Protein 7QP9 (pdb70)

Radius of gyration: 27.09 Å; Cα contacts (8 Å, |Δi|>4): 966; chains: 2; bounding box: 74×70×48 Å

GO terms:
  GO:0042802 identical protein binding (F, IDA)
  GO:0042803 protein homodimerization activity (F, IDA)
  GO:0005789 endoplasmic reticulum membrane (C, EXP)
  GO:0005886 plasma membrane (C, EXP)
  GO:0005783 endoplasmic reticulum (C, IDA)
  GO:0009555 pollen development (P, IGI)
  GO:0009555 pollen development (P, IMP)
  GO:0010315 auxin export across the plasma membrane (P, IMP)

Secondary structure (DSSP, 8-state):
--S-TTHHHHHHHHHHHHHHHHHHHHHHHHTS--S-HHHHHHHHHHIIIIIHHHHHHHHHHTS-GGGS-HHHHHHHHHHHHHHHHHHHHHHTT--SSSS-S-HHHHHHHHHHHHT----STTHHHHHHHHT-HHHHHHHHHHHHHIIIIIHHHHHHHHHHHHHH--HHHHHHHHHHHHTT-HHHHHHHHHHHHHHHHHHH-----HHHHHHHHHHHTTHHHHHHHHHHHHHHTSSSSSTT-HHHHHHHHHIIIIIHHHHHHHHHHHHT--HHHHHHHHHHTTS---SHHHHHHHHHTSSHHHHHHHHHHHHHHHHHHHHHHHHHHH-/--S-TTHHHHHHHHHHHHHHHHHHHHHHHHTS--S-HHHHHHHHHHIIIIIHHHHHHHHHHTS-TTSS-HHHHHHHHHHHHHHHHHHHHHHHH--GGGS---HHHHHHHHHHHHT----STTHHHHHHHHT-HHHHHHHHHHHHHIIIIIHHHHHHHHHHHHHH--HHHHHHHHHHHHTT-HHHHHHHHHHHHHHHHHHH-----HHHHHHHHHHHTTHHHHHHHHHHHHHHTSSSSSTT-HHHHHHHHHIIIIIHHHHHHHHHHHHT--HHHHHHHHHHTTS---SHHHHHHHHHTSSHHHHHHHHHHHHHHHHHHHHHHHHHHH-

Organism: Arabidopsis thaliana (NCBI:txid3702)

Foldseek 3Di:
DLDDPVLVVVLVVLLVLLVVLLQVLLCVCAPVVVDDPVRLLVLLVLLQQAQLLLVLLVLLQPDQPVPADPLLLQLLVQLLVVQLVVLVVVCVPDPPPHDDDPSLLVSLVLCLQQRAFDQPSNNCSNLCSNPNVVLVNSSSSSVNCCLQPVLLVSQLSLQLSVLVCVSVVSSVRSVVVSVPGSSNVSNVVSNVNSCCCNPVVDDDDPVVVCVSCVSHVCNSSSLSSSLSSVCSPAPDLLRVDDVLLVVSLCSQLPVNLVSSLVSCVVSVDDDSSSLSSSLSSRHASDRSSLSSCSNSVRPSSSSSSSNVPRSVVSVVSSVVSVVVVVD/DLDDPVLVVVLVVLLVLLVVLLQVLLCVCAPVVVDDPVRLLVLLVLLQQQQLLLVLLVLLQPDQPVPADPLLLQLLVQLLVVQLVVLLVCCVPDNPPPNPDPSLLSSLVLCLQQRAFDQPSNVCSNLCSNPNVVLVSSSSSSVNCCLQPVLLVSQLSLQLSVLVCVSVVSSVRSVVVSVPGSSNVSNVVSNVNSCCCNPVVDDDPPVVVVVSCVRHVCSSSSLSSSLSSVCSPAPDLLRVDDVLLVVSLCSQLPSNLVSSLVSCVVSVDDDSSSLSSSLSSRHASDRSSLSSCSNSVRPSSSSSSRNVVRSVVSVVSSVVSVVVVVD

B-factor: mean 38.89, std 7.61, range [28.34, 71.79]

InterPro domains:
  IPR004776 Membrane transport PIN-like [PF03547] (9-362)
  IPR014024 Auxin efflux carrier, plant type [TIGR00946] (1-365)
  IPR051107 Auxin Efflux Carrier [PTHR31752] (1-366)

Sequence (654 aa):
MGISWLDIYHVVSATVPLYVSMTLGFLSARHLKLFSPEQCAGINKFVAKFSIPLLSFQIISENNPFKMSPKLILSDILQKFLVVVVLAMVLRFWHPTGGRGGKLGWVITGLSISVLPNTLILGMPILSAIYGDEAASILEQIVVLQSLIWYTILLFLFELNAARAGTMKILLKAWRKLIINPNTYATLIGIIWATLHFRLGWNLPEMIDKSIHLLSDGGLGMAMFSLGLFMASQSSIIACGTKMAIITMLLKFVLGPALMIASAYCIRLKSTLFKVAILQAALPQGVVPFVFAKEYNLHPEIISTGVIFGMLIALPTTLAYYFLLDLMGISWLDIYHVVSATVPLYVSMTLGFLSARHLKLFSPEQCAGINKFVAKFSIPLLSFQIISENNPFKMSPKLILSDILQKFLVVVVLAMVLRFWHPTGGRGGKLGWVITGLSISVLPNTLILGMPILSAIYGDEAASILEQIVVLQSLIWYTILLFLFELNAARAGTMKILLKAWRKLIINPNTYATLIGIIWATLHFRLGWNLPEMIDKSIHLLSDGGLGMAMFSLGLFMASQSSIIACGTKMAIITMLLKFVLGPALMIASAYCIRLKSTLFKVAILQAALPQGVVPFVFAKEYNLHPEIISTGVIFGMLIALPTTLAYYFLLDL

Nearest PDB structures (foldseek):
  7qpa-assembly1_A  TM=9.971E-01  e=1.188E-38  Arabidopsis thaliana
  7wkw-assembly1_B  TM=8.223E-01  e=1.111E-23  Arabidopsis thaliana
  7y9u-assembly1_A  TM=8.289E-01  e=1.073E-22  Arabidopsis thaliana
  7y9t-assembly1_B  TM=8.375E-01  e=3.403E-22  Arabidopsis thaliana
  8u58-assembly1_C  TM=7.467E-01  e=1.504E-08  Homo sapiens

Structure (mmCIF, N/CA/C/O backbone):
data_7QP9
#
_entry.id   7QP9
#
_cell.length_a   1.00
_cell.length_b   1.00
_cell.length_c   1.00
_cell.angle_alpha   90.00
_cell.angle_beta   90.00
_cell.angle_gamma   90.00
#
_symmetry.space_group_name_H-M   'P 1'
#
loop_
_entity.id
_entity.type
_entity.pdbx_description
1 polymer 'Auxin efflux carrier component 8'
2 non-polymer 1,2-DILINOLEOYL-SN-GLYCERO-3-PHOSPHOCHOLINE
3 water water
#
loop_
_atom_site.group_PDB
_atom_site.id
_atom_site.type_symbol
_atom_site.label_atom_id
_atom_site.label_alt_id
_atom_site.label_comp_id
_atom_site.label_asym_id
_atom_site.label_entity_id
_atom_site.label_seq_id
_atom_site.pdbx_PDB_ins_code
_atom_site.Cartn_x
_atom_site.Cartn_y
_atom_site.Cartn_z
_atom_site.occupancy
_atom_site.B_iso_or_equiv
_atom_site.auth_seq_id
_atom_site.auth_comp_id
_atom_site.auth_asym_id
_atom_site.auth_atom_id
_atom_site.pdbx_PDB_model_num
ATOM 1 N N . MET A 1 1 ? 106.257 137.414 111.523 1.00 70.91 0 MET A N 1
ATOM 2 C CA . MET A 1 1 ? 106.823 138.735 111.130 1.00 70.91 0 MET A CA 1
ATOM 3 C C . MET A 1 1 ? 107.483 139.408 112.330 1.00 70.91 0 MET A C 1
ATOM 4 O O . MET A 1 1 ? 108.669 139.206 112.589 1.00 70.91 0 MET A O 1
ATOM 20 N N . GLY A 1 2 ? 106.708 140.210 113.062 1.00 64.73 1 GLY A N 1
ATOM 21 C CA . GLY A 1 2 ? 107.253 140.868 114.237 1.00 64.73 1 GLY A CA 1
ATOM 22 C C . GLY A 1 2 ? 107.622 139.888 115.334 1.00 64.73 1 GLY A C 1
ATOM 23 O O . GLY A 1 2 ? 108.689 139.999 115.944 1.00 64.73 1 GLY A O 1
ATOM 27 N N . ILE A 1 3 ? 106.751 138.917 115.598 1.00 59.85 2 ILE A N 1
ATOM 28 C CA . ILE A 1 3 ? 106.979 137.916 116.632 1.00 59.85 2 ILE A CA 1
ATOM 29 C C . ILE A 1 3 ? 106.620 136.548 116.073 1.00 59.85 2 ILE A C 1
ATOM 30 O O . ILE A 1 3 ? 105.614 136.393 115.372 1.00 59.85 2 ILE A O 1
ATOM 46 N N . SER A 1 4 ? 107.450 135.555 116.384 1.00 62.39 3 SER A N 1
ATOM 47 C CA . SER A 1 4 ? 107.225 134.177 115.977 1.00 62.39 3 SER A CA 1
ATOM 48 C C . SER A 1 4 ? 107.629 133.269 117.130 1.00 62.39 3 SER A C 1
ATOM 49 O O . SER A 1 4 ? 108.015 133.734 118.208 1.00 62.39 3 SER A O 1
ATOM 57 N N . TRP A 1 5 ? 107.543 131.962 116.903 1.00 61.18 4 TRP A N 1
ATOM 58 C CA . TRP A 1 5 ? 107.924 130.991 117.920 1.00 61.18 4 TRP A CA 1
ATOM 59 C C . TRP A 1 5 ? 109.416 130.694 117.921 1.00 61.18 4 TRP A C 1
ATOM 60 O O . TRP A 1 5 ? 109.870 129.904 118.755 1.00 61.18 4 TRP A O 1
ATOM 81 N N . LEU A 1 6 ? 110.183 131.297 117.015 1.00 57.50 5 LEU A N 1
ATOM 82 C CA . LEU A 1 6 ? 111.632 131.144 117.022 1.00 57.50 5 LEU A CA 1
ATOM 83 C C . LEU A 1 6 ? 112.327 132.247 117.806 1.00 57.50 5 LEU A C 1
ATOM 84 O O . LEU A 1 6 ? 113.384 132.003 118.398 1.00 57.50 5 LEU A O 1
ATOM 100 N N . ASP A 1 7 ? 111.763 133.457 117.817 1.00 57.19 6 ASP A N 1
ATOM 101 C CA . ASP A 1 7 ? 112.316 134.526 118.641 1.00 57.19 6 ASP A CA 1
ATOM 102 C C . ASP A 1 7 ? 111.964 134.343 120.111 1.00 57.19 6 ASP A C 1
ATOM 103 O O . ASP A 1 7 ? 112.737 134.752 120.984 1.00 57.19 6 ASP A O 1
ATOM 112 N N . ILE A 1 8 ? 110.809 133.742 120.405 1.00 52.88 7 ILE A N 1
ATOM 113 C CA . ILE A 1 8 ? 110.502 133.379 121.785 1.00 52.88 7 ILE A CA 1
ATOM 114 C C . ILE A 1 8 ? 111.548 132.406 122.310 1.00 52.88 7 ILE A C 1
ATOM 115 O O . ILE A 1 8 ? 111.983 132.497 123.465 1.00 52.88 7 ILE A O 1
ATOM 131 N N . TYR A 1 9 ? 111.967 131.458 121.470 1.00 49.98 8 TYR A N 1
ATOM 132 C CA . TYR A 1 9 ? 113.038 130.554 121.866 1.00 49.98 8 TYR A CA 1
ATOM 133 C C . TYR A 1 9 ? 114.337 131.312 122.095 1.00 49.98 8 TYR A C 1
ATOM 134 O O . TYR A 1 9 ? 115.118 130.958 122.980 1.00 49.98 8 TYR A O 1
ATOM 152 N N . HIS A 1 10 ? 114.593 132.354 121.300 1.00 51.53 9 HIS A N 1
ATOM 153 C CA . HIS A 1 10 ? 1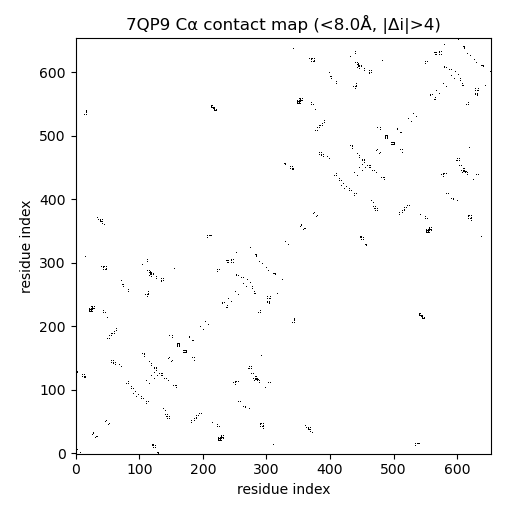15.794 133.157 121.514 1.00 51.53 9 HIS A CA 1
ATOM 154 C C . HIS A 1 10 ? 115.741 133.877 122.856 1.00 51.53 9 HIS A C 1
ATOM 155 O O . HIS A 1 10 ? 116.743 133.938 123.579 1.00 51.53 9 HIS A O 1
ATOM 169 N N . VAL A 1 11 ? 114.577 134.425 123.209 1.00 47.65 10 VAL A N 1
ATOM 170 C CA . VAL A 1 11 ? 114.424 135.068 124.511 1.00 47.65 10 VAL A CA 1
ATOM 171 C C . VAL A 1 11 ? 114.644 134.057 125.629 1.00 47.65 10 VAL A C 1
ATOM 172 O O . VAL A 1 11 ? 115.337 134.336 126.617 1.00 47.65 10 VAL A O 1
ATOM 185 N N . VAL A 1 12 ? 114.054 132.869 125.493 1.00 44.76 11 VAL A N 1
ATOM 186 C CA . VAL A 1 12 ? 114.204 131.840 126.518 1.00 44.76 11 VAL A CA 1
ATOM 187 C C . VAL A 1 12 ? 115.662 131.418 126.637 1.00 44.76 11 VAL A C 1
ATOM 188 O O . VAL A 1 12 ? 116.162 131.169 127.739 1.00 44.76 11 VAL A O 1
ATOM 201 N N . SER A 1 13 ? 116.364 131.319 125.508 1.00 44.06 12 SER A N 1
ATOM 202 C CA . SER A 1 13 ? 117.768 130.929 125.534 1.00 44.06 12 SER A CA 1
ATOM 203 C C . SER A 1 13 ? 118.637 132.007 126.159 1.00 44.06 12 SER A C 1
ATOM 204 O O . SER A 1 13 ? 119.651 131.694 126.791 1.00 44.06 12 SER A O 1
ATOM 212 N N . ALA A 1 14 ? 118.278 133.277 125.971 1.00 41.94 13 ALA A N 1
ATOM 213 C CA . ALA A 1 14 ? 119.008 134.348 126.638 1.00 41.94 13 ALA A CA 1
ATOM 214 C C . ALA A 1 14 ? 118.755 134.333 128.139 1.00 41.94 13 ALA A C 1
ATOM 215 O O . ALA A 1 14 ? 119.663 134.606 128.932 1.00 41.94 13 ALA A O 1
ATOM 222 N N . THR A 1 15 ? 117.524 134.022 128.548 1.00 39.55 14 THR A N 1
ATOM 223 C CA . THR A 1 15 ? 117.170 134.073 129.963 1.00 39.55 14 THR A CA 1
ATOM 224 C C . THR A 1 15 ? 117.693 132.866 130.738 1.00 39.55 14 THR A C 1
ATOM 225 O O . THR A 1 15 ? 118.069 132.997 131.907 1.00 39.55 14 THR A O 1
ATOM 236 N N . VAL A 1 16 ? 117.719 131.684 130.114 1.00 37.73 15 VAL A N 1
ATOM 237 C CA . VAL A 1 16 ? 117.978 130.454 130.869 1.00 37.73 15 VAL A CA 1
ATOM 238 C C . VAL A 1 16 ? 119.366 130.431 131.489 1.00 37.73 15 VAL A C 1
ATOM 239 O O . VAL A 1 16 ? 119.488 130.023 132.651 1.00 37.73 15 VAL A O 1
ATOM 252 N N . PRO A 1 17 ? 120.446 130.794 130.792 1.00 35.57 16 PRO A N 1
ATOM 253 C CA . PRO A 1 17 ? 121.772 130.724 131.433 1.00 35.57 16 PRO A CA 1
ATOM 254 C C . PRO A 1 17 ? 121.854 131.507 132.733 1.00 35.57 16 PRO A C 1
ATOM 255 O O . PRO A 1 17 ? 122.481 131.052 133.704 1.00 35.57 16 PRO A O 1
ATOM 266 N N . LEU A 1 18 ? 121.223 132.681 132.780 1.00 35.21 17 LEU A N 1
ATOM 267 C CA . LEU A 1 18 ? 121.225 133.466 134.006 1.00 35.21 17 LEU A CA 1
ATOM 268 C C . LEU A 1 18 ? 120.535 132.716 135.133 1.00 35.21 17 LEU A C 1
ATOM 269 O O . LEU A 1 18 ? 121.058 132.645 136.249 1.00 35.21 17 LEU A O 1
ATOM 285 N N . TYR A 1 19 ? 119.368 132.134 134.857 1.00 34.57 18 TYR A N 1
ATOM 286 C CA . TYR A 1 19 ? 118.666 131.379 135.887 1.00 34.57 18 TYR A CA 1
ATOM 287 C C . TYR A 1 19 ? 119.450 130.145 136.305 1.00 34.57 18 TYR A C 1
ATOM 288 O O . TYR A 1 19 ? 119.360 129.718 137.458 1.00 34.57 18 TYR A O 1
ATOM 306 N N . VAL A 1 20 ? 120.223 129.562 135.389 1.00 33.04 19 VAL A N 1
ATOM 307 C CA . VAL A 1 20 ? 121.028 128.394 135.729 1.00 33.04 19 VAL A CA 1
ATOM 308 C C . VAL A 1 20 ? 122.126 128.780 136.710 1.00 33.04 19 VAL A C 1
ATOM 309 O O . VAL A 1 20 ? 122.367 128.082 137.702 1.00 33.04 19 VAL A O 1
ATOM 322 N N . SER A 1 21 ? 122.804 129.900 136.454 1.00 31.72 20 SER A N 1
ATOM 323 C CA . SER A 1 21 ? 123.799 130.385 137.410 1.00 31.72 20 SER A CA 1
ATOM 324 C C . SER A 1 21 ? 123.152 130.745 138.745 1.00 31.72 20 SER A C 1
ATOM 325 O O . SER A 1 21 ? 123.703 130.454 139.815 1.00 31.72 20 SER A O 1
ATOM 333 N N . MET A 1 22 ? 121.982 131.384 138.698 1.00 32.31 21 MET A N 1
ATOM 334 C CA . MET A 1 22 ? 121.235 131.702 139.912 1.00 32.31 21 MET A CA 1
ATOM 335 C C . MET A 1 22 ? 120.964 130.452 140.736 1.00 32.31 21 MET A C 1
ATOM 336 O O . MET A 1 22 ? 121.202 130.426 141.948 1.00 32.31 21 MET A O 1
ATOM 350 N N . THR A 1 23 ? 120.449 129.404 140.092 1.00 30.76 22 THR A N 1
ATOM 351 C CA . THR A 1 23 ? 120.096 128.191 140.817 1.00 30.76 22 THR A CA 1
ATOM 352 C C . THR A 1 23 ? 121.337 127.478 141.326 1.00 30.76 22 THR A C 1
ATOM 353 O O . THR A 1 23 ? 121.323 126.910 142.423 1.00 30.76 22 THR A O 1
ATOM 364 N N . LEU A 1 24 ? 122.421 127.488 140.547 1.00 30.89 23 LEU A N 1
ATOM 365 C CA . LEU A 1 24 ? 123.661 126.888 141.021 1.00 30.89 23 LEU A CA 1
ATOM 366 C C . LEU A 1 24 ? 124.141 127.578 142.290 1.00 30.89 23 LEU A C 1
ATOM 367 O O . LEU A 1 24 ? 124.487 126.918 143.276 1.00 30.89 23 LEU A O 1
ATOM 383 N N . GLY A 1 25 ? 124.153 128.912 142.290 1.00 28.96 24 GLY A N 1
ATOM 384 C CA . GLY A 1 25 ? 124.565 129.631 143.485 1.00 28.96 24 GLY A CA 1
ATOM 385 C C . GLY A 1 25 ? 123.644 129.379 144.663 1.00 28.96 24 GLY A C 1
ATOM 386 O O . GLY A 1 25 ? 124.100 129.207 145.798 1.00 28.96 24 GLY A O 1
ATOM 390 N N . PHE A 1 26 ? 122.334 129.355 144.411 1.00 29.45 25 PHE A N 1
ATOM 391 C CA . PHE A 1 26 ? 121.377 129.129 145.488 1.00 29.45 25 PHE A CA 1
ATOM 392 C C . PHE A 1 26 ? 121.573 127.753 146.110 1.00 29.45 25 PHE A C 1
ATOM 393 O O . PHE A 1 26 ? 121.598 127.611 147.338 1.00 29.45 25 PHE A O 1
ATOM 410 N N . LEU A 1 27 ? 121.723 126.725 145.274 1.00 30.32 26 LEU A N 1
ATOM 411 C CA . LEU A 1 27 ? 121.954 125.380 145.789 1.00 30.32 26 LEU A CA 1
ATOM 412 C C . LEU A 1 27 ? 123.273 125.304 146.540 1.00 30.32 26 LEU A C 1
ATOM 413 O O . LEU A 1 27 ? 123.365 124.648 147.583 1.00 30.32 26 LEU A O 1
ATOM 429 N N . SER A 1 28 ? 124.309 125.969 146.026 1.00 30.32 27 SER A N 1
ATOM 430 C CA . SER A 1 28 ? 125.605 125.946 146.692 1.00 30.32 27 SER A CA 1
ATOM 431 C C . SER A 1 28 ? 125.518 126.550 148.085 1.00 30.32 27 SER A C 1
ATOM 432 O O . SER A 1 28 ? 126.088 126.012 149.041 1.00 30.32 27 SER A O 1
ATOM 440 N N . ALA A 1 29 ? 124.815 127.672 148.222 1.00 31.07 28 ALA A N 1
ATOM 441 C CA . ALA A 1 29 ? 124.748 128.330 149.521 1.00 31.07 28 ALA A CA 1
ATOM 442 C C . ALA A 1 29 ? 123.807 127.612 150.482 1.00 31.07 28 ALA A C 1
ATOM 443 O O . ALA A 1 29 ? 124.090 127.537 151.682 1.00 31.07 28 ALA A O 1
ATOM 450 N N . ARG A 1 30 ? 122.688 127.080 149.987 1.00 32.27 29 ARG A N 1
ATOM 451 C CA . ARG A 1 30 ? 121.660 126.510 150.854 1.00 32.27 29 ARG A CA 1
ATOM 452 C C . ARG A 1 30 ? 121.824 125.007 151.049 1.00 32.27 29 ARG A C 1
ATOM 453 O O . ARG A 1 30 ? 121.941 124.535 152.183 1.00 32.27 29 ARG A O 1
ATOM 474 N N . HIS A 1 31 ? 121.822 124.240 149.960 1.00 33.95 30 HIS A N 1
ATOM 475 C CA . HIS A 1 31 ? 121.823 122.783 150.056 1.00 33.95 30 HIS A CA 1
ATOM 476 C C . HIS A 1 31 ? 123.238 122.225 150.184 1.00 33.95 30 HIS A C 1
ATOM 477 O O . HIS A 1 31 ? 123.555 121.539 151.159 1.00 33.95 30 HIS A O 1
ATOM 491 N N . LEU A 1 32 ? 124.098 122.511 149.206 1.00 33.47 31 LEU A N 1
ATOM 492 C CA . LEU A 1 32 ? 125.479 122.049 149.296 1.00 33.47 31 LEU A CA 1
ATOM 493 C C . LEU A 1 32 ? 126.223 122.741 150.428 1.00 33.47 31 LEU A C 1
ATOM 494 O O . LEU A 1 32 ? 127.186 122.184 150.967 1.00 33.47 31 LEU A O 1
ATOM 510 N N . LYS A 1 33 ? 125.796 123.946 150.802 1.00 33.70 32 LYS A N 1
ATOM 511 C CA . LYS A 1 33 ? 126.418 124.697 151.891 1.00 33.70 32 LYS A CA 1
ATOM 512 C C . LYS A 1 33 ? 127.915 124.865 151.653 1.00 33.70 32 LYS A C 1
ATOM 513 O O . LYS A 1 33 ? 128.724 124.792 152.579 1.00 33.70 32 LYS A O 1
ATOM 532 N N . LEU A 1 34 ? 128.287 125.094 150.392 1.00 31.59 33 LEU A N 1
ATOM 533 C CA . LEU A 1 34 ? 129.695 125.275 150.059 1.00 31.59 33 LEU A CA 1
ATOM 534 C C . LEU A 1 34 ? 130.231 126.590 150.608 1.00 31.59 33 LEU A C 1
ATOM 535 O O . LEU A 1 34 ? 131.393 126.667 151.023 1.00 31.59 33 LEU A O 1
ATOM 551 N N . PHE A 1 35 ? 129.404 127.633 150.620 1.00 29.98 34 PHE A N 1
ATOM 552 C CA . PHE A 1 35 ? 129.839 128.982 150.953 1.00 29.98 34 PHE A CA 1
ATOM 553 C C . PHE A 1 35 ? 129.135 129.464 152.211 1.00 29.98 34 PHE A C 1
ATOM 554 O O . PHE A 1 35 ? 127.914 129.328 152.336 1.00 29.98 34 PHE A O 1
ATOM 571 N N . SER A 1 36 ? 129.907 130.019 153.132 1.00 31.28 35 SER A N 1
ATOM 572 C CA . SER A 1 36 ? 129.374 130.681 154.313 1.00 31.28 35 SER A CA 1
ATOM 573 C C . SER A 1 36 ? 129.057 132.130 153.988 1.00 31.28 35 SER A C 1
ATOM 574 O O . SER A 1 36 ? 129.482 132.661 152.961 1.00 31.28 35 SER A O 1
ATOM 582 N N . PRO A 1 37 ? 128.296 132.812 154.847 1.00 31.78 36 PRO A N 1
ATOM 583 C CA . PRO A 1 37 ? 127.925 134.203 154.537 1.00 31.78 36 PRO A CA 1
ATOM 584 C C . PRO A 1 37 ? 129.117 135.101 154.247 1.00 31.78 36 PRO A C 1
ATOM 585 O O . PRO A 1 37 ? 129.037 135.958 153.359 1.00 31.78 36 PRO A O 1
ATOM 596 N N . GLU A 1 38 ? 130.224 134.928 154.971 1.00 32.70 37 GLU A N 1
ATOM 597 C CA . GLU A 1 38 ? 131.419 135.717 154.692 1.00 32.70 37 GLU A CA 1
ATOM 598 C C . GLU A 1 38 ? 131.953 135.430 153.295 1.00 32.70 37 GLU A C 1
ATOM 599 O O . GLU A 1 38 ? 132.351 136.349 152.572 1.00 32.70 37 GLU A O 1
ATOM 611 N N . GLN A 1 39 ? 131.971 134.158 152.896 1.00 30.69 38 GLN A N 1
ATOM 612 C CA . GLN A 1 39 ? 132.465 133.806 151.569 1.00 30.69 38 GLN A CA 1
ATOM 613 C C . GLN A 1 39 ? 131.533 134.316 150.476 1.00 30.69 38 GLN A C 1
ATOM 614 O O . GLN A 1 39 ? 131.991 134.742 149.410 1.00 30.69 38 GLN A O 1
ATOM 628 N N . CYS A 1 40 ? 130.221 134.278 150.719 1.00 30.44 39 CYS A N 1
ATOM 629 C CA . CYS A 1 40 ? 129.281 134.859 149.767 1.00 30.44 39 CYS A CA 1
ATOM 630 C C . CYS A 1 40 ? 129.505 136.360 149.630 1.00 30.44 39 CYS A C 1
ATOM 631 O O . CYS A 1 40 ? 129.471 136.906 148.519 1.00 30.44 39 CYS A O 1
ATOM 639 N N . ALA A 1 41 ? 129.735 137.044 150.752 1.00 30.59 40 ALA A N 1
ATOM 640 C CA . ALA A 1 41 ? 130.035 138.469 150.701 1.00 30.59 40 ALA A CA 1
ATOM 641 C C . ALA A 1 41 ? 131.323 138.727 149.934 1.00 30.59 40 ALA A C 1
ATOM 642 O O . ALA A 1 41 ? 131.424 139.706 149.191 1.00 30.59 40 ALA A O 1
ATOM 649 N N . GLY A 1 42 ? 132.322 137.862 150.107 1.00 29.53 41 GLY A N 1
ATOM 650 C CA . GLY A 1 42 ? 133.558 138.016 149.357 1.00 29.53 41 GLY A CA 1
ATOM 651 C C . GLY A 1 42 ? 133.364 137.840 147.864 1.00 29.53 41 GLY A C 1
ATOM 652 O O . GLY A 1 42 ? 133.938 138.578 147.060 1.00 29.53 41 GLY A O 1
ATOM 656 N N . ILE A 1 43 ? 132.557 136.854 147.470 1.00 28.93 42 ILE A N 1
ATOM 657 C CA . ILE A 1 43 ? 132.266 136.658 146.052 1.00 28.93 42 ILE A CA 1
ATOM 658 C C . ILE A 1 43 ? 131.546 137.876 145.487 1.00 28.93 42 ILE A C 1
ATOM 659 O O . ILE A 1 43 ? 131.869 138.359 144.392 1.00 28.93 42 ILE A O 1
ATOM 675 N N . ASN A 1 44 ? 130.559 138.394 146.222 1.00 30.04 43 ASN A N 1
ATOM 676 C CA . ASN A 1 44 ? 129.851 139.585 145.761 1.00 30.04 43 ASN A CA 1
ATOM 677 C C . ASN A 1 44 ? 130.791 140.780 145.663 1.00 30.04 43 ASN A C 1
ATOM 678 O O . ASN A 1 44 ? 130.683 141.589 144.736 1.00 30.04 43 ASN A O 1
ATOM 689 N N . LYS A 1 45 ? 131.710 140.917 146.619 1.00 30.38 44 LYS A N 1
ATOM 690 C CA . LYS A 1 45 ? 132.666 142.016 146.579 1.00 30.38 44 LYS A CA 1
ATOM 691 C C . LYS A 1 45 ? 133.582 141.902 145.371 1.00 30.38 44 LYS A C 1
ATOM 692 O O . LYS A 1 45 ? 133.899 142.907 144.728 1.00 30.38 44 LYS A O 1
ATOM 711 N N . PHE A 1 46 ? 134.031 140.687 145.052 1.00 28.98 45 PHE A N 1
ATOM 712 C CA . PHE A 1 46 ? 134.833 140.507 143.848 1.00 28.98 45 PHE A CA 1
ATOM 713 C C . PHE A 1 46 ? 134.040 140.891 142.608 1.00 28.98 45 PHE A C 1
ATOM 714 O O . PHE A 1 46 ? 134.567 141.541 141.700 1.00 28.98 45 PHE A O 1
ATOM 731 N N . VAL A 1 47 ? 132.769 140.492 142.549 1.00 29.83 46 VAL A N 1
ATOM 732 C CA . VAL A 1 47 ? 131.940 140.852 141.401 1.00 29.83 46 VAL A CA 1
ATOM 733 C C . VAL A 1 47 ? 131.813 142.366 141.293 1.00 29.83 46 VAL A C 1
ATOM 734 O O . VAL A 1 47 ? 131.882 142.935 140.198 1.00 29.83 46 VAL A O 1
ATOM 747 N N . ALA A 1 48 ? 131.624 143.042 142.427 1.00 29.89 47 ALA A N 1
ATOM 748 C CA . ALA A 1 48 ? 131.390 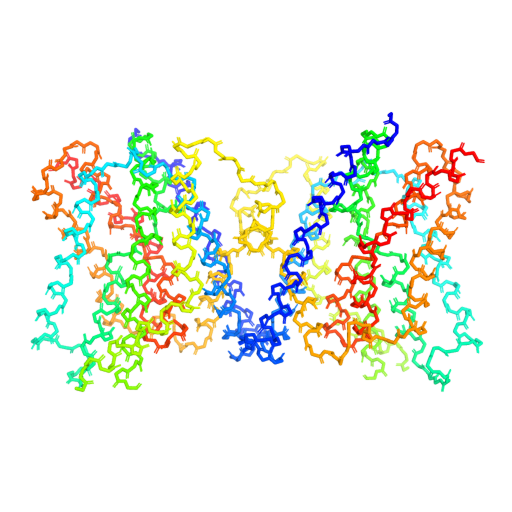144.481 142.407 1.00 29.89 47 ALA A CA 1
ATOM 749 C C . ALA A 1 48 ? 132.661 145.265 142.113 1.00 29.89 47 ALA A C 1
ATOM 750 O O . ALA A 1 48 ? 132.590 146.360 141.544 1.00 29.89 47 ALA A O 1
ATOM 757 N N . LYS A 1 49 ? 133.823 144.735 142.492 1.00 31.11 48 LYS A N 1
ATOM 758 C CA . LYS A 1 49 ? 135.074 145.474 142.389 1.00 31.11 48 LYS A CA 1
ATOM 759 C C . LYS A 1 49 ? 135.879 145.149 141.140 1.00 31.11 48 LYS A C 1
ATOM 760 O O . LYS A 1 49 ? 136.703 145.972 140.730 1.00 31.11 48 LYS A O 1
ATOM 779 N N . PHE A 1 50 ? 135.674 143.988 140.533 1.00 30.09 49 PHE A N 1
ATOM 780 C CA . PHE A 1 50 ? 136.479 143.585 139.384 1.00 30.09 49 PHE A CA 1
ATOM 781 C C . PHE A 1 50 ? 135.652 143.200 138.170 1.00 30.09 49 PHE A C 1
ATOM 782 O O . PHE A 1 50 ? 136.054 143.502 137.046 1.00 30.09 49 PHE A O 1
ATOM 799 N N . SER A 1 51 ? 134.508 142.547 138.362 1.00 30.35 50 SER A N 1
ATOM 800 C CA . SER A 1 51 ? 133.713 142.105 137.222 1.00 30.35 50 SER A CA 1
ATOM 801 C C . SER A 1 51 ? 132.925 143.261 136.617 1.00 30.35 50 SER A C 1
ATOM 802 O O . SER A 1 51 ? 133.044 143.549 135.422 1.00 30.35 50 SER A O 1
ATOM 810 N N . ILE A 1 52 ? 132.104 143.927 137.430 1.00 31.02 51 ILE A N 1
ATOM 811 C CA . ILE A 1 52 ? 131.275 145.015 136.912 1.00 31.02 51 ILE A CA 1
ATOM 812 C C . ILE A 1 52 ? 132.119 146.172 136.393 1.00 31.02 51 ILE A C 1
ATOM 813 O O . ILE A 1 52 ? 131.802 146.702 135.316 1.00 31.02 51 ILE A O 1
ATOM 829 N N . PRO A 1 53 ? 133.156 146.638 137.097 1.00 30.73 52 PRO A N 1
ATOM 830 C CA . PRO A 1 53 ? 133.978 147.724 136.533 1.00 30.73 52 PRO A CA 1
ATOM 831 C C . PRO A 1 53 ? 134.622 147.378 135.202 1.00 30.73 52 PRO A C 1
ATOM 832 O O . PRO A 1 53 ? 134.675 148.227 134.303 1.00 30.73 52 PRO A O 1
ATOM 843 N N . LEU A 1 54 ? 135.104 146.145 135.039 1.00 31.69 53 LEU A N 1
ATOM 844 C CA . LEU A 1 54 ? 135.755 145.780 133.785 1.00 31.69 53 LEU A CA 1
ATOM 845 C C . LEU A 1 54 ? 134.734 145.593 132.670 1.00 31.69 53 LEU A C 1
ATOM 846 O O . LEU A 1 54 ? 135.003 145.933 131.513 1.00 31.69 53 LEU A O 1
ATOM 862 N N . LEU A 1 55 ? 133.551 145.070 132.997 1.00 32.05 54 LEU A N 1
ATOM 863 C CA . LEU A 1 55 ? 132.469 145.048 132.019 1.00 32.05 54 LEU A CA 1
ATOM 864 C C . LEU A 1 55 ? 132.107 146.460 131.581 1.00 32.05 54 LEU A C 1
ATOM 865 O O . LEU A 1 55 ? 131.871 146.711 130.394 1.00 32.05 54 LEU A O 1
ATOM 881 N N . SER A 1 56 ? 132.054 147.395 132.531 1.00 31.66 55 SER A N 1
ATOM 882 C CA . SER A 1 56 ? 131.746 148.778 132.192 1.00 31.66 55 SER A CA 1
ATOM 883 C C . SER A 1 56 ? 132.810 149.367 131.280 1.00 31.66 55 SER A C 1
ATOM 884 O O . SER A 1 56 ? 132.490 150.077 130.319 1.00 31.66 55 SER A O 1
ATOM 892 N N . PHE A 1 57 ? 134.084 149.097 131.571 1.00 31.83 56 PHE A N 1
ATOM 893 C CA . PHE A 1 57 ? 135.142 149.597 130.701 1.00 31.83 56 PHE A CA 1
ATOM 894 C C . PHE A 1 57 ? 135.026 149.006 129.304 1.00 31.83 56 PHE A C 1
ATOM 895 O O . PHE A 1 57 ? 135.172 149.719 128.306 1.00 31.83 56 PHE A O 1
ATOM 912 N N . GLN A 1 58 ? 134.766 147.701 129.209 1.00 32.23 57 GLN A N 1
ATOM 913 C CA . GLN A 1 58 ? 134.624 147.077 127.898 1.00 32.23 57 GLN A CA 1
ATOM 914 C C . GLN A 1 58 ? 133.465 147.688 127.125 1.00 32.23 57 GLN A C 1
ATOM 915 O O . GLN A 1 58 ? 133.572 147.931 125.919 1.00 32.23 57 GLN A O 1
ATOM 929 N N . ILE A 1 59 ? 132.345 147.939 127.803 1.00 33.10 58 ILE A N 1
ATOM 930 C CA . ILE A 1 59 ? 131.173 148.487 127.131 1.00 33.10 58 ILE A CA 1
ATOM 931 C C . ILE A 1 59 ? 131.443 149.909 126.656 1.00 33.10 58 ILE A C 1
ATOM 932 O O . ILE A 1 59 ? 131.141 150.266 125.512 1.00 33.10 58 ILE A O 1
ATOM 948 N N . ILE A 1 60 ? 132.016 150.743 127.525 1.00 31.59 59 ILE A N 1
ATOM 949 C CA . ILE A 1 60 ? 132.202 152.151 127.185 1.00 31.59 59 ILE A CA 1
ATOM 950 C C . ILE A 1 60 ? 133.275 152.311 126.116 1.00 31.59 59 ILE A C 1
ATOM 951 O O . ILE A 1 60 ? 133.133 153.121 125.193 1.00 31.59 59 ILE A O 1
ATOM 967 N N . SER A 1 61 ? 134.368 151.552 126.225 1.00 31.13 60 SER A N 1
ATOM 968 C CA . SER A 1 61 ? 135.486 151.722 125.304 1.00 31.13 60 SER A CA 1
ATOM 969 C C . SER A 1 61 ? 135.094 151.364 123.876 1.00 31.13 60 SER A C 1
ATOM 970 O O . SER A 1 61 ? 135.551 152.002 122.921 1.00 31.13 60 SER A O 1
ATOM 978 N N . GLU A 1 62 ? 134.253 150.344 123.709 1.00 33.89 61 GLU A N 1
ATOM 979 C CA . GLU A 1 62 ? 133.865 149.855 122.395 1.00 33.89 61 GLU A CA 1
ATOM 980 C C . GLU A 1 62 ? 132.664 150.598 121.818 1.00 33.89 61 GLU A C 1
ATOM 981 O O . GLU A 1 62 ? 131.986 150.065 120.933 1.00 33.89 61 GLU A O 1
ATOM 993 N N . ASN A 1 63 ? 132.390 151.809 122.296 1.00 33.93 62 ASN A N 1
ATOM 994 C CA . ASN A 1 63 ? 131.270 152.609 121.819 1.00 33.93 62 ASN A CA 1
ATOM 995 C C . ASN A 1 63 ? 131.790 153.962 121.362 1.00 33.93 62 ASN A C 1
ATOM 996 O O . ASN A 1 63 ? 132.466 154.660 122.125 1.00 33.93 62 ASN A O 1
ATOM 1007 N N . ASN A 1 64 ? 131.476 154.328 120.130 1.00 33.45 63 ASN A N 1
ATOM 1008 C CA . ASN A 1 64 ? 131.903 155.607 119.580 1.00 33.45 63 ASN A CA 1
ATOM 1009 C C . ASN A 1 64 ? 131.135 156.739 120.249 1.00 33.45 63 ASN A C 1
ATOM 1010 O O . ASN A 1 64 ? 129.937 156.893 119.979 1.00 33.45 63 ASN A O 1
ATOM 1021 N N . PRO A 1 65 ? 131.757 157.547 121.111 1.00 32.71 64 PRO A N 1
ATOM 1022 C CA . PRO A 1 65 ? 130.996 158.609 121.786 1.00 32.71 64 PRO A CA 1
ATOM 1023 C C . PRO A 1 65 ? 130.434 159.650 120.839 1.00 32.71 64 PRO A C 1
ATOM 1024 O O . PRO A 1 65 ? 129.479 160.345 121.206 1.00 32.71 64 PRO A O 1
ATOM 1035 N N . PHE A 1 66 ? 130.990 159.785 119.638 1.00 34.13 65 PHE A N 1
ATOM 1036 C CA . PHE A 1 66 ? 130.552 160.807 118.699 1.00 34.13 65 PHE A CA 1
ATOM 1037 C C . PHE A 1 66 ? 129.437 160.336 117.777 1.00 34.13 65 PHE A C 1
ATOM 1038 O O . PHE A 1 66 ? 128.884 161.153 117.034 1.00 34.13 65 PHE A O 1
ATOM 1055 N N . LYS A 1 67 ? 129.093 159.050 117.804 1.00 36.81 66 LYS A N 1
ATOM 1056 C CA . LYS A 1 67 ? 127.982 158.518 117.030 1.00 36.81 66 LYS A CA 1
ATOM 1057 C C . LYS A 1 67 ? 126.744 158.263 117.879 1.00 36.81 66 LYS A C 1
ATOM 1058 O O . LYS A 1 67 ? 125.755 157.732 117.365 1.00 36.81 66 LYS A O 1
ATOM 1077 N N . MET A 1 68 ? 126.773 158.625 119.158 1.00 37.35 67 MET A N 1
ATOM 1078 C CA . MET A 1 68 ? 125.617 158.430 120.018 1.00 37.35 67 MET A CA 1
ATOM 1079 C C . MET A 1 68 ? 124.521 159.425 119.660 1.00 37.35 67 MET A C 1
ATOM 1080 O O . MET A 1 68 ? 124.795 160.567 119.285 1.00 37.35 67 MET A O 1
ATOM 1094 N N . SER A 1 69 ? 123.274 158.984 119.778 1.00 38.60 68 SER A N 1
ATOM 1095 C CA . SER A 1 69 ? 122.141 159.837 119.445 1.00 38.60 68 SER A CA 1
ATOM 1096 C C . SER A 1 69 ? 121.928 160.864 120.551 1.00 38.60 68 SER A C 1
ATOM 1097 O O . SER A 1 69 ? 121.688 160.476 121.699 1.00 38.60 68 SER A O 1
ATOM 1105 N N . PRO A 1 70 ? 122.010 162.167 120.263 1.00 37.25 69 PRO A N 1
ATOM 1106 C CA . PRO A 1 70 ? 121.714 163.150 121.318 1.00 37.25 69 PRO A CA 1
ATOM 1107 C C . PRO A 1 70 ? 120.303 163.032 121.862 1.00 37.25 69 PRO A C 1
ATOM 1108 O O . PRO A 1 70 ? 120.086 163.204 123.068 1.00 37.25 69 PRO A O 1
ATOM 1119 N N . LYS A 1 71 ? 119.332 162.735 120.997 1.00 40.67 70 LYS A N 1
ATOM 1120 C CA . LYS A 1 71 ? 117.948 162.638 121.445 1.00 40.67 70 LYS A CA 1
ATOM 1121 C C . LYS A 1 71 ? 117.751 161.451 122.377 1.00 40.67 70 LYS A C 1
ATOM 1122 O O . LYS A 1 71 ? 117.003 161.544 123.354 1.00 40.67 70 LYS A O 1
ATOM 1141 N N . LEU A 1 72 ? 118.412 160.327 122.095 1.00 38.80 71 LEU A N 1
ATOM 1142 C CA . LEU A 1 72 ? 118.324 159.177 122.989 1.00 38.80 71 LEU A CA 1
ATOM 1143 C C . LEU A 1 72 ? 118.898 159.504 124.363 1.00 38.80 71 LEU A C 1
ATOM 1144 O O . LEU A 1 72 ? 118.318 159.136 125.392 1.00 38.80 71 LEU A O 1
ATOM 1160 N N . ILE A 1 73 ? 120.040 160.193 124.399 1.00 36.61 72 ILE A N 1
ATOM 1161 C CA . ILE A 1 73 ? 120.643 160.565 125.675 1.00 36.61 72 ILE A CA 1
ATOM 1162 C C . ILE A 1 73 ? 119.723 161.506 126.439 1.00 36.61 72 ILE A C 1
ATOM 1163 O O . ILE A 1 73 ? 119.532 161.365 127.654 1.00 36.61 72 ILE A O 1
ATOM 1179 N N . LEU A 1 74 ? 119.145 162.487 125.743 1.00 37.04 73 LEU A N 1
ATOM 1180 C CA . LEU A 1 74 ? 118.229 163.410 126.402 1.00 37.04 73 LEU A CA 1
ATOM 1181 C C . LEU A 1 74 ? 117.008 162.677 126.940 1.00 37.04 73 LEU A C 1
ATOM 1182 O O . LEU A 1 74 ? 116.540 162.967 128.046 1.00 37.04 73 LEU A O 1
ATOM 1198 N N . SER A 1 75 ? 116.474 161.726 126.172 1.00 38.87 74 SER A N 1
ATOM 1199 C CA . SER A 1 75 ? 115.318 160.965 126.630 1.00 38.87 74 SER A CA 1
ATOM 1200 C C . SER A 1 75 ? 115.653 160.144 127.867 1.00 38.87 74 SER A C 1
ATOM 1201 O O . SER A 1 75 ? 114.853 160.072 128.806 1.00 38.87 74 SER A O 1
ATOM 1209 N N . ASP A 1 76 ? 116.826 159.510 127.886 1.00 36.95 75 ASP A N 1
ATOM 1210 C CA . ASP A 1 76 ? 117.221 158.735 129.059 1.00 36.95 75 ASP A CA 1
ATOM 1211 C C . ASP A 1 76 ? 117.371 159.633 130.282 1.00 36.95 75 ASP A C 1
ATOM 1212 O O . ASP A 1 76 ? 116.889 159.308 131.376 1.00 36.95 75 ASP A O 1
ATOM 1221 N N . ILE A 1 77 ? 118.031 160.780 130.112 1.00 36.28 76 ILE A N 1
ATOM 1222 C CA . ILE A 1 77 ? 118.228 161.692 131.235 1.00 36.28 76 ILE A CA 1
ATOM 1223 C C . ILE A 1 77 ? 116.887 162.201 131.744 1.00 36.28 76 ILE A C 1
ATOM 1224 O O . ILE A 1 77 ? 116.669 162.320 132.955 1.00 36.28 76 ILE A O 1
ATOM 1240 N N . LEU A 1 78 ? 115.970 162.520 130.829 1.00 36.75 77 LEU A N 1
ATOM 1241 C CA . LEU A 1 78 ? 114.662 163.016 131.238 1.00 36.75 77 LEU A CA 1
ATOM 1242 C C . LEU A 1 78 ? 113.855 161.935 131.945 1.00 36.75 77 LEU A C 1
ATOM 1243 O O . LEU A 1 78 ? 113.148 162.225 132.915 1.00 36.75 77 LEU A O 1
ATOM 1259 N N . GLN A 1 79 ? 113.933 160.688 131.474 1.00 36.90 78 GLN A N 1
ATOM 1260 C CA . GLN A 1 79 ? 113.308 159.593 132.209 1.00 36.90 78 GLN A CA 1
ATOM 1261 C C . GLN A 1 79 ? 113.830 159.536 133.632 1.00 36.90 78 GLN A C 1
ATOM 1262 O O . GLN A 1 79 ? 113.054 159.424 134.586 1.00 36.90 78 GLN A O 1
ATOM 1276 N N . LYS A 1 80 ? 115.153 159.561 133.792 1.00 35.86 79 LYS A N 1
ATOM 1277 C CA . LYS A 1 80 ? 115.716 159.437 135.132 1.00 35.86 79 LYS A CA 1
ATOM 1278 C C . LYS A 1 80 ? 115.286 160.602 136.013 1.00 35.86 79 LYS A C 1
ATOM 1279 O O . LYS A 1 80 ? 114.952 160.410 137.188 1.00 35.86 79 LYS A O 1
ATOM 1298 N N . PHE A 1 81 ? 115.270 161.816 135.460 1.00 37.37 80 PHE A N 1
ATOM 1299 C CA . PHE A 1 81 ? 114.841 162.973 136.240 1.00 37.37 80 PHE A CA 1
ATOM 1300 C C . PHE A 1 81 ? 113.376 162.858 136.646 1.00 37.37 80 PHE A C 1
ATOM 1301 O O . PHE A 1 81 ? 113.020 163.132 137.799 1.00 37.37 80 PHE A O 1
ATOM 1318 N N . LEU A 1 82 ? 112.508 162.454 135.715 1.00 36.55 81 LEU A N 1
ATOM 1319 C CA . LEU A 1 82 ? 111.092 162.308 136.034 1.00 36.55 81 LEU A CA 1
ATOM 1320 C C . LEU A 1 82 ? 110.874 161.230 137.085 1.00 36.55 81 LEU A C 1
ATOM 1321 O O . LEU A 1 82 ? 110.060 161.397 138.000 1.00 36.55 81 LEU A O 1
ATOM 1337 N N . VAL A 1 83 ? 111.587 160.110 136.966 1.00 37.07 82 VAL A N 1
ATOM 1338 C CA . VAL A 1 83 ? 111.440 159.027 137.931 1.00 37.07 82 VAL A CA 1
ATOM 1339 C C . VAL A 1 83 ? 111.909 159.479 139.305 1.00 37.07 82 VAL A C 1
ATOM 1340 O O . VAL A 1 83 ? 111.286 159.162 140.324 1.00 37.07 82 VAL A O 1
ATOM 1353 N N . VAL A 1 84 ? 113.015 160.222 139.359 1.00 38.93 83 VAL A N 1
ATOM 1354 C CA . VAL A 1 84 ? 113.495 160.730 140.639 1.00 38.93 83 VAL A CA 1
ATOM 1355 C C . VAL A 1 84 ? 112.472 161.675 141.248 1.00 38.93 83 VAL A C 1
ATOM 1356 O O . VAL A 1 84 ? 112.202 161.627 142.454 1.00 38.93 83 VAL A O 1
ATOM 1369 N N . VAL A 1 85 ? 111.890 162.554 140.430 1.00 39.54 84 VAL A N 1
ATOM 1370 C CA . VAL A 1 85 ? 110.888 163.486 140.938 1.00 39.54 84 VAL A CA 1
ATOM 1371 C C . VAL A 1 85 ? 109.695 162.723 141.500 1.00 39.54 84 VAL A C 1
ATOM 1372 O O . VAL A 1 85 ? 109.197 163.027 142.590 1.00 39.54 84 VAL A O 1
ATOM 1385 N N . VAL A 1 86 ? 109.220 161.718 140.762 1.00 39.23 85 VAL A N 1
ATOM 1386 C CA . VAL A 1 86 ? 108.051 160.963 141.204 1.00 39.23 85 VAL A CA 1
ATOM 1387 C C . VAL A 1 86 ? 108.353 160.216 142.497 1.00 39.23 85 VAL A C 1
ATOM 1388 O O . VAL A 1 86 ? 107.538 160.204 143.426 1.00 39.23 85 VAL A O 1
ATOM 1401 N N . LEU A 1 87 ? 109.521 159.575 142.577 1.00 38.54 86 LEU A N 1
ATOM 1402 C CA . LEU A 1 87 ? 109.879 158.843 143.787 1.00 38.54 86 LEU A CA 1
ATOM 1403 C C . LEU A 1 87 ? 110.007 159.781 144.980 1.00 38.54 86 LEU A C 1
ATOM 1404 O O . LEU A 1 87 ? 109.584 159.445 146.091 1.00 38.54 86 LEU A O 1
ATOM 1420 N N . ALA A 1 88 ? 110.600 160.958 144.775 1.00 42.22 87 ALA A N 1
ATOM 1421 C CA . ALA A 1 88 ? 110.728 161.915 145.867 1.00 42.22 87 ALA A CA 1
ATOM 1422 C C . ALA A 1 88 ? 109.364 162.412 146.328 1.00 42.22 87 ALA A C 1
ATOM 1423 O O . ALA A 1 88 ? 109.127 162.561 147.532 1.00 42.22 87 ALA A O 1
ATOM 1430 N N . MET A 1 89 ? 108.455 162.677 145.387 1.00 44.78 88 MET A N 1
ATOM 1431 C CA . MET A 1 89 ? 107.148 163.207 145.763 1.00 44.78 88 MET A CA 1
ATOM 1432 C C . MET A 1 89 ? 106.295 162.153 146.459 1.00 44.78 88 MET A C 1
ATOM 1433 O O . MET A 1 89 ? 105.639 162.447 147.465 1.00 44.78 88 MET A O 1
ATOM 1447 N N . VAL A 1 90 ? 106.282 160.921 145.942 1.00 43.80 89 VAL A N 1
ATOM 1448 C CA . VAL A 1 90 ? 105.443 159.886 146.543 1.00 43.80 89 VAL A CA 1
ATOM 1449 C C . VAL A 1 90 ? 105.917 159.572 147.956 1.00 43.80 89 VAL A C 1
ATOM 1450 O O . VAL A 1 90 ? 105.107 159.417 148.878 1.00 43.80 89 VAL A O 1
ATOM 1463 N N . LEU A 1 91 ? 107.233 159.475 148.153 1.00 44.77 90 LEU A N 1
ATOM 1464 C CA . LEU A 1 91 ? 107.761 159.202 149.484 1.00 44.77 90 LEU A CA 1
ATOM 1465 C C . LEU A 1 91 ? 107.393 160.293 150.478 1.00 44.77 90 LEU A C 1
ATOM 1466 O O . LEU A 1 91 ? 107.378 160.035 151.686 1.00 44.77 90 LEU A O 1
ATOM 1482 N N . ARG A 1 92 ? 107.099 161.504 150.002 1.00 49.93 91 ARG A N 1
ATOM 1483 C CA . ARG A 1 92 ? 106.708 162.583 150.899 1.00 49.93 91 ARG A CA 1
ATOM 1484 C C . ARG A 1 92 ? 105.369 162.317 151.573 1.00 49.93 91 ARG A C 1
ATOM 1485 O O . ARG A 1 92 ? 105.103 162.889 152.635 1.00 49.93 91 ARG A O 1
ATOM 1506 N N . PHE A 1 93 ? 104.526 161.468 150.986 1.00 50.29 92 PHE A N 1
ATOM 1507 C CA . PHE A 1 93 ? 103.220 161.142 151.543 1.00 50.29 92 PHE A CA 1
ATOM 1508 C C . PHE A 1 93 ? 103.138 159.690 151.994 1.00 50.29 92 PHE A C 1
ATOM 1509 O O . PHE A 1 93 ? 102.813 159.418 153.153 1.00 50.29 92 PHE A O 1
ATOM 1526 N N . TRP A 1 94 ? 103.428 158.746 151.104 1.00 48.10 93 TRP A N 1
ATOM 1527 C CA . TRP A 1 94 ? 103.357 157.322 151.401 1.00 48.10 93 TRP A CA 1
ATOM 1528 C C . TRP A 1 94 ? 104.768 156.772 151.550 1.00 48.10 93 TRP A C 1
ATOM 1529 O O . TRP A 1 94 ? 105.611 156.971 150.670 1.00 48.10 93 TRP A O 1
ATOM 1550 N N . HIS A 1 95 ? 105.019 156.080 152.659 1.00 49.82 94 HIS A N 1
ATOM 1551 C CA . HIS A 1 95 ? 106.328 155.517 152.942 1.00 49.82 94 HIS A CA 1
ATOM 1552 C C . HIS A 1 95 ? 106.261 153.999 152.905 1.00 49.82 94 HIS A C 1
ATOM 1553 O O . HIS A 1 95 ? 105.365 153.416 153.530 1.00 49.82 94 HIS A O 1
ATOM 1567 N N . PRO A 1 96 ? 107.166 153.321 152.199 1.00 47.40 95 PRO A N 1
ATOM 1568 C CA . PRO A 1 96 ? 107.141 151.855 152.208 1.00 47.40 95 PRO A CA 1
ATOM 1569 C C . PRO A 1 96 ? 107.382 151.309 153.606 1.00 47.40 95 PRO A C 1
ATOM 1570 O O . PRO A 1 96 ? 108.094 151.906 154.418 1.00 47.40 95 PRO A O 1
ATOM 1581 N N . THR A 1 97 ? 106.774 150.158 153.884 1.00 49.93 96 THR A N 1
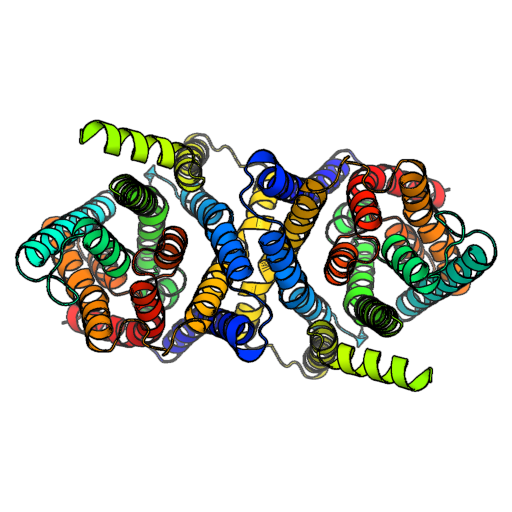ATOM 1582 C CA . THR A 1 97 ? 106.912 149.488 155.175 1.00 49.93 96 THR A CA 1
ATOM 1583 C C . THR A 1 97 ? 106.448 150.400 156.312 1.00 49.93 96 THR A C 1
ATOM 1584 O O . THR A 1 97 ? 107.217 150.790 157.193 1.00 49.93 96 THR A O 1
ATOM 1595 N N . GLY A 1 98 ? 105.165 150.738 156.274 1.00 54.64 97 GLY A N 1
ATOM 1596 C CA . GLY A 1 98 ? 104.593 151.576 157.317 1.00 54.64 97 GLY A CA 1
ATOM 1597 C C . GLY A 1 98 ? 105.011 153.016 157.143 1.00 54.64 97 GLY A C 1
ATOM 1598 O O . GLY A 1 98 ? 104.800 153.613 156.084 1.00 54.64 97 GLY A O 1
ATOM 1602 N N . GLY A 1 99 ? 105.601 153.588 158.189 1.00 54.96 98 GLY A N 1
ATOM 1603 C CA . GLY A 1 99 ? 106.071 154.958 158.136 1.00 54.96 98 GLY A CA 1
ATOM 1604 C C . GLY A 1 99 ? 107.357 155.164 158.909 1.00 54.96 98 GLY A C 1
ATOM 1605 O O . GLY A 1 99 ? 107.424 154.869 160.105 1.00 54.96 98 GLY A O 1
ATOM 1609 N N . ARG A 1 100 ? 108.379 155.684 158.238 1.00 53.36 99 ARG A N 1
ATOM 1610 C CA . ARG A 1 100 ? 109.691 155.892 158.837 1.00 53.36 99 ARG A CA 1
ATOM 1611 C C . ARG A 1 100 ? 110.436 156.919 157.991 1.00 53.36 99 ARG A C 1
ATOM 1612 O O . ARG A 1 100 ? 109.856 157.555 157.105 1.00 53.36 99 ARG A O 1
ATOM 1633 N N . GLY A 1 101 ? 111.727 157.087 158.268 1.00 49.14 100 GLY A N 1
ATOM 1634 C CA . GLY A 1 101 ? 112.567 157.966 157.479 1.00 49.14 100 GLY A CA 1
ATOM 1635 C C . GLY A 1 101 ? 113.317 157.218 156.398 1.00 49.14 100 GLY A C 1
ATOM 1636 O O . GLY A 1 101 ? 112.765 156.311 155.768 1.00 49.14 100 GLY A O 1
ATOM 1640 N N . GLY A 1 102 ? 114.575 157.586 156.172 1.00 45.66 101 GLY A N 1
ATOM 1641 C CA . GLY A 1 102 ? 115.395 156.913 155.185 1.00 45.66 101 GLY A CA 1
ATOM 1642 C C . GLY A 1 102 ? 114.839 157.017 153.780 1.00 45.66 101 GLY A C 1
ATOM 1643 O O . GLY A 1 102 ? 114.780 156.021 153.054 1.00 45.66 101 GLY A O 1
ATOM 1647 N N . LYS A 1 103 ? 114.429 158.223 153.382 1.00 44.67 102 LYS A N 1
ATOM 1648 C CA . LYS A 1 103 ? 113.845 158.412 152.060 1.00 44.67 102 LYS A CA 1
ATOM 1649 C C . LYS A 1 103 ? 114.886 158.378 150.950 1.00 44.67 102 LYS A C 1
ATOM 1650 O O . LYS A 1 103 ? 114.524 158.158 149.791 1.00 44.67 102 LYS A O 1
ATOM 1669 N N . LEU A 1 104 ? 116.162 158.603 151.266 1.00 39.64 103 LEU A N 1
ATOM 1670 C CA . LEU A 1 104 ? 117.188 158.560 150.229 1.00 39.64 103 LEU A CA 1
ATOM 1671 C C . LEU A 1 104 ? 117.492 157.126 149.816 1.00 39.64 103 LEU A C 1
ATOM 1672 O O . LEU A 1 104 ? 117.726 156.852 148.634 1.00 39.64 103 LEU A O 1
ATOM 1688 N N . GLY A 1 105 ? 117.507 156.200 150.774 1.00 36.12 104 GLY A N 1
ATOM 1689 C CA . GLY A 1 105 ? 117.707 154.803 150.428 1.00 36.12 104 GLY A CA 1
ATOM 1690 C C . GLY A 1 105 ? 116.554 154.244 149.620 1.00 36.12 104 GLY A C 1
ATOM 1691 O O . GLY A 1 105 ? 116.753 153.436 148.708 1.00 36.12 104 GLY A O 1
ATOM 1695 N N . TRP A 1 106 ? 115.330 154.664 149.943 1.00 39.88 105 TRP A N 1
ATOM 1696 C CA . TRP A 1 106 ? 114.173 154.231 149.171 1.00 39.88 105 TRP A CA 1
ATOM 1697 C C . TRP A 1 106 ? 114.222 154.783 147.754 1.00 39.88 105 TRP A C 1
ATOM 1698 O O . TRP A 1 106 ? 113.827 154.101 146.805 1.00 39.88 105 TRP A O 1
ATOM 1719 N N . VAL A 1 107 ? 114.704 156.015 147.588 1.00 37.91 106 VAL A N 1
ATOM 1720 C CA . VAL A 1 107 ? 114.876 156.558 146.245 1.00 37.91 106 VAL A CA 1
ATOM 1721 C C . VAL A 1 107 ? 115.938 155.774 145.487 1.00 37.91 106 VAL A C 1
ATOM 1722 O O . VAL A 1 107 ? 115.808 155.534 144.283 1.00 37.91 106 VAL A O 1
ATOM 1735 N N . ILE A 1 108 ? 117.009 155.368 146.171 1.00 34.84 107 ILE A N 1
ATOM 1736 C CA . ILE A 1 108 ? 118.038 154.564 145.516 1.00 34.84 107 ILE A CA 1
ATOM 1737 C C . ILE A 1 108 ? 117.456 153.235 145.057 1.00 34.84 107 ILE A C 1
ATOM 1738 O O . ILE A 1 108 ? 117.727 152.774 143.943 1.00 34.84 107 ILE A O 1
ATOM 1754 N N . THR A 1 109 ? 116.652 152.594 145.909 1.00 34.07 108 THR A N 1
ATOM 1755 C CA . THR A 1 109 ? 116.017 151.339 145.518 1.00 34.07 108 THR A CA 1
ATOM 1756 C C . THR A 1 109 ? 115.060 151.545 144.350 1.00 34.07 108 THR A C 1
ATOM 1757 O O . THR A 1 109 ? 115.030 150.741 143.410 1.00 34.07 108 THR A O 1
ATOM 1768 N N . GLY A 1 110 ? 114.266 152.615 144.393 1.00 34.51 109 GLY A N 1
ATOM 1769 C CA . GLY A 1 110 ? 113.343 152.889 143.308 1.00 34.51 109 GLY A CA 1
ATOM 1770 C C . GLY A 1 110 ? 114.041 153.164 141.994 1.00 34.51 109 GLY A C 1
ATOM 1771 O O . GLY A 1 110 ? 113.533 152.804 140.932 1.00 34.51 109 GLY A O 1
ATOM 1775 N N . LEU A 1 111 ? 115.202 153.817 142.041 1.00 36.31 110 LEU A N 1
ATOM 1776 C CA . LEU A 1 111 ? 115.970 154.042 140.822 1.00 36.31 110 LEU A CA 1
ATOM 1777 C C . LEU A 1 111 ? 116.608 152.750 140.330 1.00 36.31 110 LEU A C 1
ATOM 1778 O O . LEU A 1 111 ? 116.668 152.503 139.121 1.00 36.31 110 LEU A O 1
ATOM 1794 N N . SER A 1 112 ? 117.092 151.914 141.250 1.00 33.74 111 SER A N 1
ATOM 1795 C CA . SER A 1 112 ? 117.640 150.623 140.853 1.00 33.74 111 SER A CA 1
ATOM 1796 C C . SER A 1 112 ? 116.582 149.774 140.166 1.00 33.74 111 SER A C 1
ATOM 1797 O O . SER A 1 112 ? 116.878 149.049 139.209 1.00 33.74 111 SER A O 1
ATOM 1805 N N . ILE A 1 113 ? 115.343 149.847 140.643 1.00 33.74 112 ILE A N 1
ATOM 1806 C CA . ILE A 1 113 ? 114.265 149.070 140.040 1.00 33.74 112 ILE A CA 1
ATOM 1807 C C . ILE A 1 113 ? 113.824 149.692 138.721 1.00 33.74 112 ILE A C 1
ATOM 1808 O O . ILE A 1 113 ? 113.975 149.094 137.650 1.00 33.74 112 ILE A O 1
ATOM 1824 N N . SER A 1 114 ? 113.310 150.921 138.777 1.00 34.06 113 SER A N 1
ATOM 1825 C CA . SER A 1 114 ? 112.571 151.486 137.653 1.00 34.06 113 SER A CA 1
ATOM 1826 C C . SER A 1 114 ? 113.461 151.721 136.438 1.00 34.06 113 SER A C 1
ATOM 1827 O O . SER A 1 114 ? 113.081 151.389 135.309 1.00 34.06 113 SER A O 1
ATOM 1835 N N . VAL A 1 115 ? 114.645 152.295 136.643 1.00 35.53 114 VAL A N 1
ATOM 1836 C CA . VAL A 1 115 ? 115.362 152.952 135.555 1.00 35.53 114 VAL A CA 1
ATOM 1837 C C . VAL A 1 115 ? 116.731 152.334 135.303 1.00 35.53 114 VAL A C 1
ATOM 1838 O O . VAL A 1 115 ? 117.670 153.035 134.910 1.00 35.53 114 VAL A O 1
ATOM 1851 N N . LEU A 1 116 ? 116.865 151.035 135.521 1.00 35.30 115 LEU A N 1
ATOM 1852 C CA . LEU A 1 116 ? 118.125 150.378 135.200 1.00 35.30 115 LEU A CA 1
ATOM 1853 C C . LEU A 1 116 ? 117.867 148.958 134.716 1.00 35.30 115 LEU A C 1
ATOM 1854 O O . LEU A 1 116 ? 118.339 147.997 135.333 1.00 35.30 115 LEU A O 1
ATOM 1870 N N . PRO A 1 117 ? 117.142 148.786 133.616 1.00 37.87 116 PRO A N 1
ATOM 1871 C CA . PRO A 1 117 ? 116.788 147.440 133.162 1.00 37.87 116 PRO A CA 1
ATOM 1872 C C . PRO A 1 117 ? 117.955 146.716 132.509 1.00 37.87 116 PRO A C 1
ATOM 1873 O O . PRO A 1 117 ? 118.943 147.315 132.082 1.00 37.87 116 PRO A O 1
ATOM 1884 N N . ASN A 1 118 ? 117.817 145.394 132.437 1.00 40.80 117 ASN A N 1
ATOM 1885 C CA . ASN A 1 118 ? 118.766 144.555 131.711 1.00 40.80 117 ASN A CA 1
ATOM 1886 C C . ASN A 1 118 ? 118.507 144.732 130.221 1.00 40.80 117 ASN A C 1
ATOM 1887 O O . ASN A 1 118 ? 117.480 144.281 129.704 1.00 40.80 117 ASN A O 1
ATOM 1898 N N . THR A 1 119 ? 119.439 145.383 129.528 1.00 42.15 118 THR A N 1
ATOM 1899 C CA . THR A 1 119 ? 119.208 145.831 128.162 1.00 42.15 118 THR A CA 1
ATOM 1900 C C . THR A 1 119 ? 119.873 144.959 127.108 1.00 42.15 118 THR A C 1
ATOM 1901 O O . THR A 1 119 ? 119.362 144.873 125.987 1.00 42.15 118 THR A O 1
ATOM 1912 N N . LEU A 1 120 ? 120.993 144.309 127.425 1.00 43.61 119 LEU A N 1
ATOM 1913 C CA . LEU A 1 120 ? 121.732 143.558 126.413 1.00 43.61 119 LEU A CA 1
ATOM 1914 C C . LEU A 1 120 ? 121.320 142.090 126.370 1.00 43.61 119 LEU A C 1
ATOM 1915 O O . LEU A 1 120 ? 120.853 141.601 125.337 1.00 43.61 119 LEU A O 1
ATOM 1931 N N . ILE A 1 121 ? 121.485 141.374 127.481 1.00 41.77 120 ILE A N 1
ATOM 1932 C CA . ILE A 1 121 ? 121.318 139.924 127.447 1.00 41.77 120 ILE A CA 1
ATOM 1933 C C . ILE A 1 121 ? 119.887 139.568 127.064 1.00 41.77 120 ILE A C 1
ATOM 1934 O O . ILE A 1 121 ? 119.651 138.697 126.219 1.00 41.77 120 ILE A O 1
ATOM 1950 N N . LEU A 1 122 ? 118.913 140.246 127.668 1.00 41.40 121 LEU A N 1
ATOM 1951 C CA . LEU A 1 122 ? 117.507 139.950 127.434 1.00 41.40 121 LEU A CA 1
ATOM 1952 C C . LEU A 1 122 ? 116.828 140.950 126.508 1.00 41.40 121 LEU A C 1
ATOM 1953 O O . LEU A 1 122 ? 115.738 140.657 126.004 1.00 41.40 121 LEU A O 1
ATOM 1969 N N . GLY A 1 123 ? 117.434 142.111 126.270 1.00 45.86 122 GLY A N 1
ATOM 1970 C CA . GLY A 1 123 ? 116.813 143.132 125.449 1.00 45.86 122 GLY A CA 1
ATOM 1971 C C . GLY A 1 123 ? 117.126 143.018 123.972 1.00 45.86 122 GLY A C 1
ATOM 1972 O O . GLY A 1 123 ? 116.406 143.574 123.139 1.00 45.86 122 GLY A O 1
ATOM 1976 N N . MET A 1 124 ? 118.196 142.304 123.631 1.00 49.82 123 MET A N 1
ATOM 1977 C CA . MET A 1 124 ? 118.586 142.133 122.237 1.00 49.82 123 MET A CA 1
ATOM 1978 C C . MET A 1 124 ? 117.693 141.117 121.532 1.00 49.82 123 MET A C 1
ATOM 1979 O O . MET A 1 124 ? 117.108 141.436 120.489 1.00 49.82 123 MET A O 1
ATOM 1993 N N . PRO A 1 125 ? 117.541 139.901 122.067 1.00 48.47 124 PRO A N 1
ATOM 1994 C CA . PRO A 1 125 ? 116.840 138.858 121.299 1.00 48.47 124 PRO A CA 1
ATOM 1995 C C . PRO A 1 125 ? 115.429 139.240 120.893 1.00 48.47 124 PRO A C 1
ATOM 1996 O O . PRO A 1 125 ? 114.972 138.826 119.821 1.00 48.47 124 PRO A O 1
ATOM 2007 N N . ILE A 1 126 ? 114.723 140.013 121.712 1.00 50.64 125 ILE A N 1
ATOM 2008 C CA . ILE A 1 126 ? 113.339 140.372 121.413 1.00 50.64 125 ILE A CA 1
ATOM 2009 C C . ILE A 1 126 ? 113.262 141.643 120.576 1.00 50.64 125 ILE A C 1
ATOM 2010 O O . ILE A 1 126 ? 112.601 141.673 119.535 1.00 50.64 125 ILE A O 1
ATOM 2026 N N . LEU A 1 127 ? 113.941 142.709 121.005 1.00 49.21 126 LEU A N 1
ATOM 2027 C CA . LEU A 1 127 ? 113.811 143.988 120.316 1.00 49.21 126 LEU A CA 1
ATOM 2028 C C . LEU A 1 127 ? 114.472 143.952 118.944 1.00 49.21 126 LEU A C 1
ATOM 2029 O O . LEU A 1 127 ? 113.921 144.482 117.973 1.00 49.21 126 LEU A O 1
ATOM 2045 N N . SER A 1 128 ? 115.654 143.338 118.840 1.00 52.48 127 SER A N 1
ATOM 2046 C CA . SER A 1 128 ? 116.305 143.232 117.540 1.00 52.48 127 SER A CA 1
ATOM 2047 C C . SER A 1 128 ? 115.464 142.405 116.577 1.00 52.48 127 SER A C 1
ATOM 2048 O O . SER A 1 128 ? 115.328 142.756 115.399 1.00 52.48 127 SER A O 1
ATOM 2056 N N . ALA A 1 129 ? 114.888 141.303 117.062 1.00 54.31 128 ALA A N 1
ATOM 2057 C CA . ALA A 1 129 ? 114.056 140.465 116.206 1.00 54.31 128 ALA A CA 1
ATOM 2058 C C . ALA A 1 129 ? 112.805 141.206 115.751 1.00 54.31 128 ALA A C 1
ATOM 2059 O O . ALA A 1 129 ? 112.433 141.146 114.574 1.00 54.31 128 ALA A O 1
ATOM 2066 N N . ILE A 1 130 ? 112.140 141.910 116.669 1.00 55.48 129 ILE A N 1
ATOM 2067 C CA . ILE A 1 130 ? 110.901 142.596 116.314 1.00 55.48 129 ILE A CA 1
ATOM 2068 C C . ILE A 1 130 ? 111.174 143.734 115.338 1.00 55.48 129 ILE A C 1
ATOM 2069 O O . ILE A 1 130 ? 110.436 143.922 114.364 1.00 55.48 129 ILE A O 1
ATOM 2085 N N . TYR A 1 131 ? 112.231 144.510 115.579 1.00 52.62 130 TYR A N 1
ATOM 2086 C CA . TYR A 1 131 ? 112.497 145.723 114.813 1.00 52.62 130 TYR A CA 1
ATOM 2087 C C . TYR A 1 131 ? 113.634 145.558 113.812 1.00 52.62 130 TYR A C 1
ATOM 2088 O O . TYR A 1 131 ? 113.447 145.826 112.622 1.00 52.62 130 TYR A O 1
ATOM 2106 N N . GLY A 1 132 ? 114.810 145.127 114.263 1.00 53.60 131 GLY A N 1
ATOM 2107 C CA . GLY A 1 132 ? 115.918 144.904 113.354 1.00 53.60 131 GLY A CA 1
ATOM 2108 C C . GLY A 1 132 ? 117.261 145.362 113.885 1.00 53.60 131 GLY A C 1
ATOM 2109 O O . GLY A 1 132 ? 117.651 145.005 115.001 1.00 53.60 131 GLY A O 1
ATOM 2113 N N . ASP A 1 133 ? 117.981 146.151 113.086 1.00 54.95 132 ASP A N 1
ATOM 2114 C CA . ASP A 1 133 ? 119.325 146.585 113.445 1.00 54.95 132 ASP A CA 1
ATOM 2115 C C . ASP A 1 133 ? 119.343 147.918 114.179 1.00 54.95 132 ASP A C 1
ATOM 2116 O O . ASP A 1 133 ? 120.285 148.185 114.934 1.00 54.95 132 ASP A O 1
ATOM 2125 N N . GLU A 1 134 ? 118.333 148.766 113.974 1.00 51.78 133 GLU A N 1
ATOM 2126 C CA . GLU A 1 134 ? 118.262 150.012 114.728 1.00 51.78 133 GLU A CA 1
ATOM 2127 C C . GLU A 1 134 ? 118.123 149.733 116.218 1.00 51.78 133 GLU A C 1
ATOM 2128 O O . GLU A 1 134 ? 118.715 150.432 117.052 1.00 51.78 133 GLU A O 1
ATOM 2140 N N . ALA A 1 135 ? 117.341 148.711 116.571 1.00 48.91 134 ALA A N 1
ATOM 2141 C CA . ALA A 1 135 ? 117.182 148.352 117.973 1.00 48.91 134 ALA A CA 1
ATOM 2142 C C . ALA A 1 135 ? 118.516 147.968 118.593 1.00 48.91 134 ALA A C 1
ATOM 2143 O O . ALA A 1 135 ? 118.790 148.305 119.750 1.00 48.91 134 ALA A O 1
ATOM 2150 N N . ALA A 1 136 ? 119.360 147.260 117.843 1.00 48.92 135 ALA A N 1
ATOM 2151 C CA . ALA A 1 136 ? 120.661 146.867 118.373 1.00 48.92 135 ALA A CA 1
ATOM 2152 C C . ALA A 1 136 ? 121.484 148.087 118.764 1.00 48.92 135 ALA A C 1
ATOM 2153 O O . ALA A 1 136 ? 122.006 148.167 119.882 1.00 48.92 135 ALA A O 1
ATOM 2160 N N . SER A 1 137 ? 121.605 149.055 117.853 1.00 45.96 136 SER A N 1
ATOM 2161 C CA . SER A 1 137 ? 122.388 150.251 118.146 1.00 45.96 136 SER A CA 1
ATOM 2162 C C . SER A 1 137 ? 121.777 151.042 119.295 1.00 45.96 136 SER A C 1
ATOM 2163 O O . SER A 1 137 ? 122.499 151.551 120.161 1.00 45.96 136 SER A O 1
ATOM 2171 N N . ILE A 1 138 ? 120.448 151.164 119.319 1.00 43.98 137 ILE A N 1
ATOM 2172 C CA . ILE A 1 138 ? 119.803 151.926 120.385 1.00 43.98 137 ILE A CA 1
ATOM 2173 C C . ILE A 1 138 ? 120.075 151.282 121.738 1.00 43.98 137 ILE A C 1
ATOM 2174 O O . ILE A 1 138 ? 120.389 151.968 122.718 1.00 43.98 137 ILE A O 1
ATOM 2190 N N . LEU A 1 139 ? 119.959 149.956 121.815 1.00 44.91 138 LEU A N 1
ATOM 2191 C CA . LEU A 1 139 ? 120.185 149.272 123.082 1.00 44.91 138 LEU A CA 1
ATOM 2192 C C . LEU A 1 139 ? 121.648 149.346 123.496 1.00 44.91 138 LEU A C 1
ATOM 2193 O O . LEU A 1 139 ? 121.954 149.464 124.688 1.00 44.91 138 LEU A O 1
ATOM 2209 N N . GLU A 1 140 ? 122.570 149.273 122.533 1.00 43.88 139 GLU A N 1
ATOM 2210 C CA . GLU A 1 140 ? 123.981 149.440 122.866 1.00 43.88 139 GLU A CA 1
ATOM 2211 C C . GLU A 1 140 ? 124.249 150.829 123.429 1.00 43.88 139 GLU A C 1
ATOM 2212 O O . GLU A 1 140 ? 124.985 150.978 124.412 1.00 43.88 139 GLU A O 1
ATOM 2224 N N . GLN A 1 141 ? 123.656 151.860 122.824 1.00 39.83 140 GLN A N 1
ATOM 2225 C CA . GLN A 1 141 ? 123.822 153.211 123.348 1.00 39.83 140 GLN A CA 1
ATOM 2226 C C . GLN A 1 141 ? 123.231 153.332 124.746 1.00 39.83 140 GLN A C 1
ATOM 2227 O O . GLN A 1 141 ? 123.802 154.001 125.613 1.00 39.83 140 GLN A O 1
ATOM 2241 N N . ILE A 1 142 ? 122.084 152.695 124.983 1.00 38.91 141 ILE A N 1
ATOM 2242 C CA . ILE A 1 142 ? 121.465 152.755 126.304 1.00 38.91 141 ILE A CA 1
ATOM 2243 C C . ILE A 1 142 ? 122.344 152.068 127.343 1.00 38.91 141 ILE A C 1
ATOM 2244 O O . ILE A 1 142 ? 122.491 152.554 128.470 1.00 38.91 141 ILE A O 1
ATOM 2260 N N . VAL A 1 143 ? 122.930 150.923 126.993 1.00 38.32 142 VAL A N 1
ATOM 2261 C CA . VAL A 1 143 ? 123.798 150.220 127.934 1.00 38.32 142 VAL A CA 1
ATOM 2262 C C . VAL A 1 143 ? 125.053 151.036 128.211 1.00 38.32 142 VAL A C 1
ATOM 2263 O O . VAL A 1 143 ? 125.552 151.074 129.344 1.00 38.32 142 VAL A O 1
ATOM 2276 N N . VAL A 1 144 ? 125.596 151.683 127.178 1.00 35.19 143 VAL A N 1
ATOM 2277 C CA . VAL A 1 144 ? 126.746 152.556 127.379 1.00 35.19 143 VAL A CA 1
ATOM 2278 C C . VAL A 1 144 ? 126.382 153.691 128.322 1.00 35.19 143 VAL A C 1
ATOM 2279 O O . VAL A 1 144 ? 127.145 154.029 129.232 1.00 35.19 143 VAL A O 1
ATOM 2292 N N . LEU A 1 145 ? 125.210 154.297 128.121 1.00 36.00 144 LEU A N 1
ATOM 2293 C CA . LEU A 1 145 ? 124.769 155.365 129.009 1.00 36.00 144 LEU A CA 1
ATOM 2294 C C . LEU A 1 145 ? 124.647 154.866 130.439 1.00 36.00 144 LEU A C 1
ATOM 2295 O O . LEU A 1 145 ? 125.073 155.544 131.380 1.00 36.00 144 LEU A O 1
ATOM 2311 N N . GLN A 1 146 ? 124.070 153.678 130.622 1.00 35.11 145 GLN A N 1
ATOM 2312 C CA . GLN A 1 146 ? 123.994 153.093 131.954 1.00 35.11 145 GLN A CA 1
ATOM 2313 C C . GLN A 1 146 ? 125.377 153.010 132.578 1.00 35.11 145 GLN A C 1
ATOM 2314 O O . GLN A 1 146 ? 125.677 153.722 133.542 1.00 35.11 145 GLN A O 1
ATOM 2328 N N . SER A 1 147 ? 126.259 152.211 131.974 1.00 33.04 146 SER A N 1
ATOM 2329 C CA . SER A 1 147 ? 127.580 151.976 132.549 1.00 33.04 146 SER A CA 1
ATOM 2330 C C . SER A 1 147 ? 128.356 153.270 132.753 1.00 33.04 146 SER A C 1
ATOM 2331 O O . SER A 1 147 ? 129.187 153.353 133.663 1.00 33.04 146 SER A O 1
ATOM 2339 N N . LEU A 1 148 ? 128.102 154.289 131.933 1.00 32.53 147 LEU A N 1
ATOM 2340 C CA . LEU A 1 148 ? 128.894 155.510 131.959 1.00 32.53 147 LEU A CA 1
ATOM 2341 C C . LEU A 1 148 ? 128.406 156.502 133.009 1.00 32.53 147 LEU A C 1
ATOM 2342 O O . LEU A 1 148 ? 129.211 157.045 133.770 1.00 32.53 147 LEU A O 1
ATOM 2358 N N . ILE A 1 149 ? 127.102 156.749 133.070 1.00 34.65 148 ILE A N 1
ATOM 2359 C CA . ILE A 1 149 ? 126.532 157.788 133.916 1.00 34.65 148 ILE A CA 1
ATOM 2360 C C . ILE A 1 149 ? 125.766 157.190 135.090 1.00 34.65 148 ILE A C 1
ATOM 2361 O O . ILE A 1 149 ? 125.959 157.593 136.239 1.00 34.65 148 ILE A O 1
ATOM 2377 N N . TRP A 1 150 ? 124.881 156.233 134.817 1.00 34.96 149 TRP A N 1
ATOM 2378 C CA . TRP A 1 150 ? 123.870 155.882 135.802 1.00 34.96 149 TRP A CA 1
ATOM 2379 C C . TRP A 1 150 ? 124.437 154.994 136.898 1.00 34.96 149 TRP A C 1
ATOM 2380 O O . TRP A 1 150 ? 124.078 155.154 138.066 1.00 34.96 149 TRP A O 1
ATOM 2401 N N . TYR A 1 151 ? 125.340 154.073 136.558 1.00 33.95 150 TYR A N 1
ATOM 2402 C CA . TYR A 1 151 ? 125.998 153.290 137.599 1.00 33.95 150 TYR A CA 1
ATOM 2403 C C . TYR A 1 151 ? 126.853 154.179 138.490 1.00 33.95 150 TYR A C 1
ATOM 2404 O O . TYR A 1 151 ? 126.882 154.000 139.712 1.00 33.95 150 TYR A O 1
ATOM 2422 N N . THR A 1 152 ? 127.559 155.145 137.899 1.00 34.36 151 THR A N 1
ATOM 2423 C CA . THR A 1 152 ? 128.376 156.053 138.697 1.00 34.36 151 THR A CA 1
ATOM 2424 C C . THR A 1 152 ? 127.516 156.893 139.633 1.00 34.36 151 THR A C 1
ATOM 2425 O O . THR A 1 152 ? 127.856 157.070 140.809 1.00 34.36 151 THR A O 1
ATOM 2436 N N . ILE A 1 153 ? 126.393 157.415 139.137 1.00 35.93 152 ILE A N 1
ATOM 2437 C CA . ILE A 1 153 ? 125.528 158.218 139.996 1.00 35.93 152 ILE A CA 1
ATOM 2438 C C . ILE A 1 153 ? 124.884 157.348 141.067 1.00 35.93 152 ILE A C 1
ATOM 2439 O O . ILE A 1 153 ? 124.698 157.783 142.208 1.00 35.93 152 ILE A O 1
ATOM 2455 N N . LEU A 1 154 ? 124.527 156.109 140.723 1.00 34.69 153 LEU A N 1
ATOM 2456 C CA . LEU A 1 154 ? 123.965 155.200 141.713 1.00 34.69 153 LEU A CA 1
ATOM 2457 C C . LEU A 1 154 ? 124.972 154.894 142.812 1.00 34.69 153 LEU A C 1
ATOM 2458 O O . LEU A 1 154 ? 124.616 154.840 143.993 1.00 34.69 153 LEU A O 1
ATOM 2474 N N . LEU A 1 155 ? 126.236 154.684 142.442 1.00 33.27 154 LEU A N 1
ATOM 2475 C CA . LEU A 1 155 ? 127.267 154.443 143.445 1.00 33.27 154 LEU A CA 1
ATOM 2476 C C . LEU A 1 155 ? 127.498 155.678 144.304 1.00 33.27 154 LEU A C 1
ATOM 2477 O O . LEU A 1 155 ? 127.714 155.566 145.516 1.00 33.27 154 LEU A O 1
ATOM 2493 N N . PHE A 1 156 ? 127.463 156.866 143.699 1.00 36.33 155 PHE A N 1
ATOM 2494 C CA . PHE A 1 156 ? 127.590 158.082 144.493 1.00 36.33 155 PHE A CA 1
ATOM 2495 C C . PHE A 1 156 ? 126.440 158.210 145.479 1.00 36.33 155 PHE A C 1
ATOM 2496 O O . PHE A 1 156 ? 126.641 158.614 146.627 1.00 36.33 155 PHE A O 1
ATOM 2513 N N . LEU A 1 157 ? 125.221 157.882 145.046 1.00 36.08 156 LEU A N 1
ATOM 2514 C CA . LEU A 1 157 ? 124.078 157.926 145.952 1.00 36.08 156 LEU A CA 1
ATOM 2515 C C . LEU A 1 157 ? 124.213 156.891 147.062 1.00 36.08 156 LEU A C 1
ATOM 2516 O O . LEU A 1 157 ? 123.856 157.159 148.213 1.00 36.08 156 LEU A O 1
ATOM 2532 N N . PHE A 1 158 ? 124.713 155.699 146.734 1.00 33.55 157 PHE A N 1
ATOM 2533 C CA . PHE A 1 158 ? 124.960 154.688 147.756 1.00 33.55 157 PHE A CA 1
ATOM 2534 C C . PHE A 1 158 ? 125.942 155.202 148.799 1.00 33.55 157 PHE A C 1
ATOM 2535 O O . PHE A 1 158 ? 125.724 155.053 150.007 1.00 33.55 157 PHE A O 1
ATOM 2552 N N . GLU A 1 159 ? 127.038 155.812 148.344 1.00 37.07 158 GLU A N 1
ATOM 2553 C CA . GLU A 1 159 ? 128.038 156.332 149.271 1.00 37.07 158 GLU A CA 1
ATOM 2554 C C . GLU A 1 159 ? 127.483 157.490 150.090 1.00 37.07 158 GLU A C 1
ATOM 2555 O O . GLU A 1 159 ? 127.807 157.632 151.273 1.00 37.07 158 GLU A O 1
ATOM 2567 N N . LEU A 1 160 ? 126.654 158.333 149.475 1.00 38.97 159 LEU A N 1
ATOM 2568 C CA . LEU A 1 160 ? 126.033 159.431 150.206 1.00 38.97 159 LEU A CA 1
ATOM 2569 C C . LEU A 1 160 ? 125.092 158.910 151.283 1.00 38.97 159 LEU A C 1
ATOM 2570 O O . LEU A 1 160 ? 125.055 159.443 152.398 1.00 38.97 159 LEU A O 1
ATOM 2586 N N . ASN A 1 161 ? 124.314 157.874 150.965 1.00 37.21 160 ASN A N 1
ATOM 2587 C CA . ASN A 1 161 ? 123.439 157.269 151.963 1.00 37.21 160 ASN A CA 1
ATOM 2588 C C . ASN A 1 161 ? 124.248 156.646 153.093 1.00 37.21 160 ASN A C 1
ATOM 2589 O O . ASN A 1 161 ? 123.897 156.787 154.269 1.00 37.21 160 ASN A O 1
ATOM 2600 N N . ALA A 1 162 ? 125.336 155.953 152.754 1.00 38.42 161 ALA A N 1
ATOM 2601 C CA . ALA A 1 162 ? 126.175 155.349 153.783 1.00 38.42 161 ALA A CA 1
ATOM 2602 C C . ALA A 1 162 ? 126.797 156.412 154.679 1.00 38.42 161 ALA A C 1
ATOM 2603 O O . ALA A 1 162 ? 126.910 156.222 155.895 1.00 38.42 161 ALA A O 1
ATOM 2610 N N . ALA A 1 163 ? 127.215 157.537 154.094 1.00 41.77 162 ALA A N 1
ATOM 2611 C CA . ALA A 1 163 ? 127.838 158.596 154.879 1.00 41.77 162 ALA A CA 1
ATOM 2612 C C . ALA A 1 163 ? 126.842 159.266 155.816 1.00 41.77 162 ALA A C 1
ATOM 2613 O O . ALA A 1 163 ? 127.231 159.753 156.883 1.00 41.77 162 ALA A O 1
ATOM 2620 N N . ARG A 1 164 ? 125.562 159.307 155.440 1.00 42.29 163 ARG A N 1
ATOM 2621 C CA . ARG A 1 164 ? 124.563 159.947 156.286 1.00 42.29 163 ARG A CA 1
ATOM 2622 C C . ARG A 1 164 ? 124.356 159.207 157.599 1.00 42.29 163 ARG A C 1
ATOM 2623 O O . ARG A 1 164 ? 123.839 159.798 158.553 1.00 42.29 163 ARG A O 1
ATOM 2644 N N . ALA A 1 165 ? 124.745 157.939 157.672 1.00 43.42 164 ALA A N 1
ATOM 2645 C CA . ALA A 1 165 ? 124.592 157.161 158.895 1.00 43.42 164 ALA A CA 1
ATOM 2646 C C . ALA A 1 165 ? 125.631 156.047 158.958 1.00 43.42 164 ALA A C 1
ATOM 2647 O O . ALA A 1 165 ? 125.483 155.011 158.311 1.00 43.42 164 ALA A O 1
ATOM 2654 N N . GLY A 1 207 ? 127.177 171.243 157.910 1.00 56.65 206 GLY A N 1
ATOM 2655 C CA . GLY A 1 207 ? 127.175 169.846 158.302 1.00 56.65 206 GLY A CA 1
ATOM 2656 C C . GLY A 1 207 ? 126.879 168.914 157.143 1.00 56.65 206 GLY A C 1
ATOM 2657 O O . GLY A 1 207 ? 127.391 167.797 157.087 1.00 56.65 206 GLY A O 1
ATOM 2661 N N . THR A 1 208 ? 126.042 169.379 156.213 1.00 55.13 207 THR A N 1
ATOM 2662 C CA . THR A 1 208 ? 125.700 168.560 155.055 1.00 55.13 207 THR A CA 1
ATOM 2663 C C . THR A 1 208 ? 126.848 168.488 154.057 1.00 55.13 207 THR A C 1
ATOM 2664 O O . THR A 1 208 ? 127.049 167.447 153.421 1.00 55.13 207 THR A O 1
ATOM 2675 N N . MET A 1 209 ? 127.611 169.573 153.906 1.00 54.73 208 MET A N 1
ATOM 2676 C CA . MET A 1 209 ? 128.710 169.571 152.946 1.00 54.73 208 MET A CA 1
ATOM 2677 C C . MET A 1 209 ? 129.768 168.539 153.310 1.00 54.73 208 MET A C 1
ATOM 2678 O O . MET A 1 209 ? 130.395 167.954 152.421 1.00 54.73 208 MET A O 1
ATOM 2692 N N . LYS A 1 210 ? 129.986 168.305 154.606 1.00 53.79 209 LYS A N 1
ATOM 2693 C CA . LYS A 1 210 ? 130.944 167.285 155.017 1.00 53.79 209 LYS A CA 1
ATOM 2694 C C . LYS A 1 210 ? 130.501 165.903 154.554 1.00 53.79 209 LYS A C 1
ATOM 2695 O O . LYS A 1 210 ? 131.327 165.085 154.135 1.00 53.79 209 LYS A O 1
ATOM 2714 N N . ILE A 1 211 ? 129.199 165.624 154.626 1.00 47.16 210 ILE A N 1
ATOM 2715 C CA . ILE A 1 211 ? 128.688 164.333 154.174 1.00 47.16 210 ILE A CA 1
ATOM 2716 C C . ILE A 1 211 ? 128.909 164.169 152.675 1.00 47.16 210 ILE A C 1
ATOM 2717 O O . ILE A 1 211 ? 129.317 163.099 152.205 1.00 47.16 210 ILE A O 1
ATOM 2733 N N . LEU A 1 212 ? 128.637 165.221 151.900 1.00 45.82 211 LEU A N 1
ATOM 2734 C CA . LEU A 1 212 ? 128.867 165.151 150.460 1.00 45.82 211 LEU A CA 1
ATOM 2735 C C . LEU A 1 212 ? 130.345 164.961 150.151 1.00 45.82 211 LEU A C 1
ATOM 2736 O O . LEU A 1 212 ? 130.705 164.209 149.238 1.00 45.82 211 LEU A O 1
ATOM 2752 N N . LEU A 1 213 ? 131.218 165.641 150.895 1.00 45.01 212 LEU A N 1
ATOM 2753 C CA . LEU A 1 213 ? 132.652 165.471 150.692 1.00 45.01 212 LEU A CA 1
ATOM 2754 C C . LEU A 1 213 ? 133.080 164.042 150.996 1.00 45.01 212 LEU A C 1
ATOM 2755 O O . LEU A 1 213 ? 133.901 163.465 150.275 1.00 45.01 212 LEU A O 1
ATOM 2771 N N . LYS A 1 214 ? 132.540 163.458 152.066 1.00 44.91 213 LYS A N 1
ATOM 2772 C CA . LYS A 1 214 ? 132.858 162.073 152.394 1.00 44.91 213 LYS A CA 1
ATOM 2773 C C . LYS A 1 214 ? 132.383 161.129 151.298 1.00 44.91 213 LYS A C 1
ATOM 2774 O O . LYS A 1 214 ? 133.097 160.192 150.917 1.00 44.91 213 LYS A O 1
ATOM 2793 N N . ALA A 1 215 ? 131.175 161.358 150.778 1.00 40.91 214 ALA A N 1
ATOM 2794 C CA . ALA A 1 215 ? 130.666 160.521 149.697 1.00 40.91 214 ALA A CA 1
ATOM 2795 C C . ALA A 1 215 ? 131.542 160.636 148.457 1.00 40.91 214 ALA A C 1
ATOM 2796 O O . ALA A 1 215 ? 131.848 159.630 147.806 1.00 40.91 214 ALA A O 1
ATOM 2803 N N . TRP A 1 216 ? 131.957 161.857 148.116 1.00 40.26 215 TRP A N 1
ATOM 2804 C CA . TRP A 1 216 ? 132.833 162.052 146.966 1.00 40.26 215 TRP A CA 1
ATOM 2805 C C . TRP A 1 216 ? 134.172 161.355 147.169 1.00 40.26 215 TRP A C 1
ATOM 2806 O O . TRP A 1 216 ? 134.686 160.703 146.253 1.00 40.26 215 TRP A O 1
ATOM 2827 N N . ARG A 1 217 ? 134.750 161.475 148.365 1.00 41.74 216 ARG A N 1
ATOM 2828 C CA . ARG A 1 217 ? 136.027 160.825 148.637 1.00 41.74 216 ARG A CA 1
ATOM 2829 C C . ARG A 1 217 ? 135.903 159.312 148.531 1.00 41.74 216 ARG A C 1
ATOM 2830 O O . ARG A 1 217 ? 136.809 158.641 148.026 1.00 41.74 216 ARG A O 1
ATOM 2851 N N . LYS A 1 218 ? 134.791 158.755 149.013 1.00 38.65 217 LYS A N 1
ATOM 2852 C CA . LYS A 1 218 ? 134.570 157.322 148.863 1.00 38.65 217 LYS A CA 1
ATOM 2853 C C . LYS A 1 218 ? 134.331 156.944 147.407 1.00 38.65 217 LYS A C 1
ATOM 2854 O O . LYS A 1 218 ? 134.596 155.803 147.014 1.00 38.65 217 LYS A O 1
ATOM 2873 N N . LEU A 1 219 ? 133.825 157.877 146.599 1.00 37.18 218 LEU A N 1
ATOM 2874 C CA . LEU A 1 219 ? 133.560 157.575 145.197 1.00 37.18 218 LEU A CA 1
ATOM 2875 C C . LEU A 1 219 ? 134.847 157.514 144.382 1.00 37.18 218 LEU A C 1
ATOM 2876 O O . LEU A 1 219 ? 135.019 156.611 143.557 1.00 37.18 218 LEU A O 1
ATOM 2892 N N . ILE A 1 220 ? 135.768 158.452 144.604 1.00 37.85 219 ILE A N 1
ATOM 2893 C CA . ILE A 1 220 ? 136.943 158.590 143.747 1.00 37.85 219 ILE A CA 1
ATOM 2894 C C . ILE A 1 220 ? 137.946 157.474 144.012 1.00 37.85 219 ILE A C 1
ATOM 2895 O O . ILE A 1 220 ? 139.009 157.429 143.386 1.00 37.85 219 ILE A O 1
ATOM 2911 N N . ILE A 1 221 ? 137.634 156.579 144.948 1.00 37.44 220 ILE A N 1
ATOM 2912 C CA . ILE A 1 221 ? 138.403 155.356 145.140 1.00 37.44 220 ILE A CA 1
ATOM 2913 C C . ILE A 1 221 ? 137.677 154.138 144.603 1.00 37.44 220 ILE A C 1
ATOM 2914 O O . ILE A 1 221 ? 138.220 153.026 144.666 1.00 37.44 220 ILE A O 1
ATOM 2930 N N . ASN A 1 222 ? 136.470 154.310 144.077 1.00 35.25 221 ASN A N 1
ATOM 2931 C CA . ASN A 1 222 ? 135.718 153.187 143.544 1.00 35.25 221 ASN A CA 1
ATOM 2932 C C . ASN A 1 222 ? 136.340 152.719 142.229 1.00 35.25 221 ASN A C 1
ATOM 2933 O O . ASN A 1 222 ? 136.754 153.544 141.411 1.00 35.25 221 ASN A O 1
ATOM 2944 N N . PRO A 1 223 ? 136.431 151.408 141.998 1.00 33.30 222 PRO A N 1
ATOM 2945 C CA . PRO A 1 223 ? 136.857 150.944 140.669 1.00 33.30 222 PRO A CA 1
ATOM 2946 C C . PRO A 1 223 ? 135.913 151.364 139.560 1.00 33.30 222 PRO A C 1
ATOM 2947 O O . PRO A 1 223 ? 136.335 151.461 138.403 1.00 33.30 222 PRO A O 1
ATOM 2958 N N . ASN A 1 224 ? 134.641 151.611 139.877 1.00 32.58 223 ASN A N 1
ATOM 2959 C CA . ASN A 1 224 ? 133.656 151.889 138.837 1.00 32.58 223 ASN A CA 1
ATOM 2960 C C . ASN A 1 224 ? 133.846 153.276 138.236 1.00 32.58 223 ASN A C 1
ATOM 2961 O O . ASN A 1 224 ? 133.753 153.444 137.015 1.00 32.58 223 ASN A O 1
ATOM 2972 N N . THR A 1 225 ? 134.093 154.287 139.071 1.00 33.69 224 THR A N 1
ATOM 2973 C CA . THR A 1 225 ? 134.300 155.628 138.536 1.00 33.69 224 THR A CA 1
ATOM 2974 C C . THR A 1 225 ? 135.526 155.669 137.636 1.00 33.69 224 THR A C 1
ATOM 2975 O O . THR A 1 225 ? 135.495 156.274 136.558 1.00 33.69 224 THR A O 1
ATOM 2986 N N . TYR A 1 226 ? 136.611 155.017 138.053 1.00 34.31 225 TYR A N 1
ATOM 2987 C CA . TYR A 1 226 ? 137.805 154.971 137.220 1.00 34.31 225 TYR A CA 1
ATOM 2988 C C . TYR A 1 226 ? 137.561 154.155 135.962 1.00 34.31 225 TYR A C 1
ATOM 2989 O O . TYR A 1 226 ? 138.066 154.499 134.891 1.00 34.31 225 TYR A O 1
ATOM 3007 N N . ALA A 1 227 ? 136.790 153.075 136.066 1.00 32.76 226 ALA A N 1
ATOM 3008 C CA . ALA A 1 227 ? 136.450 152.306 134.877 1.00 32.76 226 ALA A CA 1
ATOM 3009 C C . ALA A 1 227 ? 135.730 153.179 133.861 1.00 32.76 226 ALA A C 1
ATOM 3010 O O . ALA A 1 227 ? 136.101 153.213 132.687 1.00 32.76 226 ALA A O 1
ATOM 3017 N N . THR A 1 228 ? 134.714 153.922 134.304 1.00 32.46 227 THR A N 1
ATOM 3018 C CA . THR A 1 228 ? 133.973 154.774 133.376 1.00 32.46 227 THR A CA 1
ATOM 3019 C C . THR A 1 228 ? 134.858 155.875 132.805 1.00 32.46 227 THR A C 1
ATOM 3020 O O . THR A 1 228 ? 134.810 156.157 131.602 1.00 32.46 227 THR A O 1
ATOM 3031 N N . LEU A 1 229 ? 135.670 156.513 133.650 1.00 31.73 228 LEU A N 1
ATOM 3032 C CA . LEU A 1 229 ? 136.491 157.627 133.186 1.00 31.73 228 LEU A CA 1
ATOM 3033 C C . LEU A 1 229 ? 137.537 157.156 132.183 1.00 31.73 228 LEU A C 1
ATOM 3034 O O . LEU A 1 229 ? 137.699 157.751 131.108 1.00 31.73 228 LEU A O 1
ATOM 3050 N N . ILE A 1 230 ? 138.258 156.084 132.513 1.00 32.69 229 ILE A N 1
ATOM 3051 C CA . ILE A 1 230 ? 139.257 155.553 131.597 1.00 32.69 229 ILE A CA 1
ATOM 3052 C C . ILE A 1 230 ? 138.592 155.023 130.337 1.00 32.69 229 ILE A C 1
ATOM 3053 O O . ILE A 1 230 ? 139.139 155.149 129.240 1.00 32.69 229 ILE A O 1
ATOM 3069 N N . GLY A 1 231 ? 137.402 154.433 130.463 1.00 30.56 230 GLY A N 1
ATOM 3070 C CA . GLY A 1 231 ? 136.713 153.933 129.290 1.00 30.56 230 GLY A CA 1
ATOM 3071 C C . GLY A 1 231 ? 136.315 155.037 128.335 1.00 30.56 230 GLY A C 1
ATOM 3072 O O . GLY A 1 231 ? 136.463 154.899 127.122 1.00 30.56 230 GLY A O 1
ATOM 3076 N N . ILE A 1 232 ? 135.804 156.150 128.864 1.00 30.14 231 ILE A N 1
ATOM 3077 C CA . ILE A 1 232 ? 135.410 157.244 127.985 1.00 30.14 231 ILE A CA 1
ATOM 3078 C C . ILE A 1 232 ? 136.639 157.905 127.374 1.00 30.14 231 ILE A C 1
ATOM 3079 O O . ILE A 1 232 ? 136.652 158.230 126.180 1.00 30.14 231 ILE A O 1
ATOM 3095 N N . ILE A 1 233 ? 137.702 158.092 128.162 1.00 29.61 232 ILE A N 1
ATOM 3096 C CA . ILE A 1 233 ? 138.926 158.669 127.608 1.00 29.61 232 ILE A CA 1
ATOM 3097 C C . ILE A 1 233 ? 139.473 157.775 126.502 1.00 29.61 232 ILE A C 1
ATOM 3098 O O . ILE A 1 233 ? 139.857 158.248 125.422 1.00 29.61 232 ILE A O 1
ATOM 3114 N N . TRP A 1 234 ? 139.513 156.465 126.749 1.00 30.40 233 TRP A N 1
ATOM 3115 C CA . TRP A 1 234 ? 139.955 155.537 125.722 1.00 30.40 233 TRP A CA 1
ATOM 3116 C C . TRP A 1 234 ? 139.073 155.650 124.489 1.00 30.40 233 TRP A C 1
ATOM 3117 O O . TRP A 1 234 ? 139.533 156.072 123.431 1.00 30.40 233 TRP A O 1
ATOM 3138 N N . ALA A 1 235 ? 137.785 155.328 124.623 1.00 29.58 234 ALA A N 1
ATOM 3139 C CA . ALA A 1 235 ? 136.852 155.455 123.509 1.00 29.58 234 ALA A CA 1
ATOM 3140 C C . ALA A 1 235 ? 137.129 156.704 122.685 1.00 29.58 234 ALA A C 1
ATOM 3141 O O . ALA A 1 235 ? 137.180 156.650 121.452 1.00 29.58 234 ALA A O 1
ATOM 3148 N N . THR A 1 236 ? 137.335 157.842 123.351 1.00 29.83 235 THR A N 1
ATOM 3149 C CA . THR A 1 236 ? 137.638 159.071 122.627 1.00 29.83 235 THR A CA 1
ATOM 3150 C C . THR A 1 236 ? 138.924 158.931 121.819 1.00 29.83 235 THR A C 1
ATOM 3151 O O . THR A 1 236 ? 138.955 159.242 120.624 1.00 29.83 235 THR A O 1
ATOM 3162 N N . LEU A 1 237 ? 139.999 158.457 122.455 1.00 30.31 236 LEU A N 1
ATOM 3163 C CA . LEU A 1 237 ? 141.270 158.326 121.741 1.00 30.31 236 LEU A CA 1
ATOM 3164 C C . LEU A 1 237 ? 141.161 157.336 120.586 1.00 30.31 236 LEU A C 1
ATOM 3165 O O . LEU A 1 237 ? 141.660 157.589 119.484 1.00 30.31 236 LEU A O 1
ATOM 3181 N N . HIS A 1 238 ? 140.509 156.202 120.830 1.00 30.85 237 HIS A N 1
ATOM 3182 C CA . HIS A 1 238 ? 140.412 155.134 119.844 1.00 30.85 237 HIS A CA 1
ATOM 3183 C C . HIS A 1 238 ? 139.582 155.555 118.639 1.00 30.85 237 HIS A C 1
ATOM 3184 O O . HIS A 1 238 ? 139.949 155.259 117.496 1.00 30.85 237 HIS A O 1
ATOM 3198 N N . PHE A 1 239 ? 138.463 156.242 118.865 1.00 31.58 238 PHE A N 1
ATOM 3199 C CA . PHE A 1 239 ? 137.555 156.605 117.786 1.00 31.58 238 PHE A CA 1
ATOM 3200 C C . PHE A 1 239 ? 137.835 157.984 117.205 1.00 31.58 238 PHE A C 1
ATOM 3201 O O . PHE A 1 239 ? 137.184 158.367 116.228 1.00 31.58 238 PHE A O 1
ATOM 3218 N N . ARG A 1 240 ? 138.778 158.733 117.770 1.00 34.06 239 ARG A N 1
ATOM 3219 C CA . ARG A 1 240 ? 139.189 160.014 117.216 1.00 34.06 239 ARG A CA 1
ATOM 3220 C C . ARG A 1 240 ? 140.642 160.041 116.774 1.00 34.06 239 ARG A C 1
ATOM 3221 O O . ARG A 1 240 ? 140.986 160.835 115.897 1.00 34.06 239 ARG A O 1
ATOM 3242 N N . LEU A 1 241 ? 141.500 159.197 117.351 1.00 31.69 240 LEU A N 1
ATOM 3243 C CA . LEU A 1 241 ? 142.900 159.119 116.962 1.00 31.69 240 LEU A CA 1
ATOM 3244 C C . LEU A 1 241 ? 143.306 157.757 116.420 1.00 31.69 240 LEU A C 1
ATOM 3245 O O . LEU A 1 241 ? 144.437 157.618 115.943 1.00 31.69 240 LEU A O 1
ATOM 3261 N N . GLY A 1 242 ? 142.432 156.755 116.481 1.00 32.33 241 GLY A N 1
ATOM 3262 C CA . GLY A 1 242 ? 142.718 155.457 115.912 1.00 32.33 241 GLY A CA 1
ATOM 3263 C C . GLY A 1 242 ? 143.572 154.546 116.765 1.00 32.33 241 GLY A C 1
ATOM 3264 O O . GLY A 1 242 ? 143.906 153.444 116.314 1.00 32.33 241 GLY A O 1
ATOM 3268 N N . TRP A 1 243 ? 143.937 154.961 117.975 1.00 30.28 242 TRP A N 1
ATOM 3269 C CA . TRP A 1 243 ? 144.748 154.113 118.838 1.00 30.28 242 TRP A CA 1
ATOM 3270 C C . TRP A 1 243 ? 144.034 152.797 119.111 1.00 30.28 242 TRP A C 1
ATOM 3271 O O . TRP A 1 243 ? 142.824 152.766 119.347 1.00 30.28 242 TRP A O 1
ATOM 3292 N N . ASN A 1 244 ? 144.791 151.706 119.080 1.00 34.28 243 ASN A N 1
ATOM 3293 C CA . ASN A 1 244 ? 144.280 150.379 119.390 1.00 34.28 243 ASN A CA 1
ATOM 3294 C C . ASN A 1 244 ? 144.839 149.921 120.729 1.00 34.28 243 ASN A C 1
ATOM 3295 O O . ASN A 1 244 ? 146.029 150.095 121.008 1.00 34.28 243 ASN A O 1
ATOM 3306 N N . LEU A 1 245 ? 143.979 149.341 121.551 1.00 33.73 244 LEU A N 1
ATOM 3307 C CA . LEU A 1 245 ? 144.407 148.880 122.864 1.00 33.73 244 LEU A CA 1
ATOM 3308 C C . LEU A 1 245 ? 145.352 147.695 122.700 1.00 33.73 244 LEU A C 1
ATOM 3309 O O . LEU A 1 245 ? 145.025 146.747 121.977 1.00 33.73 244 LEU A O 1
ATOM 3325 N N . PRO A 1 246 ? 146.523 147.703 123.341 1.00 36.17 245 PRO A N 1
ATOM 3326 C CA . PRO A 1 246 ? 147.459 146.589 123.153 1.00 36.17 245 PRO A CA 1
ATOM 3327 C C . PRO A 1 246 ? 146.812 145.256 123.493 1.00 36.17 245 PRO A C 1
ATOM 3328 O O . PRO A 1 246 ? 146.042 145.141 124.448 1.00 36.17 245 PRO A O 1
ATOM 3339 N N . GLU A 1 247 ? 147.137 144.242 122.691 1.00 40.47 246 GLU A N 1
ATOM 3340 C CA . GLU A 1 247 ? 146.514 142.934 122.855 1.00 40.47 246 GLU A CA 1
ATOM 3341 C C . GLU A 1 247 ? 146.694 142.399 124.269 1.00 40.47 246 GLU A C 1
ATOM 3342 O O . GLU A 1 247 ? 145.804 141.717 124.793 1.00 40.47 246 GLU A O 1
ATOM 3354 N N . MET A 1 248 ? 147.830 142.697 124.901 1.00 40.04 247 MET A N 1
ATOM 3355 C CA . MET A 1 248 ? 148.056 142.237 126.266 1.00 40.04 247 MET A CA 1
ATOM 3356 C C . MET A 1 248 ? 147.000 142.792 127.210 1.00 40.04 247 MET A C 1
ATOM 3357 O O . MET A 1 248 ? 146.479 142.068 128.064 1.00 40.04 247 MET A O 1
ATOM 3371 N N . ILE A 1 249 ? 146.669 144.076 127.071 1.00 36.25 248 ILE A N 1
ATOM 3372 C CA . ILE A 1 249 ? 145.692 144.691 127.963 1.00 36.25 248 ILE A CA 1
ATOM 3373 C C . ILE A 1 249 ? 144.298 144.136 127.696 1.00 36.25 248 ILE A C 1
ATOM 3374 O O . ILE A 1 249 ? 143.519 143.906 128.628 1.00 36.25 248 ILE A O 1
ATOM 3390 N N . ASP A 1 250 ? 143.955 143.916 126.425 1.00 37.37 249 ASP A N 1
ATOM 3391 C CA . ASP A 1 250 ? 142.664 143.313 126.109 1.00 37.37 249 ASP A CA 1
ATOM 3392 C C . ASP A 1 250 ? 142.539 141.934 126.743 1.00 37.37 249 ASP A C 1
ATOM 3393 O O . ASP A 1 250 ? 141.519 141.614 127.367 1.00 37.37 249 ASP A O 1
ATOM 3402 N N . LYS A 1 251 ? 143.571 141.100 126.594 1.00 38.22 250 LYS A N 1
ATOM 3403 C CA . LYS A 1 251 ? 143.533 139.778 127.209 1.00 38.22 250 LYS A CA 1
ATOM 3404 C C . LYS A 1 251 ? 143.470 139.873 128.727 1.00 38.22 250 LYS A C 1
ATOM 3405 O O . LYS A 1 251 ? 142.745 139.109 129.370 1.00 38.22 250 LYS A O 1
ATOM 3424 N N . SER A 1 252 ? 144.225 140.800 129.320 1.00 34.77 251 SER A N 1
ATOM 3425 C CA . SER A 1 252 ? 144.213 140.938 130.772 1.00 34.77 251 SER A CA 1
ATOM 3426 C C . SER A 1 252 ? 142.825 141.304 131.275 1.00 34.77 251 SER A C 1
ATOM 3427 O O . SER A 1 252 ? 142.354 140.758 132.279 1.00 34.77 251 SER A O 1
ATOM 3435 N N . ILE A 1 253 ? 142.155 142.233 130.592 1.00 33.91 252 ILE A N 1
ATOM 3436 C CA . ILE A 1 253 ? 140.819 142.641 131.009 1.00 33.91 252 ILE A CA 1
ATOM 3437 C C . ILE A 1 253 ? 139.825 141.503 130.814 1.00 33.91 252 ILE A C 1
ATOM 3438 O O . ILE A 1 253 ? 138.986 141.239 131.683 1.00 33.91 252 ILE A O 1
ATOM 3454 N N . HIS A 1 254 ? 139.900 140.811 129.674 1.00 35.30 253 HIS A N 1
ATOM 3455 C CA . HIS A 1 254 ? 138.946 139.743 129.402 1.00 35.30 253 HIS A CA 1
ATOM 3456 C C . HIS A 1 254 ? 139.159 138.544 130.316 1.00 35.30 253 HIS A C 1
ATOM 3457 O O . HIS A 1 254 ? 138.221 137.779 130.560 1.00 35.30 253 HIS A O 1
ATOM 3471 N N . LEU A 1 255 ? 140.377 138.359 130.826 1.00 34.17 254 LEU A N 1
ATOM 3472 C CA . LEU A 1 255 ? 140.641 137.227 131.707 1.00 34.17 254 LEU A CA 1
ATOM 3473 C C . LEU A 1 255 ? 139.827 137.328 132.990 1.00 34.17 254 LEU A C 1
ATOM 3474 O O . LEU A 1 255 ? 139.289 136.326 133.474 1.00 34.17 254 LEU A O 1
ATOM 3490 N N . LEU A 1 256 ? 139.723 138.531 133.554 1.00 32.16 255 LEU A N 1
ATOM 3491 C CA . LEU A 1 256 ? 139.013 138.737 134.808 1.00 32.16 255 LEU A CA 1
ATOM 3492 C C . LEU A 1 256 ? 137.576 139.200 134.624 1.00 32.16 255 LEU A C 1
ATOM 3493 O O . LEU A 1 256 ? 136.781 139.078 135.563 1.00 32.16 255 LEU A O 1
ATOM 3509 N N . SER A 1 257 ? 137.220 139.725 133.453 1.00 33.30 256 SER A N 1
ATOM 3510 C CA . SER A 1 257 ? 135.890 140.269 133.230 1.00 33.30 256 SER A CA 1
ATOM 3511 C C . SER A 1 257 ? 134.970 139.325 132.471 1.00 33.30 256 SER A C 1
ATOM 3512 O O . SER A 1 257 ? 133.759 139.564 132.436 1.00 33.30 256 SER A O 1
ATOM 3520 N N . ASP A 1 258 ? 135.506 138.262 131.869 1.00 35.83 257 ASP A N 1
ATOM 3521 C CA . ASP A 1 258 ? 134.684 137.405 131.022 1.00 35.83 257 ASP A CA 1
ATOM 3522 C C . ASP A 1 258 ? 133.567 136.743 131.820 1.00 35.83 257 ASP A C 1
ATOM 3523 O O . ASP A 1 258 ? 132.432 136.636 131.341 1.00 35.83 257 ASP A O 1
ATOM 3532 N N . GLY A 1 259 ? 133.868 136.288 133.033 1.00 34.07 258 GLY A N 1
ATOM 3533 C CA . GLY A 1 259 ? 132.871 135.641 133.864 1.00 34.07 258 GLY A CA 1
ATOM 3534 C C . GLY A 1 259 ? 132.185 136.593 134.821 1.00 34.07 258 GLY A C 1
ATOM 3535 O O . GLY A 1 259 ? 131.978 136.260 135.990 1.00 34.07 258 GLY A O 1
ATOM 3539 N N . GLY A 1 260 ? 131.825 137.780 134.341 1.00 32.97 259 GLY A N 1
ATOM 3540 C CA . GLY A 1 260 ? 131.227 138.787 135.196 1.00 32.97 259 GLY A CA 1
ATOM 3541 C C . GLY A 1 260 ? 129.748 138.578 135.445 1.00 32.97 259 GLY A C 1
ATOM 3542 O O . GLY A 1 260 ? 129.306 138.534 136.597 1.00 32.97 259 GLY A O 1
ATOM 3546 N N . LEU A 1 261 ? 128.969 138.456 134.370 1.00 34.54 260 LEU A N 1
ATOM 3547 C CA . LEU A 1 261 ? 127.529 138.273 134.519 1.00 34.54 260 LEU A CA 1
ATOM 3548 C C . LEU A 1 261 ? 127.209 136.955 135.211 1.00 34.54 260 LEU A C 1
ATOM 3549 O O . LEU A 1 261 ? 126.309 136.891 136.058 1.00 34.54 260 LEU A O 1
ATOM 3565 N N . GLY A 1 262 ? 127.919 135.887 134.849 1.00 32.26 261 GLY A N 1
ATOM 3566 C CA . GLY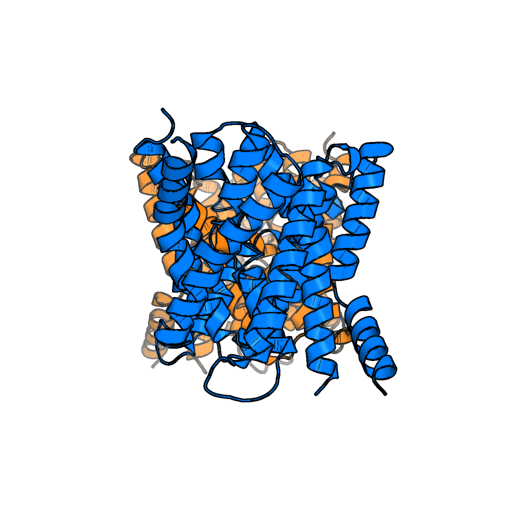 A 1 262 ? 127.689 134.612 135.503 1.00 32.26 261 GLY A CA 1
ATOM 3567 C C . GLY A 1 262 ? 127.915 134.689 136.998 1.00 32.26 261 GLY A C 1
ATOM 3568 O O . GLY A 1 262 ? 127.126 134.161 137.783 1.00 32.26 261 GLY A O 1
ATOM 3572 N N . MET A 1 263 ? 128.986 135.367 137.414 1.00 30.89 262 MET A N 1
ATOM 3573 C CA . MET A 1 263 ? 129.251 135.518 138.839 1.00 30.89 262 MET A CA 1
ATOM 3574 C C . MET A 1 263 ? 128.238 136.434 139.510 1.00 30.89 262 MET A C 1
ATOM 3575 O O . MET A 1 263 ? 127.914 136.233 140.682 1.00 30.89 262 MET A O 1
ATOM 3589 N N . ALA A 1 264 ? 127.739 137.448 138.803 1.00 30.84 263 ALA A N 1
ATOM 3590 C CA . ALA A 1 264 ? 126.700 138.295 139.378 1.00 30.84 263 ALA A CA 1
ATOM 3591 C C . ALA A 1 264 ? 125.437 137.490 139.658 1.00 30.84 263 ALA A C 1
ATOM 3592 O O . ALA A 1 264 ? 124.828 137.609 140.729 1.00 30.84 263 ALA A O 1
ATOM 3599 N N . MET A 1 265 ? 125.034 136.649 138.705 1.00 31.61 264 MET A N 1
ATOM 3600 C CA . MET A 1 265 ? 123.868 135.797 138.925 1.00 31.61 264 MET A CA 1
ATOM 3601 C C . MET A 1 265 ? 124.141 134.770 140.020 1.00 31.61 264 MET A C 1
ATOM 3602 O O . MET A 1 265 ? 123.251 134.446 140.817 1.00 31.61 264 MET A O 1
ATOM 3616 N N . PHE A 1 266 ? 125.368 134.249 140.075 1.00 29.25 265 PHE A N 1
ATOM 3617 C CA . PHE A 1 266 ? 125.744 133.334 141.147 1.00 29.25 265 PHE A CA 1
ATOM 3618 C C . PHE A 1 266 ? 125.616 134.002 142.509 1.00 29.25 265 PHE A C 1
ATOM 3619 O O . PHE A 1 266 ? 125.123 133.393 143.463 1.00 29.25 265 PHE A O 1
ATOM 3636 N N . SER A 1 267 ? 126.059 135.255 142.618 1.00 29.98 266 SER A N 1
ATOM 3637 C CA . SER A 1 267 ? 125.944 135.987 143.874 1.00 29.98 266 SER A CA 1
ATOM 3638 C C . SER A 1 267 ? 124.488 136.259 144.220 1.00 29.98 266 SER A C 1
ATOM 3639 O O . SER A 1 267 ? 124.108 136.238 145.396 1.00 29.98 266 SER A O 1
ATOM 3647 N N . LEU A 1 268 ? 123.660 136.536 143.212 1.00 30.81 267 LEU A N 1
ATOM 3648 C CA . LEU A 1 268 ? 122.231 136.692 143.465 1.00 30.81 267 LEU A CA 1
ATOM 3649 C C . LEU A 1 268 ? 121.639 135.412 144.040 1.00 30.81 267 LEU A C 1
ATOM 3650 O O . LEU A 1 268 ? 120.858 135.453 144.998 1.00 30.81 267 LEU A O 1
ATOM 3666 N N . GLY A 1 269 ? 122.012 134.262 143.478 1.00 29.95 268 GLY A N 1
ATOM 3667 C CA . GLY A 1 269 ? 121.562 132.999 144.042 1.00 29.95 268 GLY A CA 1
ATOM 3668 C C . GLY A 1 269 ? 122.074 132.776 145.453 1.00 29.95 268 GLY A C 1
ATOM 3669 O O . GLY A 1 269 ? 121.347 132.283 146.321 1.00 29.95 268 GLY A O 1
ATOM 3673 N N . LEU A 1 270 ? 123.336 133.131 145.700 1.00 29.13 269 LEU A N 1
ATOM 3674 C CA . LEU A 1 270 ? 123.903 132.979 147.036 1.00 29.13 269 LEU A CA 1
ATOM 3675 C C . LEU A 1 270 ? 123.134 133.810 148.052 1.00 29.13 269 LEU A C 1
ATOM 3676 O O . LEU A 1 270 ? 122.864 133.350 149.166 1.00 29.13 269 LEU A O 1
ATOM 3692 N N . PHE A 1 271 ? 122.788 135.047 147.690 1.00 31.02 270 PHE A N 1
ATOM 3693 C CA . PHE A 1 271 ? 121.976 135.873 148.577 1.00 31.02 270 PHE A CA 1
ATOM 3694 C C . PHE A 1 271 ? 120.595 135.268 148.779 1.00 31.02 270 PHE A C 1
ATOM 3695 O O . PHE A 1 271 ? 120.088 135.223 149.905 1.00 31.02 270 PHE A O 1
ATOM 3712 N N . MET A 1 272 ? 119.967 134.801 147.699 1.00 32.34 271 MET A N 1
ATOM 3713 C CA . MET A 1 272 ? 118.641 134.207 147.821 1.00 32.34 271 MET A CA 1
ATOM 3714 C C . MET A 1 272 ? 118.656 133.010 148.759 1.00 32.34 271 MET A C 1
ATOM 3715 O O . MET A 1 272 ? 117.666 132.748 149.450 1.00 32.34 271 MET A O 1
ATOM 3729 N N . ALA A 1 273 ? 119.768 132.276 148.797 1.00 30.19 272 ALA A N 1
ATOM 3730 C CA . ALA A 1 273 ? 119.860 131.115 149.673 1.00 30.19 272 ALA A CA 1
ATOM 3731 C C . ALA A 1 273 ? 119.702 131.479 151.143 1.00 30.19 272 ALA A C 1
ATOM 3732 O O . ALA A 1 273 ? 119.308 130.623 151.941 1.00 30.19 272 ALA A O 1
ATOM 3739 N N . SER A 1 274 ? 119.999 132.720 151.519 1.00 32.46 273 SER A N 1
ATOM 3740 C CA . SER A 1 274 ? 119.939 133.154 152.909 1.00 32.46 273 SER A CA 1
ATOM 3741 C C . SER A 1 274 ? 118.600 133.773 153.288 1.00 32.46 273 SER A C 1
ATOM 3742 O O . SER A 1 274 ? 118.447 134.226 154.427 1.00 32.46 273 SER A O 1
ATOM 3750 N N . GLN A 1 275 ? 117.633 133.803 152.376 1.00 34.80 274 GLN A N 1
ATOM 3751 C CA . GLN A 1 275 ? 116.339 134.418 152.625 1.00 34.80 274 GLN A CA 1
ATOM 3752 C C . GLN A 1 275 ? 115.306 133.361 152.996 1.00 34.80 274 GLN A C 1
ATOM 3753 O O . GLN A 1 275 ? 115.413 132.195 152.608 1.00 34.80 274 GLN A O 1
ATOM 3767 N N . SER A 1 276 ? 114.299 133.786 153.761 1.00 38.53 275 SER A N 1
ATOM 3768 C CA . SER A 1 276 ? 113.284 132.853 154.238 1.00 38.53 275 SER A CA 1
ATOM 3769 C C . SER A 1 276 ? 112.475 132.269 153.087 1.00 38.53 275 SER A C 1
ATOM 3770 O O . SER A 1 276 ? 112.168 131.071 153.081 1.00 38.53 275 SER A O 1
ATOM 3778 N N . SER A 1 277 ? 112.116 133.096 152.107 1.00 37.09 276 SER A N 1
ATOM 3779 C CA . SER A 1 277 ? 111.273 132.667 151.002 1.00 37.09 276 SER A CA 1
ATOM 3780 C C . SER A 1 277 ? 111.806 133.255 149.704 1.00 37.09 276 SER A C 1
ATOM 3781 O O . SER A 1 277 ? 112.626 134.176 149.702 1.00 37.09 276 SER A O 1
ATOM 3789 N N . ILE A 1 278 ? 111.328 132.703 148.586 1.00 36.83 277 ILE A N 1
ATOM 3790 C CA . ILE A 1 278 ? 111.760 133.188 147.278 1.00 36.83 277 ILE A CA 1
ATOM 3791 C C . ILE A 1 278 ? 111.358 134.646 147.094 1.00 36.83 277 ILE A C 1
ATOM 3792 O O . ILE A 1 278 ? 112.095 135.437 146.493 1.00 36.83 277 ILE A O 1
ATOM 3808 N N . ILE A 1 279 ? 110.188 135.023 147.600 1.00 36.61 278 ILE A N 1
ATOM 3809 C CA . ILE A 1 279 ? 109.770 136.435 147.608 1.00 36.61 278 ILE A CA 1
ATOM 3810 C C . ILE A 1 279 ? 110.333 137.022 148.897 1.00 36.61 278 ILE A C 1
ATOM 3811 O O . ILE A 1 279 ? 109.667 137.121 149.930 1.00 36.61 278 ILE A O 1
ATOM 3827 N N . ALA A 1 280 ? 111.601 137.431 148.830 1.00 35.62 279 ALA A N 1
ATOM 3828 C CA . ALA A 1 280 ? 112.300 137.875 150.030 1.00 35.62 279 ALA A CA 1
ATOM 3829 C C . ALA A 1 280 ? 111.705 139.157 150.596 1.00 35.62 279 ALA A C 1
ATOM 3830 O O . ALA A 1 280 ? 111.776 139.387 151.808 1.00 35.62 279 ALA A O 1
ATOM 3837 N N . CYS A 1 281 ? 111.119 139.999 149.747 1.00 35.39 280 CYS A N 1
ATOM 3838 C CA . CYS A 1 281 ? 110.603 141.295 150.165 1.00 35.39 280 CYS A CA 1
ATOM 3839 C C . CYS A 1 281 ? 109.122 141.268 150.520 1.00 35.39 280 CYS A C 1
ATOM 3840 O O . CYS A 1 281 ? 108.570 142.312 150.879 1.00 35.39 280 CYS A O 1
ATOM 3848 N N . GLY A 1 282 ? 108.469 140.113 150.438 1.00 36.90 281 GLY A N 1
ATOM 3849 C CA . GLY A 1 282 ? 107.051 140.015 150.707 1.00 36.90 281 GLY A CA 1
ATOM 3850 C C . GLY A 1 282 ? 106.208 140.195 149.457 1.00 36.90 281 GLY A C 1
ATOM 3851 O O . GLY A 1 282 ? 106.684 140.576 148.385 1.00 36.90 281 GLY A O 1
ATOM 3855 N N . THR A 1 283 ? 104.915 139.904 149.605 1.00 38.58 282 THR A N 1
ATOM 3856 C CA . THR A 1 283 ? 104.010 139.994 148.464 1.00 38.58 282 THR A CA 1
ATOM 3857 C C . THR A 1 283 ? 103.730 141.444 148.086 1.00 38.58 282 THR A C 1
ATOM 3858 O O . THR A 1 283 ? 103.750 141.794 146.900 1.00 38.58 282 THR A O 1
ATOM 3869 N N . LYS A 1 284 ? 103.470 142.303 149.074 1.00 38.02 283 LYS A N 1
ATOM 3870 C CA . LYS A 1 284 ? 103.155 143.696 148.773 1.00 38.02 283 LYS A CA 1
ATOM 3871 C C . LYS A 1 284 ? 104.346 144.402 148.141 1.00 38.02 283 LYS A C 1
ATOM 3872 O O . LYS A 1 284 ? 104.203 145.119 147.144 1.00 38.02 283 LYS A O 1
ATOM 3891 N N . MET A 1 285 ? 105.537 144.209 148.707 1.00 37.96 284 MET A N 1
ATOM 3892 C CA . MET A 1 285 ? 106.717 144.855 148.148 1.00 37.96 284 MET A CA 1
ATOM 3893 C C . MET A 1 285 ? 107.081 144.271 146.792 1.00 37.96 284 MET A C 1
ATOM 3894 O O . MET A 1 285 ? 107.577 144.996 145.926 1.00 37.96 284 MET A O 1
ATOM 3908 N N . ALA A 1 286 ? 106.844 142.976 146.580 1.00 35.47 285 ALA A N 1
ATOM 3909 C CA . ALA A 1 286 ? 107.066 142.404 145.256 1.00 35.47 285 ALA A CA 1
ATOM 3910 C C . ALA A 1 286 ? 106.123 143.019 144.231 1.00 35.47 285 ALA A C 1
ATOM 3911 O O . ALA A 1 286 ? 106.533 143.335 143.107 1.00 35.47 285 ALA A O 1
ATOM 3918 N N . ILE A 1 287 ? 104.855 143.202 144.601 1.00 35.48 286 ILE A N 1
ATOM 3919 C CA . ILE A 1 287 ? 103.904 143.834 143.692 1.00 35.48 286 ILE A CA 1
ATOM 3920 C C . ILE A 1 287 ? 104.334 145.263 143.389 1.00 35.48 286 ILE A C 1
ATOM 3921 O O . ILE A 1 287 ? 104.263 145.718 142.241 1.00 35.48 286 ILE A O 1
ATOM 3937 N N . ILE A 1 288 ? 104.772 145.996 144.413 1.00 36.11 287 ILE A N 1
ATOM 3938 C CA . ILE A 1 288 ? 105.210 147.374 144.206 1.00 36.11 287 ILE A CA 1
ATOM 3939 C C . ILE A 1 288 ? 106.433 147.413 143.298 1.00 36.11 287 ILE A C 1
ATOM 3940 O O . ILE A 1 288 ? 106.557 148.289 142.437 1.00 36.11 287 ILE A O 1
ATOM 3956 N N . THR A 1 289 ? 107.362 146.474 143.485 1.00 34.05 288 THR A N 1
ATOM 3957 C CA . THR A 1 289 ? 108.536 146.402 142.623 1.00 34.05 288 THR A CA 1
ATOM 3958 C C . THR A 1 289 ? 108.139 146.145 141.176 1.00 34.05 288 THR A C 1
ATOM 3959 O O . THR A 1 289 ? 108.664 146.784 140.256 1.00 34.05 288 THR A O 1
ATOM 3970 N N . MET A 1 290 ? 107.215 145.208 140.954 1.00 35.70 289 MET A N 1
ATOM 3971 C CA . MET A 1 290 ? 106.765 144.932 139.593 1.00 35.70 289 MET A CA 1
ATOM 3972 C C . MET A 1 290 ? 106.089 146.152 138.981 1.00 35.70 289 MET A C 1
ATOM 3973 O O . MET A 1 290 ? 106.310 146.470 137.808 1.00 35.70 289 MET A O 1
ATOM 3987 N N . LEU A 1 291 ? 105.258 146.847 139.760 1.00 34.73 290 LEU A N 1
ATOM 3988 C CA . LEU A 1 291 ? 104.590 148.036 139.243 1.00 34.73 290 LEU A CA 1
ATOM 3989 C C . LEU A 1 291 ? 105.595 149.120 138.882 1.00 34.73 290 LEU A C 1
ATOM 3990 O O . LEU A 1 291 ? 105.471 149.768 137.837 1.00 34.73 290 LEU A O 1
ATOM 4006 N N . LEU A 1 292 ? 106.598 149.336 139.733 1.00 34.87 291 LEU A N 1
ATOM 4007 C CA . LEU A 1 292 ? 107.619 150.333 139.428 1.00 34.87 291 LEU A CA 1
ATOM 4008 C C . LEU A 1 292 ? 108.402 149.959 138.178 1.00 34.87 291 LEU A C 1
ATOM 4009 O O . LEU A 1 292 ? 108.697 150.819 137.341 1.00 34.87 291 LEU A O 1
ATOM 4025 N N . LYS A 1 293 ? 108.754 148.682 138.033 1.00 35.80 292 LYS A N 1
ATOM 4026 C CA . LYS A 1 293 ? 109.619 148.296 136.925 1.00 35.80 292 LYS A CA 1
ATOM 4027 C C . LYS A 1 293 ? 108.870 148.289 135.599 1.00 35.80 292 LYS A C 1
ATOM 4028 O O . LYS A 1 293 ? 109.407 148.735 134.579 1.00 35.80 292 LYS A O 1
ATOM 4047 N N . PHE A 1 294 ? 107.636 147.787 135.585 1.00 37.34 293 PHE A N 1
ATOM 4048 C CA . PHE A 1 294 ? 106.928 147.517 134.343 1.00 37.34 293 PHE A CA 1
ATOM 4049 C C . PHE A 1 294 ? 105.783 148.479 134.067 1.00 37.34 293 PHE A C 1
ATOM 4050 O O . PHE A 1 294 ? 105.105 148.327 133.045 1.00 37.34 293 PHE A O 1
ATOM 4067 N N . VAL A 1 295 ? 105.539 149.456 134.938 1.00 36.65 294 VAL A N 1
ATOM 4068 C CA . VAL A 1 295 ? 104.519 150.465 134.678 1.00 36.65 294 VAL A CA 1
ATOM 4069 C C . VAL A 1 295 ? 105.137 151.852 134.795 1.00 36.65 294 VAL A C 1
ATOM 4070 O O . VAL A 1 295 ? 105.082 152.646 133.851 1.00 36.65 294 VAL A O 1
ATOM 4083 N N . LEU A 1 296 ? 105.727 152.158 135.951 1.00 36.27 295 LEU A N 1
ATOM 4084 C CA . LEU A 1 296 ? 106.301 153.485 136.147 1.00 36.27 295 LEU A CA 1
ATOM 4085 C C . LEU A 1 296 ? 107.480 153.721 135.213 1.00 36.27 295 LEU A C 1
ATOM 4086 O O . LEU A 1 296 ? 107.588 154.789 134.600 1.00 36.27 295 LEU A O 1
ATOM 4102 N N . GLY A 1 297 ? 108.370 152.742 135.088 1.00 37.50 296 GLY A N 1
ATOM 4103 C CA . GLY A 1 297 ? 109.521 152.872 134.230 1.00 37.50 296 GLY A CA 1
ATOM 4104 C C . GLY A 1 297 ? 109.130 153.178 132.800 1.00 37.50 296 GLY A C 1
ATOM 4105 O O . GLY A 1 297 ? 109.465 154.233 132.254 1.00 37.50 296 GLY A O 1
ATOM 4109 N N . PRO A 1 298 ? 108.428 152.241 132.156 1.00 38.84 297 PRO A N 1
ATOM 4110 C CA . PRO A 1 298 ? 107.989 152.483 130.772 1.00 38.84 297 PRO A CA 1
ATOM 4111 C C . PRO A 1 298 ? 107.078 153.688 130.614 1.00 38.84 297 PRO A C 1
ATOM 4112 O O . PRO A 1 298 ? 107.156 154.376 129.592 1.00 38.84 297 PRO A O 1
ATOM 4123 N N . ALA A 1 299 ? 106.209 153.967 131.586 1.00 37.75 298 ALA A N 1
ATOM 4124 C CA . ALA A 1 299 ? 105.318 155.117 131.460 1.00 37.75 298 ALA A CA 1
ATOM 4125 C C . ALA A 1 299 ? 106.106 156.420 131.442 1.00 37.75 298 ALA A C 1
ATOM 4126 O O . ALA A 1 299 ? 105.862 157.300 130.605 1.00 37.75 298 ALA A O 1
ATOM 4133 N N . LEU A 1 300 ? 107.065 156.564 132.356 1.00 38.11 299 LEU A N 1
ATOM 4134 C CA . LEU A 1 300 ? 107.862 157.781 132.373 1.00 38.11 299 LEU A CA 1
ATOM 4135 C C . LEU A 1 300 ? 108.829 157.826 131.200 1.00 38.11 299 LEU A C 1
ATOM 4136 O O . LEU A 1 300 ? 109.180 158.914 130.736 1.00 38.11 299 LEU A O 1
ATOM 4152 N N . MET A 1 301 ? 109.246 156.670 130.680 1.00 39.31 300 MET A N 1
ATOM 4153 C CA . MET A 1 301 ? 110.007 156.677 129.435 1.00 39.31 300 MET A CA 1
ATOM 4154 C C . MET A 1 301 ? 109.159 157.180 128.275 1.00 39.31 300 MET A C 1
ATOM 4155 O O . MET A 1 301 ? 109.655 157.903 127.408 1.00 39.31 300 MET A O 1
ATOM 4169 N N . ILE A 1 302 ? 107.885 156.790 128.229 1.00 40.80 301 ILE A N 1
ATOM 4170 C CA . ILE A 1 302 ? 106.993 157.287 127.186 1.00 40.80 301 ILE A CA 1
ATOM 4171 C C . ILE A 1 302 ? 106.822 158.793 127.316 1.00 40.80 301 ILE A C 1
ATOM 4172 O O . ILE A 1 302 ? 106.849 159.528 126.320 1.00 40.80 301 ILE A O 1
ATOM 4188 N N . ALA A 1 303 ? 106.637 159.276 128.546 1.00 39.72 302 ALA A N 1
ATOM 4189 C CA . ALA A 1 303 ? 106.537 160.717 128.759 1.00 39.72 302 ALA A CA 1
ATOM 4190 C C . ALA A 1 303 ? 107.805 161.427 128.300 1.00 39.72 302 ALA A C 1
ATOM 4191 O O . ALA A 1 303 ? 107.739 162.464 127.630 1.00 39.72 302 ALA A O 1
ATOM 4198 N N . SER A 1 304 ? 108.971 160.876 128.646 1.00 39.86 303 SER A N 1
ATOM 4199 C CA . SER A 1 304 ? 110.236 161.476 128.240 1.00 39.86 303 SER A CA 1
ATOM 4200 C C . SER A 1 304 ? 110.387 161.490 126.725 1.00 39.86 303 SER A C 1
ATOM 4201 O O . SER A 1 304 ? 110.835 162.485 126.148 1.00 39.86 303 SER A O 1
ATOM 4209 N N . ALA A 1 305 ? 110.035 160.387 126.066 1.00 42.39 304 ALA A N 1
ATOM 4210 C CA . ALA A 1 305 ? 110.170 160.318 124.617 1.00 42.39 304 ALA A CA 1
ATOM 4211 C C . ALA A 1 305 ? 109.239 161.308 123.934 1.00 42.39 304 ALA A C 1
ATOM 4212 O O . ALA A 1 305 ? 109.618 161.950 122.948 1.00 42.39 304 ALA A O 1
ATOM 4219 N N . TYR A 1 306 ? 108.011 161.444 124.437 1.00 43.89 305 TYR A N 1
ATOM 4220 C CA . TYR A 1 306 ? 107.098 162.426 123.864 1.00 43.89 305 TYR A CA 1
ATOM 4221 C C . TYR A 1 306 ? 107.605 163.845 124.088 1.00 43.89 305 TYR A C 1
ATOM 4222 O O . TYR A 1 306 ? 107.489 164.697 123.200 1.00 43.89 305 TYR A O 1
ATOM 4240 N N . CYS A 1 307 ? 108.168 164.123 125.267 1.00 42.96 306 CYS A N 1
ATOM 4241 C CA . CYS A 1 307 ? 108.722 165.450 125.519 1.00 42.96 306 CYS A CA 1
ATOM 4242 C C . CYS A 1 307 ? 109.889 165.746 124.585 1.00 42.96 306 CYS A C 1
ATOM 4243 O O . CYS A 1 307 ? 109.989 166.848 124.034 1.00 42.96 306 CYS A O 1
ATOM 4251 N N . ILE A 1 308 ? 110.784 164.772 124.395 1.00 41.59 307 ILE A N 1
ATOM 4252 C CA . ILE A 1 308 ? 111.934 164.948 123.509 1.00 41.59 307 ILE A CA 1
ATOM 4253 C C . ILE A 1 308 ? 111.559 164.829 122.042 1.00 41.59 307 ILE A C 1
ATOM 4254 O O . ILE A 1 308 ? 112.368 165.179 121.174 1.00 41.59 307 ILE A O 1
ATOM 4270 N N . ARG A 1 309 ? 110.351 164.355 121.739 1.00 45.94 308 ARG A N 1
ATOM 4271 C CA . ARG A 1 309 ? 109.860 164.259 120.365 1.00 45.94 308 ARG A CA 1
ATOM 4272 C C . ARG A 1 309 ? 110.681 163.256 119.553 1.00 45.94 308 ARG A C 1
ATOM 4273 O O . ARG A 1 309 ? 111.183 163.566 118.472 1.00 45.94 308 ARG A O 1
ATOM 4294 N N . LEU A 1 310 ? 110.818 162.047 120.088 1.00 44.01 309 LEU A N 1
ATOM 4295 C CA . LEU A 1 310 ? 111.377 160.954 119.310 1.00 44.01 309 LEU A CA 1
ATOM 4296 C C . LEU A 1 310 ? 110.360 160.489 118.271 1.00 44.01 309 LEU A C 1
ATOM 4297 O O . LEU A 1 310 ? 109.163 160.777 118.364 1.00 44.01 309 LEU A O 1
ATOM 4313 N N . LYS A 1 311 ? 110.847 159.764 117.265 1.00 47.39 310 LYS A N 1
ATOM 4314 C CA . LYS A 1 311 ? 110.004 159.341 116.157 1.00 47.39 310 LYS A CA 1
ATOM 4315 C C . LYS A 1 311 ? 110.356 157.929 115.717 1.00 47.39 310 LYS A C 1
ATOM 4316 O O . LYS A 1 311 ? 111.529 157.548 115.693 1.00 47.39 310 LYS A O 1
ATOM 4335 N N . SER A 1 312 ? 109.324 157.158 115.375 1.00 49.47 311 SER A N 1
ATOM 4336 C CA . SER A 1 312 ? 109.484 155.896 114.661 1.00 49.47 311 SER A CA 1
ATOM 4337 C C . SER A 1 312 ? 110.224 154.843 115.481 1.00 49.47 311 SER A C 1
ATOM 4338 O O . SER A 1 312 ? 109.968 154.687 116.681 1.00 49.47 311 SER A O 1
ATOM 4346 N N . THR A 1 313 ? 111.136 154.110 114.834 1.00 49.39 312 THR A N 1
ATOM 4347 C CA . THR A 1 313 ? 111.790 152.984 115.491 1.00 49.39 312 THR A CA 1
ATOM 4348 C C . THR A 1 313 ? 112.567 153.435 116.718 1.00 49.39 312 THR A C 1
ATOM 4349 O O . THR A 1 313 ? 112.593 152.733 117.734 1.00 49.39 312 THR A O 1
ATOM 4360 N N . LEU A 1 314 ? 113.221 154.594 116.642 1.00 44.62 313 LEU A N 1
ATOM 4361 C CA . LEU A 1 314 ? 113.946 155.097 117.802 1.00 44.62 313 LEU A CA 1
ATOM 4362 C C . LEU A 1 314 ? 113.009 155.274 118.988 1.00 44.62 313 LEU A C 1
ATOM 4363 O O . LEU A 1 314 ? 113.290 154.799 120.093 1.00 44.62 313 LEU A O 1
ATOM 4379 N N . PHE A 1 315 ? 111.873 155.937 118.767 1.00 45.64 314 PHE A N 1
ATOM 4380 C CA . PHE A 1 315 ? 110.911 156.157 119.842 1.00 45.64 314 PHE A CA 1
ATOM 4381 C C . PHE A 1 315 ? 110.400 154.834 120.398 1.00 45.64 314 PHE A C 1
ATOM 4382 O O . PHE A 1 315 ? 110.350 154.632 121.619 1.00 45.64 314 PHE A O 1
ATOM 4399 N N . LYS A 1 316 ? 110.027 153.912 119.509 1.00 47.61 315 LYS A N 1
ATOM 4400 C CA . LYS A 1 316 ? 109.433 152.656 119.952 1.00 47.61 315 LYS A CA 1
ATOM 4401 C C . LYS A 1 316 ? 110.427 151.827 120.756 1.00 47.61 315 LYS A C 1
ATOM 4402 O O . LYS A 1 316 ? 110.084 151.279 121.809 1.00 47.61 315 LYS A O 1
ATOM 4421 N N . VAL A 1 317 ? 111.668 151.722 120.278 1.00 46.32 316 VAL A N 1
ATOM 4422 C CA . VAL A 1 317 ? 112.670 150.945 120.999 1.00 46.32 316 VAL A CA 1
ATOM 4423 C C . VAL A 1 317 ? 113.035 151.632 122.308 1.00 46.32 316 VAL A C 1
ATOM 4424 O O . VAL A 1 317 ? 113.297 150.968 123.318 1.00 46.32 316 VAL A O 1
ATOM 4437 N N . ALA A 1 318 ? 113.071 152.967 122.316 1.00 43.04 317 ALA A N 1
ATOM 4438 C CA . ALA A 1 318 ? 113.381 153.682 123.545 1.00 43.04 317 ALA A CA 1
ATOM 4439 C C . ALA A 1 318 ? 112.334 153.413 124.614 1.00 43.04 317 ALA A C 1
ATOM 4440 O O . ALA A 1 318 ? 112.671 153.224 125.787 1.00 43.04 317 ALA A O 1
ATOM 4447 N N . ILE A 1 319 ? 111.054 153.395 124.231 1.00 44.36 318 ILE A N 1
ATOM 4448 C CA . ILE A 1 319 ? 110.004 153.156 125.222 1.00 44.36 318 ILE A CA 1
ATOM 4449 C C . ILE A 1 319 ? 109.772 151.680 125.497 1.00 44.36 318 ILE A C 1
ATOM 4450 O O . ILE A 1 319 ? 109.110 151.345 126.486 1.00 44.36 318 ILE A O 1
ATOM 4466 N N . LEU A 1 320 ? 110.295 150.787 124.658 1.00 46.69 319 LEU A N 1
ATOM 4467 C CA . LEU A 1 320 ? 110.172 149.356 124.898 1.00 46.69 319 LEU A CA 1
ATOM 4468 C C . LEU A 1 320 ? 111.341 148.783 125.683 1.00 46.69 319 LEU A C 1
ATOM 4469 O O . LEU A 1 320 ? 111.188 147.731 126.312 1.00 46.69 319 LEU A O 1
ATOM 4485 N N . GLN A 1 321 ? 112.503 149.437 125.653 1.00 41.94 320 GLN A N 1
ATOM 4486 C CA . GLN A 1 321 ? 113.638 148.968 126.438 1.00 41.94 320 GLN A CA 1
ATOM 4487 C C . GLN A 1 321 ? 113.476 149.275 127.919 1.00 41.94 320 GLN A C 1
ATOM 4488 O O . GLN A 1 321 ? 114.076 148.586 128.751 1.00 41.94 320 GLN A O 1
ATOM 4502 N N . ALA A 1 322 ? 112.684 150.291 128.268 1.00 40.52 321 ALA A N 1
ATOM 4503 C CA . ALA A 1 322 ? 112.451 150.608 129.670 1.00 40.52 321 ALA A CA 1
ATOM 4504 C C . ALA A 1 322 ? 111.585 149.564 130.361 1.00 40.52 321 ALA A C 1
ATOM 4505 O O . ALA A 1 322 ? 111.535 149.540 131.595 1.00 40.52 321 ALA A O 1
ATOM 4512 N N . ALA A 1 323 ? 110.905 148.709 129.600 1.00 41.36 322 ALA A N 1
ATOM 4513 C CA . ALA A 1 323 ? 110.102 147.627 130.152 1.00 41.36 322 ALA A CA 1
ATOM 4514 C C . ALA A 1 323 ? 110.876 146.323 130.275 1.00 41.36 322 ALA A C 1
ATOM 4515 O O . ALA A 1 323 ? 110.294 145.307 130.666 1.00 41.36 322 ALA A O 1
ATOM 4522 N N . LEU A 1 324 ? 112.165 146.328 129.951 1.00 42.36 323 LEU A N 1
ATOM 4523 C CA . LEU A 1 324 ? 112.992 145.144 130.075 1.00 42.36 323 LEU A CA 1
ATOM 4524 C C . LEU A 1 324 ? 113.225 144.827 131.551 1.00 42.36 323 LEU A C 1
ATOM 4525 O O . LEU A 1 324 ? 113.015 145.678 132.415 1.00 42.36 323 LEU A O 1
ATOM 4541 N N . PRO A 1 325 ? 113.653 143.595 131.871 1.00 40.50 324 PRO A N 1
ATOM 4542 C CA . PRO A 1 325 ? 113.747 143.203 133.286 1.00 40.50 324 PRO A CA 1
ATOM 4543 C C . PRO A 1 325 ? 114.768 144.018 134.063 1.00 40.50 324 PRO A C 1
ATOM 4544 O O . PRO A 1 325 ? 115.435 144.892 133.504 1.00 40.50 324 PRO A O 1
ATOM 4555 N N . GLN A 1 326 ? 114.903 143.723 135.359 1.00 35.75 325 GLN A N 1
ATOM 4556 C CA . GLN A 1 326 ? 115.546 144.659 136.277 1.00 35.75 325 GLN A CA 1
ATOM 4557 C C . GLN A 1 326 ? 117.060 144.702 136.099 1.00 35.75 325 GLN A C 1
ATOM 4558 O O . GLN A 1 326 ? 117.660 145.780 136.161 1.00 35.75 325 GLN A O 1
ATOM 4572 N N . GLY A 1 327 ? 117.699 143.561 135.904 1.00 36.17 326 GLY A N 1
ATOM 4573 C CA . GLY A 1 327 ? 119.156 143.570 135.827 1.00 36.17 326 GLY A CA 1
ATOM 4574 C C . GLY A 1 327 ? 119.804 143.393 137.186 1.00 36.17 326 GLY A C 1
ATOM 4575 O O . GLY A 1 327 ? 119.246 143.733 138.228 1.00 36.17 326 GLY A O 1
ATOM 4579 N N . VAL A 1 328 ? 121.029 142.865 137.169 1.00 33.15 327 VAL A N 1
ATOM 4580 C CA . VAL A 1 328 ? 121.657 142.368 138.388 1.00 33.15 327 VAL A CA 1
ATOM 4581 C C . VAL A 1 328 ? 122.693 143.317 138.990 1.00 33.15 327 VAL A C 1
ATOM 4582 O O . VAL A 1 328 ? 122.982 143.208 140.191 1.00 33.15 327 VAL A O 1
ATOM 4595 N N . VAL A 1 329 ? 123.263 144.232 138.205 1.00 32.28 328 VAL A N 1
ATOM 4596 C CA . VAL A 1 329 ? 124.267 145.148 138.751 1.00 32.28 328 VAL A CA 1
ATOM 4597 C C . VAL A 1 329 ? 123.701 145.977 139.898 1.00 32.28 328 VAL A C 1
ATOM 4598 O O . VAL A 1 329 ? 124.385 146.121 140.927 1.00 32.28 328 VAL A O 1
ATOM 4611 N N . PRO A 1 330 ? 122.499 146.553 139.798 1.00 33.23 329 PRO A N 1
ATOM 4612 C CA . PRO A 1 330 ? 121.930 147.229 140.972 1.00 33.23 329 PRO A CA 1
ATOM 4613 C C . PRO A 1 330 ? 121.825 146.319 142.179 1.00 33.23 329 PRO A C 1
ATOM 4614 O O . PRO A 1 330 ? 122.038 146.775 143.307 1.00 33.23 329 PRO A O 1
ATOM 4625 N N . PHE A 1 331 ? 121.507 145.036 141.979 1.00 31.47 330 PHE A N 1
ATOM 4626 C CA . PHE A 1 331 ? 121.495 144.115 143.109 1.00 31.47 330 PHE A CA 1
ATOM 4627 C C . PHE A 1 331 ? 122.885 143.959 143.701 1.00 31.47 330 PHE A C 1
ATOM 4628 O O . PHE A 1 331 ? 123.038 143.867 144.921 1.00 31.47 330 PHE A O 1
ATOM 4645 N N . VAL A 1 332 ? 123.908 143.874 142.851 1.00 30.97 331 VAL A N 1
ATOM 4646 C CA . VAL A 1 332 ? 125.266 143.724 143.361 1.00 30.97 331 VAL A CA 1
ATOM 4647 C C . VAL A 1 332 ? 125.630 144.918 144.228 1.00 30.97 331 VAL A C 1
ATOM 4648 O O . VAL A 1 332 ? 126.182 144.767 145.325 1.00 30.97 331 VAL A O 1
ATOM 4661 N N . PHE A 1 333 ? 125.308 146.125 143.761 1.00 32.05 332 PHE A N 1
ATOM 4662 C CA . PHE A 1 333 ? 125.595 147.312 144.560 1.00 32.05 332 PHE A CA 1
ATOM 4663 C C . PHE A 1 333 ? 124.788 147.321 145.854 1.00 32.05 332 PHE A C 1
ATOM 4664 O O . PHE A 1 333 ? 125.315 147.665 146.917 1.00 32.05 332 PHE A O 1
ATOM 4681 N N . ALA A 1 334 ? 123.510 146.942 145.790 1.00 31.99 333 ALA A N 1
ATOM 4682 C CA . ALA A 1 334 ? 122.682 146.933 146.993 1.00 31.99 333 ALA A CA 1
ATOM 4683 C C . ALA A 1 334 ? 123.210 145.939 148.018 1.00 31.99 333 ALA A C 1
ATOM 4684 O O . ALA A 1 334 ? 123.221 146.222 149.221 1.00 31.99 333 ALA A O 1
ATOM 4691 N N . LYS A 1 335 ? 123.638 144.763 147.561 1.00 32.25 334 LYS A N 1
ATOM 4692 C CA . LYS A 1 335 ? 124.231 143.782 148.462 1.00 32.25 334 LYS A CA 1
ATOM 4693 C C . LYS A 1 335 ? 125.530 144.305 149.059 1.00 32.25 334 LYS A C 1
ATOM 4694 O O . LYS A 1 335 ? 125.796 144.112 150.250 1.00 32.25 334 LYS A O 1
ATOM 4713 N N . GLU A 1 336 ? 126.354 144.969 148.246 1.00 32.50 335 GLU A N 1
ATOM 4714 C CA . GLU A 1 336 ? 127.597 145.530 148.764 1.00 32.50 335 GLU A CA 1
ATOM 4715 C C . GLU A 1 336 ? 127.323 146.560 149.850 1.00 32.50 335 GLU A C 1
ATOM 4716 O O . GLU A 1 336 ? 127.982 146.561 150.895 1.00 32.50 335 GLU A O 1
ATOM 4728 N N . TYR A 1 337 ? 126.358 147.445 149.622 1.00 33.32 336 TYR A N 1
ATOM 4729 C CA . TYR A 1 337 ? 125.997 148.470 150.590 1.00 33.32 336 TYR A CA 1
ATOM 4730 C C . TYR A 1 337 ? 124.865 148.039 151.512 1.00 33.32 336 TYR A C 1
ATOM 4731 O O . TYR A 1 337 ? 124.482 148.810 152.397 1.00 33.32 336 TYR A O 1
ATOM 4749 N N . ASN A 1 338 ? 124.330 146.833 151.331 1.00 33.77 337 ASN A N 1
ATOM 4750 C CA . ASN A 1 338 ? 123.266 146.302 152.180 1.00 33.77 337 ASN A CA 1
ATOM 4751 C C . ASN A 1 338 ? 122.110 147.292 152.288 1.00 33.77 337 ASN A C 1
ATOM 4752 O O . ASN A 1 338 ? 121.666 147.656 153.378 1.00 33.77 337 ASN A O 1
ATOM 4763 N N . LEU A 1 339 ? 121.621 147.732 151.132 1.00 34.09 338 LEU A N 1
ATOM 4764 C CA . LEU A 1 339 ? 120.499 148.663 151.040 1.00 34.09 338 LEU A CA 1
ATOM 4765 C C . LEU A 1 339 ? 119.351 147.938 150.344 1.00 34.09 338 LEU A C 1
ATOM 4766 O O . LEU A 1 339 ? 119.259 147.933 149.115 1.00 34.09 338 LEU A O 1
ATOM 4782 N N . HIS A 1 340 ? 118.475 147.333 151.140 1.00 33.92 339 HIS A N 1
ATOM 4783 C CA . HIS A 1 340 ? 117.316 146.604 150.645 1.00 33.92 339 HIS A CA 1
ATOM 4784 C C . HIS A 1 340 ? 117.690 145.628 149.524 1.00 33.92 339 HIS A C 1
ATOM 4785 O O . HIS A 1 340 ? 117.063 145.626 148.464 1.00 33.92 339 HIS A O 1
ATOM 4799 N N . PRO A 1 341 ? 118.706 144.788 149.732 1.00 32.26 340 PRO A N 1
ATOM 4800 C CA . PRO A 1 341 ? 119.048 143.810 148.690 1.00 32.26 340 PRO A CA 1
ATOM 4801 C C . PRO A 1 341 ? 117.935 142.818 148.415 1.00 32.26 340 PRO A C 1
ATOM 4802 O O . PRO A 1 341 ? 117.875 142.263 147.313 1.00 32.26 340 PRO A O 1
ATOM 4813 N N . GLU A 1 342 ? 117.049 142.575 149.383 1.00 33.55 341 GLU A N 1
ATOM 4814 C CA . GLU A 1 342 ? 115.970 141.616 149.171 1.00 33.55 341 GLU A CA 1
ATOM 4815 C C . GLU A 1 342 ? 115.000 142.095 148.096 1.00 33.55 341 GLU A C 1
ATOM 4816 O O . GLU A 1 342 ? 114.548 141.300 147.265 1.00 33.55 341 GLU A O 1
ATOM 4828 N N . ILE A 1 343 ? 114.678 143.390 148.085 1.00 34.07 342 ILE A N 1
ATOM 4829 C CA . ILE A 1 343 ? 113.729 143.915 147.106 1.00 34.07 342 ILE A CA 1
ATOM 4830 C C . ILE A 1 343 ? 114.311 143.826 145.700 1.00 34.07 342 ILE A C 1
ATOM 4831 O O . ILE A 1 343 ? 113.650 143.361 144.763 1.00 34.07 342 ILE A O 1
ATOM 4847 N N . ILE A 1 344 ? 115.558 144.268 145.534 1.00 32.88 343 ILE A N 1
ATOM 4848 C CA . ILE A 1 344 ? 116.204 144.199 144.227 1.00 32.88 343 ILE A CA 1
ATOM 4849 C C . ILE A 1 344 ? 116.332 142.749 143.785 1.00 32.88 343 ILE A C 1
ATOM 4850 O O . ILE A 1 344 ? 116.103 142.413 142.616 1.00 32.88 343 ILE A O 1
ATOM 4866 N N . SER A 1 345 ? 116.701 141.867 144.714 1.00 32.65 344 SER A N 1
ATOM 4867 C CA . SER A 1 345 ? 116.842 140.457 144.379 1.00 32.65 344 SER A CA 1
ATOM 4868 C C . SER A 1 345 ? 115.523 139.884 143.885 1.00 32.65 344 SER A C 1
ATOM 4869 O O . SER A 1 345 ? 115.476 139.244 142.834 1.00 32.65 344 SER A O 1
ATOM 4877 N N . THR A 1 346 ? 114.435 140.121 144.621 1.00 33.95 345 THR A N 1
ATOM 4878 C CA . THR A 1 346 ? 113.139 139.579 144.221 1.00 33.95 345 THR A CA 1
ATOM 4879 C C . THR A 1 346 ? 112.696 140.143 142.879 1.00 33.95 345 THR A C 1
ATOM 4880 O O . THR A 1 346 ? 112.137 139.419 142.042 1.00 33.95 345 THR A O 1
ATOM 4891 N N . GLY A 1 347 ? 112.915 141.440 142.662 1.00 33.20 346 GLY A N 1
ATOM 4892 C CA . GLY A 1 347 ? 112.604 142.013 141.368 1.00 33.20 346 GLY A CA 1
ATOM 4893 C C . GLY A 1 347 ? 113.359 141.327 140.248 1.00 33.20 346 GLY A C 1
ATOM 4894 O O . GLY A 1 347 ? 112.796 141.045 139.191 1.00 33.20 346 GLY A O 1
ATOM 4898 N N . VAL A 1 348 ? 114.643 141.039 140.469 1.00 33.14 347 VAL A N 1
ATOM 4899 C CA . VAL A 1 348 ? 115.421 140.334 139.454 1.00 33.14 347 VAL A CA 1
ATOM 4900 C C . VAL A 1 348 ? 114.882 138.920 139.258 1.00 33.14 347 VAL A C 1
ATOM 4901 O O . VAL A 1 348 ? 114.823 138.414 138.132 1.00 33.14 347 VAL A O 1
ATOM 4914 N N . ILE A 1 349 ? 114.480 138.261 140.349 1.00 34.03 348 ILE A N 1
ATOM 4915 C CA . ILE A 1 349 ? 113.950 136.903 140.243 1.00 34.03 348 ILE A CA 1
ATOM 4916 C C . ILE A 1 349 ? 112.742 136.891 139.324 1.00 34.03 348 ILE A C 1
ATOM 4917 O O . ILE A 1 349 ? 112.657 136.093 138.384 1.00 34.03 348 ILE A O 1
ATOM 4933 N N . PHE A 1 350 ? 111.797 137.790 139.578 1.00 35.75 349 PHE A N 1
ATOM 4934 C CA . PHE A 1 350 ? 110.478 137.719 138.969 1.00 35.75 349 PHE A CA 1
ATOM 4935 C C . PHE A 1 350 ? 110.300 138.660 137.786 1.00 35.75 349 PHE A C 1
ATOM 4936 O O . PHE A 1 350 ? 109.193 138.749 137.252 1.00 35.75 349 PHE A O 1
ATOM 4953 N N . GLY A 1 351 ? 111.349 139.361 137.364 1.00 37.57 350 GLY A N 1
ATOM 4954 C CA . GLY A 1 351 ? 111.241 140.203 136.194 1.00 37.57 350 GLY A CA 1
ATOM 4955 C C . GLY A 1 351 ? 111.682 139.500 134.932 1.00 37.57 350 GLY A C 1
ATOM 4956 O O . GLY A 1 351 ? 111.178 139.796 133.848 1.00 37.57 350 GLY A O 1
ATOM 4960 N N . MET A 1 352 ? 112.630 138.571 135.049 1.00 37.13 351 MET A N 1
ATOM 4961 C CA . MET A 1 352 ? 113.058 137.824 133.875 1.00 37.13 351 MET A CA 1
ATOM 4962 C C . MET A 1 352 ? 111.945 136.943 133.328 1.00 37.13 351 MET A C 1
ATOM 4963 O O . MET A 1 352 ? 111.974 136.588 132.145 1.00 37.13 351 MET A O 1
ATOM 4977 N N . LEU A 1 353 ? 110.967 136.585 134.159 1.00 38.15 352 LEU A N 1
ATOM 4978 C CA . LEU A 1 353 ? 109.807 135.828 133.706 1.00 38.15 352 LEU A CA 1
ATOM 4979 C C . LEU A 1 353 ? 108.704 136.725 133.165 1.00 38.15 352 LEU A C 1
ATOM 4980 O O . LEU A 1 353 ? 107.978 136.320 132.251 1.00 38.15 352 LEU A O 1
ATOM 4996 N N . ILE A 1 354 ? 108.563 137.936 133.713 1.00 40.82 353 ILE A N 1
ATOM 4997 C CA . ILE A 1 354 ? 107.492 138.846 133.316 1.00 40.82 353 ILE A CA 1
ATOM 4998 C C . ILE A 1 354 ? 107.886 139.749 132.155 1.00 40.82 353 ILE A C 1
ATOM 4999 O O . ILE A 1 354 ? 107.012 140.413 131.576 1.00 40.82 353 ILE A O 1
ATOM 5015 N N . ALA A 1 355 ? 109.168 139.794 131.789 1.00 43.44 354 ALA A N 1
ATOM 5016 C CA . ALA A 1 355 ? 109.608 140.712 130.744 1.00 43.44 354 ALA A CA 1
ATOM 5017 C C . ALA A 1 355 ? 108.987 140.366 129.398 1.00 43.44 354 ALA A C 1
ATOM 5018 O O . ALA A 1 355 ? 108.429 141.235 128.719 1.00 43.44 354 ALA A O 1
ATOM 5025 N N . LEU A 1 356 ? 109.083 139.103 128.987 1.00 48.29 355 LEU A N 1
ATOM 5026 C CA . LEU A 1 356 ? 108.601 138.734 127.658 1.00 48.29 355 LEU A CA 1
ATOM 5027 C C . LEU A 1 356 ? 107.111 139.002 127.497 1.00 48.29 355 LEU A C 1
ATOM 5028 O O . LEU A 1 356 ? 106.728 139.659 126.512 1.00 48.29 355 LEU A O 1
ATOM 5044 N N . PRO A 1 357 ? 106.228 138.550 128.394 1.00 46.75 356 PRO A N 1
ATOM 5045 C CA . PRO A 1 357 ? 104.821 138.963 128.272 1.00 46.75 356 PRO A CA 1
ATOM 5046 C C . PRO A 1 357 ? 104.643 140.469 128.321 1.00 46.75 356 PRO A C 1
ATOM 5047 O O . PRO A 1 357 ? 103.837 141.019 127.562 1.00 46.75 356 PRO A O 1
ATOM 5058 N N . THR A 1 358 ? 105.395 141.158 129.182 1.00 45.48 357 THR A N 1
ATOM 5059 C CA . THR A 1 358 ? 105.261 142.608 129.281 1.00 45.48 357 THR A CA 1
ATOM 5060 C C . THR A 1 358 ? 105.777 143.298 128.026 1.00 45.48 357 THR A C 1
ATOM 5061 O O . THR A 1 358 ? 105.167 144.261 127.546 1.00 45.48 357 THR A O 1
ATOM 5072 N N . THR A 1 359 ? 106.903 142.831 127.486 1.00 48.89 358 THR A N 1
ATOM 5073 C CA . THR A 1 359 ? 107.415 143.412 126.251 1.00 48.89 358 THR A CA 1
ATOM 5074 C C . THR A 1 359 ? 106.436 143.199 125.105 1.00 48.89 358 THR A C 1
ATOM 5075 O O . THR A 1 359 ? 106.204 144.108 124.299 1.00 48.89 358 THR A O 1
ATOM 5086 N N . LEU A 1 360 ? 105.846 142.005 125.017 1.00 52.47 359 LEU A N 1
ATOM 5087 C CA . LEU A 1 360 ? 104.848 141.754 123.983 1.00 52.47 359 LEU A CA 1
ATOM 5088 C C . LEU A 1 360 ? 103.628 142.648 124.167 1.00 52.47 359 LEU A C 1
ATOM 5089 O O . LEU A 1 360 ? 103.082 143.174 123.190 1.00 52.47 359 LEU A O 1
ATOM 5105 N N . ALA A 1 361 ? 103.182 142.828 125.411 1.00 50.47 360 ALA A N 1
ATOM 5106 C CA . ALA A 1 361 ? 102.033 143.690 125.662 1.00 50.47 360 ALA A CA 1
ATOM 5107 C C . ALA A 1 361 ? 102.326 145.125 125.251 1.00 50.47 360 ALA A C 1
ATOM 5108 O O . ALA A 1 361 ? 101.484 145.786 124.633 1.00 50.47 360 ALA A O 1
ATOM 5115 N N . TYR A 1 362 ? 103.516 145.627 125.584 1.00 47.79 361 TYR A N 1
ATOM 5116 C CA . TYR A 1 362 ? 103.875 146.986 125.192 1.00 47.79 361 TYR A CA 1
ATOM 5117 C C . TYR A 1 362 ? 103.980 147.111 123.678 1.00 47.79 361 TYR A C 1
ATOM 5118 O O . TYR A 1 362 ? 103.552 148.119 123.103 1.00 47.79 361 TYR A O 1
ATOM 5136 N N . TYR A 1 363 ? 104.542 146.100 123.013 1.00 55.18 362 TYR A N 1
ATOM 5137 C CA . TYR A 1 363 ? 104.632 146.134 121.557 1.00 55.18 362 TYR A CA 1
ATOM 5138 C C . TYR A 1 363 ? 103.245 146.183 120.928 1.00 55.18 362 TYR A C 1
ATOM 5139 O O . TYR A 1 363 ? 102.994 146.970 120.008 1.00 55.18 362 TYR A O 1
ATOM 5157 N N . PHE A 1 364 ? 102.325 145.351 121.421 1.00 56.53 363 PHE A N 1
ATOM 5158 C CA . PHE A 1 364 ? 100.967 145.358 120.887 1.00 56.53 363 PHE A CA 1
ATOM 5159 C C . PHE A 1 364 ? 100.278 146.687 121.161 1.00 56.53 363 PHE A C 1
ATOM 5160 O O . PHE A 1 364 ? 99.552 147.207 120.305 1.00 56.53 363 PHE A O 1
ATOM 5177 N N . LEU A 1 365 ? 100.490 147.254 122.350 1.00 55.49 364 LEU A N 1
ATOM 5178 C CA . LEU A 1 365 ? 99.889 148.543 122.670 1.00 55.49 364 LEU A CA 1
ATOM 5179 C C . LEU A 1 365 ? 100.402 149.631 121.738 1.00 55.49 364 LEU A C 1
ATOM 5180 O O . LEU A 1 365 ? 99.634 150.492 121.292 1.00 55.49 364 LEU A O 1
ATOM 5196 N N . LEU A 1 366 ? 101.701 149.612 121.435 1.00 52.42 365 LEU A N 1
ATOM 5197 C CA . LEU A 1 366 ? 102.274 150.648 120.582 1.00 52.42 365 LEU A CA 1
ATOM 5198 C C . LEU A 1 366 ? 101.900 150.450 119.120 1.00 52.42 365 LEU A C 1
ATOM 5199 O O . LEU A 1 366 ? 101.825 151.427 118.366 1.00 52.42 365 LEU A O 1
ATOM 5215 N N . ASP A 1 367 ? 101.663 149.206 118.698 1.00 60.31 366 ASP A N 1
ATOM 5216 C CA . ASP A 1 367 ? 101.275 148.970 117.311 1.00 60.31 366 ASP A CA 1
ATOM 5217 C C . ASP A 1 367 ? 99.975 149.689 116.977 1.00 60.31 366 ASP A C 1
ATOM 5218 O O . ASP A 1 367 ? 99.842 150.279 115.898 1.00 60.31 366 ASP A O 1
ATOM 5227 N N . LEU A 1 368 ? 99.007 149.654 117.888 1.00 63.19 367 LEU A N 1
ATOM 5228 C CA . LEU A 1 368 ? 97.749 150.366 117.698 1.00 63.19 367 LEU A CA 1
ATOM 5229 C C . LEU A 1 368 ? 97.179 150.812 119.040 1.00 63.19 367 LEU A C 1
ATOM 5230 O O . LEU A 1 368 ? 96.583 151.883 119.152 1.00 63.19 367 LEU A O 1
ATOM 5246 N N . MET B 1 1 ? 162.898 131.729 111.539 1.00 71.79 0 MET B N 1
ATOM 5247 C CA . MET B 1 1 ? 162.329 130.409 111.147 1.00 71.79 0 MET B CA 1
ATOM 5248 C C . MET B 1 1 ? 161.666 129.739 112.347 1.00 71.79 0 MET B C 1
ATOM 5249 O O . MET B 1 1 ? 160.480 129.944 112.605 1.00 71.79 0 MET B O 1
ATOM 5265 N N . GLY B 1 2 ? 162.438 128.936 113.081 1.00 65.40 1 GLY B N 1
ATOM 5266 C CA . GLY B 1 2 ? 161.891 128.281 114.256 1.00 65.40 1 GLY B CA 1
ATOM 5267 C C . GLY B 1 2 ? 161.523 129.263 115.351 1.00 65.40 1 GLY B C 1
ATOM 5268 O O . GLY B 1 2 ? 160.456 129.154 115.961 1.00 65.40 1 GLY B O 1
ATOM 5272 N N . ILE B 1 3 ? 162.395 130.233 115.615 1.00 60.43 2 ILE B N 1
ATOM 5273 C CA . ILE B 1 3 ? 162.169 131.235 116.649 1.00 60.43 2 ILE B CA 1
ATOM 5274 C C . ILE B 1 3 ? 162.527 132.603 116.088 1.00 60.43 2 ILE B C 1
ATOM 5275 O O . ILE B 1 3 ? 163.530 132.757 115.385 1.00 60.43 2 ILE B O 1
ATOM 5291 N N . SER B 1 4 ? 161.697 133.595 116.400 1.00 63.15 3 SER B N 1
ATOM 5292 C CA . SER B 1 4 ? 161.920 134.973 115.992 1.00 63.15 3 SER B CA 1
ATOM 5293 C C . SER B 1 4 ? 161.520 135.882 117.146 1.00 63.15 3 SER B C 1
ATOM 5294 O O . SER B 1 4 ? 161.139 135.419 118.225 1.00 63.15 3 SER B O 1
ATOM 5302 N N . TRP B 1 5 ? 161.605 137.188 116.917 1.00 62.41 4 TRP B N 1
ATOM 5303 C CA . TRP B 1 5 ? 161.233 138.169 117.924 1.00 62.41 4 TRP B CA 1
ATOM 5304 C C . TRP B 1 5 ? 159.742 138.473 117.928 1.00 62.41 4 TRP B C 1
ATOM 5305 O O . TRP B 1 5 ? 159.291 139.278 118.748 1.00 62.41 4 TRP B O 1
ATOM 5326 N N . LEU B 1 6 ? 158.970 137.856 117.034 1.00 57.97 5 LEU B N 1
ATOM 5327 C CA . LEU B 1 6 ? 157.521 138.000 117.036 1.00 57.97 5 LEU B CA 1
ATOM 5328 C C . LEU B 1 6 ? 156.818 136.893 117.806 1.00 57.97 5 LEU B C 1
ATOM 5329 O O . LEU B 1 6 ? 155.756 137.138 118.387 1.00 57.97 5 LEU B O 1
ATOM 5345 N N . ASP B 1 7 ? 157.379 135.682 117.819 1.00 57.89 6 ASP B N 1
ATOM 5346 C CA . ASP B 1 7 ? 156.823 134.614 118.642 1.00 57.89 6 ASP B CA 1
ATOM 5347 C C . ASP B 1 7 ? 157.176 134.797 120.112 1.00 57.89 6 ASP B C 1
ATOM 5348 O O . ASP B 1 7 ? 156.402 134.391 120.986 1.00 57.89 6 ASP B O 1
ATOM 5357 N N . ILE B 1 8 ? 158.331 135.397 120.406 1.00 53.62 7 ILE B N 1
ATOM 5358 C CA . ILE B 1 8 ? 158.641 135.759 121.785 1.00 53.62 7 ILE B CA 1
ATOM 5359 C C . ILE B 1 8 ? 157.598 136.734 122.311 1.00 53.62 7 ILE B C 1
ATOM 5360 O O . ILE B 1 8 ? 157.156 136.637 123.463 1.00 53.62 7 ILE B O 1
ATOM 5376 N N . TYR B 1 9 ? 157.188 137.690 121.476 1.00 50.42 8 TYR B N 1
ATOM 5377 C CA . TYR B 1 9 ? 156.118 138.596 121.873 1.00 50.42 8 TYR B CA 1
ATOM 5378 C C . TYR B 1 9 ? 154.815 137.841 122.088 1.00 50.42 8 TYR B C 1
ATOM 5379 O O . TYR B 1 9 ? 154.026 138.196 122.966 1.00 50.42 8 TYR B O 1
ATOM 5397 N N . HIS B 1 10 ? 154.564 136.801 121.290 1.00 52.12 9 HIS B N 1
ATOM 5398 C CA . HIS B 1 10 ? 153.359 136.001 121.491 1.00 52.12 9 HIS B CA 1
ATOM 5399 C C . HIS B 1 10 ? 153.394 135.285 122.836 1.00 52.12 9 HIS B C 1
ATOM 5400 O O . HIS B 1 10 ? 152.385 135.237 123.551 1.00 52.12 9 HIS B O 1
ATOM 5414 N N . VAL B 1 11 ? 154.549 134.728 123.201 1.00 47.88 10 VAL B N 1
ATOM 5415 C CA . VAL B 1 11 ? 154.681 134.082 124.504 1.00 47.88 10 VAL B CA 1
ATOM 5416 C C . VAL B 1 11 ? 154.475 135.097 125.622 1.00 47.88 10 VAL B C 1
ATOM 5417 O O . VAL B 1 11 ? 153.786 134.825 126.614 1.00 47.88 10 VAL B O 1
ATOM 5430 N N . VAL B 1 12 ? 155.075 136.280 125.481 1.00 44.83 11 VAL B N 1
ATOM 5431 C CA . VAL B 1 12 ? 154.930 137.312 126.503 1.00 44.83 11 VAL B CA 1
ATOM 5432 C C . VAL B 1 12 ? 153.474 137.742 126.622 1.00 44.83 11 VAL B C 1
ATOM 5433 O O . VAL B 1 12 ? 152.975 137.995 127.723 1.00 44.83 11 VAL B O 1
ATOM 5446 N N . SER B 1 13 ? 152.773 137.842 125.492 1.00 44.05 12 SER B N 1
ATOM 5447 C CA . SER B 1 13 ? 151.369 138.233 125.520 1.00 44.05 12 SER B CA 1
ATOM 5448 C C . SER B 1 13 ? 150.500 137.153 126.144 1.00 44.05 12 SER B C 1
ATOM 5449 O O . SER B 1 13 ? 149.488 137.465 126.780 1.00 44.05 12 SER B O 1
ATOM 5457 N N . ALA B 1 14 ? 150.861 135.884 125.955 1.00 42.36 13 ALA B N 1
ATOM 5458 C CA . ALA B 1 14 ? 150.127 134.810 126.612 1.00 42.36 13 ALA B CA 1
ATOM 5459 C C . ALA B 1 14 ? 150.387 134.790 128.112 1.00 42.36 13 ALA B C 1
ATOM 5460 O O . ALA B 1 14 ? 149.495 134.435 128.890 1.00 42.36 13 ALA B O 1
ATOM 5467 N N . THR B 1 15 ? 151.597 135.162 128.533 1.00 39.62 14 THR B N 1
ATOM 5468 C CA . THR B 1 15 ? 151.950 135.086 129.947 1.00 39.62 14 THR B CA 1
ATOM 5469 C C . THR B 1 15 ? 151.460 136.298 130.735 1.00 39.62 14 THR B C 1
ATOM 5470 O O . THR B 1 15 ? 151.094 136.167 131.908 1.00 39.62 14 THR B O 1
ATOM 5481 N N . VAL B 1 16 ? 151.451 137.483 130.118 1.00 38.08 15 VAL B N 1
ATOM 5482 C CA . VAL B 1 16 ? 151.196 138.711 130.877 1.00 38.08 15 VAL B CA 1
ATOM 5483 C C . VAL B 1 16 ? 149.811 138.732 131.504 1.00 38.08 15 VAL B C 1
ATOM 5484 O O . VAL B 1 16 ? 149.692 139.150 132.662 1.00 38.08 15 VAL B O 1
ATOM 5497 N N . PRO B 1 17 ? 148.730 138.356 130.815 1.00 35.47 16 PRO B N 1
ATOM 5498 C CA . PRO B 1 17 ? 147.408 138.410 131.468 1.00 35.47 16 PRO B CA 1
ATOM 5499 C C . PRO B 1 17 ? 147.338 137.621 132.764 1.00 35.47 16 PRO B C 1
ATOM 5500 O O . PRO B 1 17 ? 146.702 138.066 133.732 1.00 35.47 16 PRO B O 1
ATOM 5511 N N . LEU B 1 18 ? 147.976 136.451 132.810 1.00 35.40 17 LEU B N 1
ATOM 5512 C CA . LEU B 1 18 ? 147.965 135.656 134.032 1.00 35.40 17 LEU B CA 1
ATOM 5513 C C . LEU B 1 18 ? 148.659 136.394 135.166 1.00 35.40 17 LEU B C 1
ATOM 5514 O O . LEU B 1 18 ? 148.152 136.436 136.293 1.00 35.40 17 LEU B O 1
ATOM 5530 N N . TYR B 1 19 ? 149.818 136.990 134.887 1.00 34.65 18 TYR B N 1
ATOM 5531 C CA . TYR B 1 19 ? 150.521 137.752 135.911 1.00 34.65 18 TYR B CA 1
ATOM 5532 C C . TYR B 1 19 ? 149.738 138.989 136.322 1.00 34.65 18 TYR B C 1
ATOM 5533 O O . TYR B 1 19 ? 149.816 139.412 137.478 1.00 34.65 18 TYR B O 1
ATOM 5551 N N . VAL B 1 20 ? 148.977 139.577 135.400 1.00 32.93 19 VAL B N 1
ATOM 5552 C CA . VAL B 1 20 ? 148.167 140.744 135.734 1.00 32.93 19 VAL B CA 1
ATOM 5553 C C . VAL B 1 20 ? 147.061 140.358 136.706 1.00 32.93 19 VAL B C 1
ATOM 5554 O O . VAL B 1 20 ? 146.821 141.046 137.704 1.00 32.93 19 VAL B O 1
ATOM 5567 N N . SER B 1 21 ? 146.370 139.249 136.432 1.00 31.32 20 SER B N 1
ATOM 5568 C CA . SER B 1 21 ? 145.358 138.772 137.371 1.00 31.32 20 SER B CA 1
ATOM 5569 C C . SER B 1 21 ? 145.987 138.410 138.711 1.00 31.32 20 SER B C 1
ATOM 5570 O O . SER B 1 21 ? 145.430 138.710 139.775 1.00 31.32 20 SER B O 1
ATOM 5578 N N . MET B 1 22 ? 147.154 137.767 138.673 1.00 31.54 21 MET B N 1
ATOM 5579 C CA . MET B 1 22 ? 147.864 137.415 139.896 1.00 31.54 21 MET B CA 1
ATOM 5580 C C . MET B 1 22 ? 148.158 138.652 140.733 1.00 31.54 21 MET B C 1
ATOM 5581 O O . MET B 1 22 ? 147.911 138.674 141.944 1.00 31.54 21 MET B O 1
ATOM 5595 N N . THR B 1 23 ? 148.692 139.697 140.098 1.00 30.16 22 THR B N 1
ATOM 5596 C CA . THR B 1 23 ? 149.057 140.906 140.826 1.00 30.16 22 THR B CA 1
ATOM 5597 C C . THR B 1 23 ? 147.822 141.641 141.324 1.00 30.16 22 THR B C 1
ATOM 5598 O O . THR B 1 23 ? 147.840 142.223 142.412 1.00 30.16 22 THR B O 1
ATOM 5609 N N . LEU B 1 24 ? 146.739 141.632 140.545 1.00 30.15 23 LEU B N 1
ATOM 5610 C CA . LEU B 1 24 ? 145.501 142.243 141.012 1.00 30.15 23 LEU B CA 1
ATOM 5611 C C . LEU B 1 24 ? 145.008 141.557 142.277 1.00 30.15 23 LEU B C 1
ATOM 5612 O O . LEU B 1 24 ? 144.657 142.219 143.260 1.00 30.15 23 LEU B O 1
ATOM 5628 N N . GLY B 1 25 ? 144.994 140.223 142.279 1.00 28.34 24 GLY B N 1
ATOM 5629 C CA . GLY B 1 25 ? 144.579 139.506 143.475 1.00 28.34 24 GLY B CA 1
ATOM 5630 C C . GLY B 1 25 ? 145.498 139.760 144.654 1.00 28.34 24 GLY B C 1
ATOM 5631 O O . GLY B 1 25 ? 145.040 139.939 145.787 1.00 28.34 24 GLY B O 1
ATOM 5635 N N . PHE B 1 26 ? 146.808 139.780 144.404 1.00 29.06 25 PHE B N 1
ATOM 5636 C CA . PHE B 1 26 ? 147.765 140.007 145.480 1.00 29.06 25 PHE B CA 1
ATOM 5637 C C . PHE B 1 26 ? 147.575 141.386 146.097 1.00 29.06 25 PHE B C 1
ATOM 5638 O O . PHE B 1 26 ? 147.553 141.533 147.324 1.00 29.06 25 PHE B O 1
ATOM 5655 N N . LEU B 1 27 ? 147.430 142.413 145.257 1.00 29.58 26 LEU B N 1
ATOM 5656 C CA . LEU B 1 27 ? 147.204 143.759 145.766 1.00 29.58 26 LEU B CA 1
ATOM 5657 C C . LEU B 1 27 ? 145.883 143.843 146.516 1.00 29.58 26 LEU B C 1
ATOM 5658 O O . LEU B 1 27 ? 145.795 144.497 147.561 1.00 29.58 26 LEU B O 1
ATOM 5674 N N . SER B 1 28 ? 144.843 143.188 145.997 1.00 29.51 27 SER B N 1
ATOM 5675 C CA . SER B 1 28 ? 143.545 143.220 146.658 1.00 29.51 27 SER B CA 1
ATOM 5676 C C . SER B 1 28 ? 143.624 142.621 148.054 1.00 29.51 27 SER B C 1
ATOM 5677 O O . SER B 1 28 ? 143.061 143.170 149.007 1.00 29.51 27 SER B O 1
ATOM 5685 N N . ALA B 1 29 ? 144.314 141.491 148.197 1.00 30.54 28 ALA B N 1
ATOM 5686 C CA . ALA B 1 29 ? 144.372 140.839 149.500 1.00 30.54 28 ALA B CA 1
ATOM 5687 C C . ALA B 1 29 ? 145.327 141.544 150.457 1.00 30.54 28 ALA B C 1
ATOM 5688 O O . ALA B 1 29 ? 145.058 141.608 151.661 1.00 30.54 28 ALA B O 1
ATOM 5695 N N . ARG B 1 30 ? 146.441 142.079 149.955 1.00 32.02 29 ARG B N 1
ATOM 5696 C CA . ARG B 1 30 ? 147.469 142.638 150.830 1.00 32.02 29 ARG B CA 1
ATOM 5697 C C . ARG B 1 30 ? 147.305 144.141 151.035 1.00 32.02 29 ARG B C 1
ATOM 5698 O O . ARG B 1 30 ? 147.164 144.607 152.170 1.00 32.02 29 ARG B O 1
ATOM 5719 N N . HIS B 1 31 ? 147.335 144.913 149.950 1.00 33.49 30 HIS B N 1
ATOM 5720 C CA . HIS B 1 31 ? 147.338 146.369 150.053 1.00 33.49 30 HIS B CA 1
ATOM 5721 C C . HIS B 1 31 ? 145.925 146.928 150.183 1.00 33.49 30 HIS B C 1
ATOM 5722 O O . HIS B 1 31 ? 145.610 147.615 151.159 1.00 33.49 30 HIS B O 1
ATOM 5736 N N . LEU B 1 32 ? 145.063 146.645 149.206 1.00 32.71 31 LEU B N 1
ATOM 5737 C CA . LEU B 1 32 ? 143.682 147.103 149.299 1.00 32.71 31 LEU B CA 1
ATOM 5738 C C . LEU B 1 32 ? 142.942 146.409 150.433 1.00 32.71 31 LEU B C 1
ATOM 5739 O O . LEU B 1 32 ? 141.988 146.969 150.984 1.00 32.71 31 LEU B O 1
ATOM 5755 N N . LYS B 1 33 ? 143.363 145.198 150.794 1.00 33.28 32 LYS B N 1
ATOM 5756 C CA . LYS B 1 33 ? 142.743 144.442 151.881 1.00 33.28 32 LYS B CA 1
ATOM 5757 C C . LYS B 1 33 ? 141.245 144.281 151.648 1.00 33.28 32 LYS B C 1
ATOM 5758 O O . LYS B 1 33 ? 140.439 144.356 152.577 1.00 33.28 32 LYS B O 1
ATOM 5777 N N . LEU B 1 34 ? 140.867 144.058 150.388 1.00 31.08 33 LEU B N 1
ATOM 5778 C CA . LEU B 1 34 ? 139.458 143.881 150.059 1.00 31.08 33 LEU B CA 1
ATOM 5779 C C . LEU B 1 34 ? 138.920 142.566 150.606 1.00 31.08 33 LEU B C 1
ATOM 5780 O O . LEU B 1 34 ? 137.758 142.490 151.020 1.00 31.08 33 LEU B O 1
ATOM 5796 N N . PHE B 1 35 ? 139.745 141.522 150.617 1.00 29.47 34 PHE B N 1
ATOM 5797 C CA . PHE B 1 35 ? 139.309 140.174 150.951 1.00 29.47 34 PHE B CA 1
ATOM 5798 C C . PHE B 1 35 ? 140.013 139.692 152.209 1.00 29.47 34 PHE B C 1
ATOM 5799 O O . PHE B 1 35 ? 141.235 139.819 152.331 1.00 29.47 34 PHE B O 1
ATOM 5816 N N . SER B 1 36 ? 139.240 139.147 153.136 1.00 30.97 35 SER B N 1
ATOM 5817 C CA . SER B 1 36 ? 139.771 138.483 154.316 1.00 30.97 35 SER B CA 1
ATOM 5818 C C . SER B 1 36 ? 140.095 137.036 153.988 1.00 30.97 35 SER B C 1
ATOM 5819 O O . SER B 1 36 ? 139.674 136.506 152.958 1.00 30.97 35 SER B O 1
ATOM 5827 N N . PRO B 1 37 ? 140.855 136.355 154.847 1.00 31.70 36 PRO B N 1
ATOM 5828 C CA . PRO B 1 37 ? 141.228 134.964 154.537 1.00 31.70 36 PRO B CA 1
ATOM 5829 C C . PRO B 1 37 ? 140.037 134.064 154.248 1.00 31.70 36 PRO B C 1
ATOM 5830 O O . PRO B 1 37 ? 140.117 133.207 153.360 1.00 31.70 36 PRO B O 1
ATOM 5841 N N . GLU B 1 38 ? 138.930 134.237 154.973 1.00 32.46 37 GLU B N 1
ATOM 5842 C CA . GLU B 1 38 ? 137.736 133.445 154.695 1.00 32.46 37 GLU B CA 1
ATOM 5843 C C . GLU B 1 38 ? 137.200 133.731 153.299 1.00 32.46 37 GLU B C 1
ATOM 5844 O O . GLU B 1 38 ? 136.802 132.811 152.577 1.00 32.46 37 GLU B O 1
ATOM 5856 N N . GLN B 1 39 ? 137.180 135.003 152.899 1.00 30.39 38 GLN B N 1
ATOM 5857 C CA . GLN B 1 39 ? 136.683 135.353 151.573 1.00 30.39 38 GLN B CA 1
ATOM 5858 C C . GLN B 1 39 ? 137.615 134.845 150.480 1.00 30.39 38 GLN B C 1
ATOM 5859 O O . GLN B 1 39 ? 137.157 134.417 149.414 1.00 30.39 38 GLN B O 1
ATOM 5873 N N . CYS B 1 40 ? 138.927 134.885 150.721 1.00 30.10 39 CYS B N 1
ATOM 5874 C CA . CYS B 1 40 ? 139.868 134.305 149.769 1.00 30.10 39 CYS B CA 1
ATOM 5875 C C . CYS B 1 40 ? 139.645 132.804 149.632 1.00 30.10 39 CYS B C 1
ATOM 5876 O O . CYS B 1 40 ? 139.677 132.259 148.520 1.00 30.10 39 CYS B O 1
ATOM 5884 N N . ALA B 1 41 ? 139.419 132.120 150.754 1.00 30.52 40 ALA B N 1
ATOM 5885 C CA . ALA B 1 41 ? 139.122 130.694 150.704 1.00 30.52 40 ALA B CA 1
ATOM 5886 C C . ALA B 1 41 ? 137.833 130.434 149.940 1.00 30.52 40 ALA B C 1
ATOM 5887 O O . ALA B 1 41 ? 137.731 129.454 149.198 1.00 30.52 40 ALA B O 1
ATOM 5894 N N . GLY B 1 42 ? 136.833 131.297 150.114 1.00 29.48 41 GLY B N 1
ATOM 5895 C CA . GLY B 1 42 ? 135.595 131.141 149.368 1.00 29.48 41 GLY B CA 1
ATOM 5896 C C . GLY B 1 42 ? 135.785 131.316 147.874 1.00 29.48 41 GLY B C 1
ATOM 5897 O O . GLY B 1 42 ? 135.214 130.572 147.073 1.00 29.48 41 GLY B O 1
ATOM 5901 N N . ILE B 1 43 ? 136.585 132.306 147.477 1.00 28.65 42 ILE B N 1
ATOM 5902 C CA . ILE B 1 43 ? 136.871 132.501 146.057 1.00 28.65 42 ILE B CA 1
ATOM 5903 C C . ILE B 1 43 ? 137.595 131.285 145.492 1.00 28.65 42 ILE B C 1
ATOM 5904 O O . ILE B 1 43 ? 137.272 130.800 144.398 1.00 28.65 42 ILE B O 1
ATOM 5920 N N . ASN B 1 44 ? 138.585 130.772 146.225 1.00 30.22 43 ASN B N 1
ATOM 5921 C CA . ASN B 1 44 ? 139.302 129.589 145.761 1.00 30.22 43 ASN B CA 1
ATOM 5922 C C . ASN B 1 44 ? 138.373 128.385 145.669 1.00 30.22 43 ASN B C 1
ATOM 5923 O O . ASN B 1 44 ? 138.486 127.575 144.744 1.00 30.22 43 ASN B O 1
ATOM 5934 N N . LYS B 1 45 ? 137.457 128.240 146.628 1.00 30.37 44 LYS B N 1
ATOM 5935 C CA . LYS B 1 45 ? 136.508 127.135 146.587 1.00 30.37 44 LYS B CA 1
ATOM 5936 C C . LYS B 1 45 ? 135.588 127.248 145.382 1.00 30.37 44 LYS B C 1
ATOM 5937 O O . LYS B 1 45 ? 135.271 126.243 144.739 1.00 30.37 44 LYS B O 1
ATOM 5956 N N . PHE B 1 46 ? 135.132 128.461 145.069 1.00 29.06 45 PHE B N 1
ATOM 5957 C CA . PHE B 1 46 ? 134.320 128.641 143.871 1.00 29.06 45 PHE B CA 1
ATOM 5958 C C . PHE B 1 46 ? 135.105 128.264 142.624 1.00 29.06 45 PHE B C 1
ATOM 5959 O O . PHE B 1 46 ? 134.572 127.617 141.717 1.00 29.06 45 PHE B O 1
ATOM 5976 N N . VAL B 1 47 ? 136.376 128.663 142.558 1.00 30.04 46 VAL B N 1
ATOM 5977 C CA . VAL B 1 47 ? 137.197 128.299 141.407 1.00 30.04 46 VAL B CA 1
ATOM 5978 C C . VAL B 1 47 ? 137.330 126.784 141.307 1.00 30.04 46 VAL B C 1
ATOM 5979 O O . VAL B 1 47 ? 137.242 126.207 140.218 1.00 30.04 46 VAL B O 1
ATOM 5992 N N . ALA B 1 48 ? 137.547 126.118 142.442 1.00 30.11 47 ALA B N 1
ATOM 5993 C CA . ALA B 1 48 ? 137.773 124.677 142.433 1.00 30.11 47 ALA B CA 1
ATOM 5994 C C . ALA B 1 48 ? 136.505 123.897 142.114 1.00 30.11 47 ALA B C 1
ATOM 5995 O O . ALA B 1 48 ? 136.580 122.824 141.507 1.00 30.11 47 ALA B O 1
ATOM 6002 N N . LYS B 1 49 ? 135.340 124.405 142.517 1.00 31.08 48 LYS B N 1
ATOM 6003 C CA . LYS B 1 49 ? 134.095 123.656 142.412 1.00 31.08 48 LYS B CA 1
ATOM 6004 C C . LYS B 1 49 ? 133.278 123.988 141.173 1.00 31.08 48 LYS B C 1
ATOM 6005 O O . LYS B 1 49 ? 132.442 123.172 140.773 1.00 31.08 48 LYS B O 1
ATOM 6024 N N . PHE B 1 50 ? 133.487 125.145 140.563 1.00 30.50 49 PHE B N 1
ATOM 6025 C CA . PHE B 1 50 ? 132.678 125.556 139.420 1.00 30.50 49 PHE B CA 1
ATOM 6026 C C . PHE B 1 50 ? 133.504 125.940 138.205 1.00 30.50 49 PHE B C 1
ATOM 6027 O O . PHE B 1 50 ? 133.096 125.649 137.080 1.00 30.50 49 PHE B O 1
ATOM 6044 N N . SER B 1 51 ? 134.653 126.582 138.400 1.00 30.72 50 SER B N 1
ATOM 6045 C CA . SER B 1 51 ? 135.448 127.033 137.264 1.00 30.72 50 SER B CA 1
ATOM 6046 C C . SER B 1 51 ? 136.239 125.883 136.654 1.00 30.72 50 SER B C 1
ATOM 6047 O O . SER B 1 51 ? 136.129 125.607 135.455 1.00 30.72 50 SER B O 1
ATOM 6055 N N . ILE B 1 52 ? 137.053 125.208 137.466 1.00 31.44 51 ILE B N 1
ATOM 6056 C CA . ILE B 1 52 ? 137.878 124.118 136.945 1.00 31.44 51 ILE B CA 1
ATOM 6057 C C . ILE B 1 52 ? 137.030 122.961 136.432 1.00 31.44 51 ILE B C 1
ATOM 6058 O O . ILE B 1 52 ? 137.347 122.423 135.360 1.00 31.44 51 ILE B O 1
ATOM 6074 N N . PRO B 1 53 ? 135.992 122.499 137.139 1.00 31.13 52 PRO B N 1
ATOM 6075 C CA . PRO B 1 53 ? 135.169 121.412 136.578 1.00 31.13 52 PRO B CA 1
ATOM 6076 C C . PRO B 1 53 ? 134.520 121.758 135.249 1.00 31.13 52 PRO B C 1
ATOM 6077 O O . PRO B 1 53 ? 134.475 120.912 134.346 1.00 31.13 52 PRO B O 1
ATOM 6088 N N . LEU B 1 54 ? 134.024 122.986 135.094 1.00 32.36 53 LEU B N 1
ATOM 6089 C CA . LEU B 1 54 ? 133.382 123.356 133.838 1.00 32.36 53 LEU B CA 1
ATOM 6090 C C . LEU B 1 54 ? 134.410 123.533 132.728 1.00 32.36 53 LEU B C 1
ATOM 6091 O O . LEU B 1 54 ? 134.145 123.190 131.571 1.00 32.36 53 LEU B O 1
ATOM 6107 N N . LEU B 1 55 ? 135.594 124.052 133.060 1.00 32.86 54 LEU B N 1
ATOM 6108 C CA . LEU B 1 55 ? 136.679 124.074 132.086 1.00 32.86 54 LEU B CA 1
ATOM 6109 C C . LEU B 1 55 ? 137.041 122.664 131.644 1.00 32.86 54 LEU B C 1
ATOM 6110 O O . LEU B 1 55 ? 137.282 122.419 130.457 1.00 32.86 54 LEU B O 1
ATOM 6126 N N . SER B 1 56 ? 137.098 121.726 132.589 1.00 32.42 55 SER B N 1
ATOM 6127 C CA . SER B 1 56 ? 137.421 120.347 132.247 1.00 32.42 55 SER B CA 1
ATOM 6128 C C . SER B 1 56 ? 136.364 119.751 131.331 1.00 32.42 55 SER B C 1
ATOM 6129 O O . SER B 1 56 ? 136.693 119.058 130.360 1.00 32.42 55 SER B O 1
ATOM 6137 N N . PHE B 1 57 ? 135.086 119.998 131.626 1.00 32.54 56 PHE B N 1
ATOM 6138 C CA . PHE B 1 57 ? 134.035 119.491 130.751 1.00 32.54 56 PHE B CA 1
ATOM 6139 C C . PHE B 1 57 ? 134.141 120.101 129.362 1.00 32.54 56 PHE B C 1
ATOM 6140 O O . PHE B 1 57 ? 134.001 119.398 128.355 1.00 32.54 56 PHE B O 1
ATOM 6157 N N . GLN B 1 58 ? 134.386 121.409 129.284 1.00 34.02 57 GLN B N 1
ATOM 6158 C CA . GLN B 1 58 ? 134.493 122.062 127.985 1.00 34.02 57 GLN B CA 1
ATOM 6159 C C . GLN B 1 58 ? 135.675 121.519 127.194 1.00 34.02 57 GLN B C 1
ATOM 6160 O O . GLN B 1 58 ? 135.597 121.372 125.971 1.00 34.02 57 GLN B O 1
ATOM 6174 N N . ILE B 1 59 ? 136.784 121.224 127.873 1.00 34.06 58 ILE B N 1
ATOM 6175 C CA . ILE B 1 59 ? 137.958 120.693 127.186 1.00 34.06 58 ILE B CA 1
ATOM 6176 C C . ILE B 1 59 ? 137.695 119.276 126.693 1.00 34.06 58 ILE B C 1
ATOM 6177 O O . ILE B 1 59 ? 138.009 118.932 125.548 1.00 34.06 58 ILE B O 1
ATOM 6193 N N . ILE B 1 60 ? 137.119 118.430 127.548 1.00 32.31 59 ILE B N 1
ATOM 6194 C CA . ILE B 1 60 ? 136.944 117.025 127.191 1.00 32.31 59 ILE B CA 1
ATOM 6195 C C . ILE B 1 60 ? 135.882 116.868 126.110 1.00 32.31 59 ILE B C 1
ATOM 6196 O O . ILE B 1 60 ? 136.044 116.075 125.176 1.00 32.31 59 ILE B O 1
ATOM 6212 N N . SER B 1 61 ? 134.779 117.613 126.218 1.00 31.96 60 SER B N 1
ATOM 6213 C CA . SER B 1 61 ? 133.659 117.421 125.301 1.00 31.96 60 SER B CA 1
ATOM 6214 C C . SER B 1 61 ? 134.043 117.753 123.864 1.00 31.96 60 SER B C 1
ATOM 6215 O O . SER B 1 61 ? 133.612 117.070 122.928 1.00 31.96 60 SER B O 1
ATOM 6223 N N . GLU B 1 62 ? 134.842 118.800 123.666 1.00 34.81 61 GLU B N 1
ATOM 6224 C CA . GLU B 1 62 ? 135.233 119.246 122.335 1.00 34.81 61 GLU B CA 1
ATOM 6225 C C . GLU B 1 62 ? 136.474 118.533 121.810 1.00 34.81 61 GLU B C 1
ATOM 6226 O O . GLU B 1 62 ? 137.164 119.072 120.938 1.00 34.81 61 GLU B O 1
ATOM 6238 N N . ASN B 1 63 ? 136.774 117.341 122.318 1.00 34.92 62 ASN B N 1
ATOM 6239 C CA . ASN B 1 63 ? 137.888 116.534 121.841 1.00 34.92 62 ASN B CA 1
ATOM 6240 C C . ASN B 1 63 ? 137.355 115.188 121.372 1.00 34.92 62 ASN B C 1
ATOM 6241 O O . ASN B 1 63 ? 136.647 114.504 122.117 1.00 34.92 62 ASN B O 1
ATOM 6252 N N . ASN B 1 64 ? 137.696 114.815 120.149 1.00 34.05 63 ASN B N 1
ATOM 6253 C CA . ASN B 1 64 ? 137.263 113.541 119.593 1.00 34.05 63 ASN B CA 1
ATOM 6254 C C . ASN B 1 64 ? 138.029 112.404 120.256 1.00 34.05 63 ASN B C 1
ATOM 6255 O O . ASN B 1 64 ? 139.226 112.247 119.985 1.00 34.05 63 ASN B O 1
ATOM 6266 N N . PRO B 1 65 ? 137.405 111.595 121.116 1.00 33.35 64 PRO B N 1
ATOM 6267 C CA . PRO B 1 65 ? 138.164 110.530 121.789 1.00 33.35 64 PRO B CA 1
ATOM 6268 C C . PRO B 1 65 ? 138.725 109.490 120.839 1.00 33.35 64 PRO B C 1
ATOM 6269 O O . PRO B 1 65 ? 139.679 108.793 121.204 1.00 33.35 64 PRO B O 1
ATOM 6280 N N . PHE B 1 66 ? 138.168 109.358 119.638 1.00 34.43 65 PHE B N 1
ATOM 6281 C CA . PHE B 1 66 ? 138.605 108.339 118.696 1.00 34.43 65 PHE B CA 1
ATOM 6282 C C . PHE B 1 66 ? 139.720 108.812 117.774 1.00 34.43 65 PHE B C 1
ATOM 6283 O O . PHE B 1 66 ? 140.271 107.996 117.029 1.00 34.43 65 PHE B O 1
ATOM 6300 N N . LYS B 1 67 ? 140.064 110.097 117.804 1.00 37.58 66 LYS B N 1
ATOM 6301 C CA . LYS B 1 67 ? 141.177 110.630 117.033 1.00 37.58 66 LYS B CA 1
ATOM 6302 C C . LYS B 1 67 ? 142.412 110.886 117.885 1.00 37.58 66 LYS B C 1
ATOM 6303 O O . LYS B 1 67 ? 143.403 111.414 117.374 1.00 37.58 66 LYS B O 1
ATOM 6322 N N . MET B 1 68 ? 142.378 110.526 119.165 1.00 38.03 67 MET B N 1
ATOM 6323 C CA . MET B 1 68 ? 143.532 110.722 120.029 1.00 38.03 67 MET B CA 1
ATOM 6324 C C . MET B 1 68 ? 144.628 109.724 119.679 1.00 38.03 67 MET B C 1
ATOM 6325 O O . MET B 1 68 ? 144.354 108.572 119.334 1.00 38.03 67 MET B O 1
ATOM 6339 N N . SER B 1 69 ? 145.871 110.172 119.769 1.00 39.08 68 SER B N 1
ATOM 6340 C CA . SER B 1 69 ? 147.003 109.315 119.437 1.00 39.08 68 SER B CA 1
ATOM 6341 C C . SER B 1 69 ? 147.212 108.283 120.538 1.00 39.08 68 SER B C 1
ATOM 6342 O O . SER B 1 69 ? 147.438 108.666 121.692 1.00 39.08 68 SER B O 1
ATOM 6350 N N . PRO B 1 70 ? 147.141 106.981 120.245 1.00 37.36 69 PRO B N 1
ATOM 6351 C CA . PRO B 1 70 ? 147.439 105.996 121.298 1.00 37.36 69 PRO B CA 1
ATOM 6352 C C . PRO B 1 70 ? 148.848 106.119 121.846 1.00 37.36 69 PRO B C 1
ATOM 6353 O O . PRO B 1 70 ? 149.063 105.940 123.052 1.00 37.36 69 PRO B O 1
ATOM 6364 N N . LYS B 1 71 ? 149.820 106.428 120.986 1.00 40.55 70 LYS B N 1
ATOM 6365 C CA . LYS B 1 71 ? 151.203 106.521 121.438 1.00 40.55 70 LYS B CA 1
ATOM 6366 C C . LYS B 1 71 ? 151.401 107.712 122.366 1.00 40.55 70 LYS B C 1
ATOM 6367 O O . LYS B 1 71 ? 152.153 107.624 123.340 1.00 40.55 70 LYS B O 1
ATOM 6386 N N . LEU B 1 72 ? 150.734 108.833 122.084 1.00 38.84 71 LEU B N 1
ATOM 6387 C CA . LEU B 1 72 ? 150.818 109.982 122.979 1.00 38.84 71 LEU B CA 1
ATOM 6388 C C . LEU B 1 72 ? 150.247 109.650 124.352 1.00 38.84 71 LEU B C 1
ATOM 6389 O O . LEU B 1 72 ? 150.829 110.015 125.382 1.00 38.84 71 LEU B O 1
ATOM 6405 N N . ILE B 1 73 ? 149.106 108.959 124.389 1.00 36.49 72 ILE B N 1
ATOM 6406 C CA . ILE B 1 73 ? 148.505 108.583 125.664 1.00 36.49 72 ILE B CA 1
ATOM 6407 C C . ILE B 1 73 ? 149.428 107.641 126.424 1.00 36.49 72 ILE B C 1
ATOM 6408 O O . ILE B 1 73 ? 149.621 107.779 127.639 1.00 36.49 72 ILE B O 1
ATOM 6424 N N . LEU B 1 74 ? 150.005 106.661 125.725 1.00 36.70 73 LEU B N 1
ATOM 6425 C CA . LEU B 1 74 ? 150.919 105.735 126.381 1.00 36.70 73 LEU B CA 1
ATOM 6426 C C . LEU B 1 74 ? 152.142 106.463 126.922 1.00 36.70 73 LEU B C 1
ATOM 6427 O O . LEU B 1 74 ? 152.608 106.169 128.027 1.00 36.70 73 LEU B O 1
ATOM 6443 N N . SER B 1 75 ? 152.680 107.413 126.155 1.00 38.80 74 SER B N 1
ATOM 6444 C CA . SER B 1 75 ? 153.837 108.171 126.617 1.00 38.80 74 SER B CA 1
ATOM 6445 C C . SER B 1 75 ? 153.501 108.990 127.854 1.00 38.80 74 SER B C 1
ATOM 6446 O O . SER B 1 75 ? 154.293 109.050 128.800 1.00 38.80 74 SER B O 1
ATOM 6454 N N . ASP B 1 76 ? 152.333 109.634 127.867 1.00 36.90 75 ASP B N 1
ATOM 6455 C CA . ASP B 1 76 ? 151.935 110.409 129.037 1.00 36.90 75 ASP B CA 1
ATOM 6456 C C . ASP B 1 76 ? 151.784 109.512 130.261 1.00 36.90 75 ASP B C 1
ATOM 6457 O O . ASP B 1 76 ? 152.270 109.837 131.354 1.00 36.90 75 ASP B O 1
ATOM 6466 N N . ILE B 1 77 ? 151.121 108.367 130.093 1.00 36.51 76 ILE B N 1
ATOM 6467 C CA . ILE B 1 77 ? 150.919 107.458 131.218 1.00 36.51 76 ILE B CA 1
ATOM 6468 C C . ILE B 1 77 ? 152.257 106.944 131.730 1.00 36.51 76 ILE B C 1
ATOM 6469 O O . ILE B 1 77 ? 152.482 106.855 132.943 1.00 36.51 76 ILE B O 1
ATOM 6485 N N . LEU B 1 78 ? 153.161 106.584 130.819 1.00 37.08 77 LEU B N 1
ATOM 6486 C CA . LEU B 1 78 ? 154.465 106.079 131.231 1.00 37.08 77 LEU B CA 1
ATOM 6487 C C . LEU B 1 78 ? 155.280 107.157 131.933 1.00 37.08 77 LEU B C 1
ATOM 6488 O O . LEU B 1 78 ? 155.989 106.867 132.900 1.00 37.08 77 LEU B O 1
ATOM 6504 N N . GLN B 1 79 ? 155.207 108.402 131.457 1.00 37.05 78 GLN B N 1
ATOM 6505 C CA . GLN B 1 79 ? 155.904 109.486 132.140 1.00 37.05 78 GLN B CA 1
ATOM 6506 C C . GLN B 1 79 ? 155.380 109.653 133.557 1.00 37.05 78 GLN B C 1
ATOM 6507 O O . GLN B 1 79 ? 156.158 109.802 134.506 1.00 37.05 78 GLN B O 1
ATOM 6521 N N . LYS B 1 80 ? 154.057 109.635 133.720 1.00 36.18 79 LYS B N 1
ATOM 6522 C CA . LYS B 1 80 ? 153.491 109.775 135.058 1.00 36.18 79 LYS B CA 1
ATOM 6523 C C . LYS B 1 80 ? 153.913 108.618 135.953 1.00 36.18 79 LYS B C 1
ATOM 6524 O O . LYS B 1 80 ? 154.244 108.820 137.126 1.00 36.18 79 LYS B O 1
ATOM 6543 N N . PHE B 1 81 ? 153.915 107.396 135.416 1.00 37.89 80 PHE B N 1
ATOM 6544 C CA . PHE B 1 81 ? 154.320 106.240 136.211 1.00 37.89 80 PHE B CA 1
ATOM 6545 C C . PHE B 1 81 ? 155.785 106.334 136.621 1.00 37.89 80 PHE B C 1
ATOM 6546 O O . PHE B 1 81 ? 156.136 106.046 137.771 1.00 37.89 80 PHE B O 1
ATOM 6563 N N . LEU B 1 82 ? 156.657 106.732 135.692 1.00 37.30 81 LEU B N 1
ATOM 6564 C CA . LEU B 1 82 ? 158.073 106.872 136.017 1.00 37.30 81 LEU B CA 1
ATOM 6565 C C . LEU B 1 82 ? 158.289 107.953 137.066 1.00 37.30 81 LEU B C 1
ATOM 6566 O O . LEU B 1 82 ? 159.095 107.783 137.988 1.00 37.30 81 LEU B O 1
ATOM 6582 N N . VAL B 1 83 ? 157.583 109.077 136.937 1.00 37.77 82 VAL B N 1
ATOM 6583 C CA . VAL B 1 83 ? 157.718 110.151 137.914 1.00 37.77 82 VAL B CA 1
ATOM 6584 C C . VAL B 1 83 ? 157.246 109.682 139.282 1.00 37.77 82 VAL B C 1
ATOM 6585 O O . VAL B 1 83 ? 157.865 109.990 140.307 1.00 37.77 82 VAL B O 1
ATOM 6598 N N . VAL B 1 84 ? 156.143 108.933 139.325 1.00 39.72 83 VAL B N 1
ATOM 6599 C CA . VAL B 1 84 ? 155.653 108.414 140.598 1.00 39.72 83 VAL B CA 1
ATOM 6600 C C . VAL B 1 84 ? 156.677 107.476 141.215 1.00 39.72 83 VAL B C 1
ATOM 6601 O O . VAL B 1 84 ? 156.938 107.526 142.422 1.00 39.72 83 VAL B O 1
ATOM 6614 N N . VAL B 1 85 ? 157.267 106.599 140.402 1.00 40.66 84 VAL B N 1
ATOM 6615 C CA . VAL B 1 85 ? 158.264 105.665 140.918 1.00 40.66 84 VAL B CA 1
ATOM 6616 C C . VAL B 1 85 ? 159.455 106.426 141.486 1.00 40.66 84 VAL B C 1
ATOM 6617 O O . VAL B 1 85 ? 159.948 106.120 142.578 1.00 40.66 84 VAL B O 1
ATOM 6630 N N . VAL B 1 86 ? 159.934 107.433 140.753 1.00 40.14 85 VAL B N 1
ATOM 6631 C CA . VAL B 1 86 ? 161.102 108.185 141.202 1.00 40.14 85 VAL B CA 1
ATOM 6632 C C . VAL B 1 86 ? 160.793 108.937 142.490 1.00 40.14 85 VAL B C 1
ATOM 6633 O O . VAL B 1 86 ? 161.609 108.962 143.419 1.00 40.14 85 VAL B O 1
ATOM 6646 N N . LEU B 1 87 ? 159.619 109.567 142.568 1.00 39.21 86 LEU B N 1
ATOM 6647 C CA . LEU B 1 87 ? 159.255 110.296 143.779 1.00 39.21 86 LEU B CA 1
ATOM 6648 C C . LEU B 1 87 ? 159.118 109.355 144.968 1.00 39.21 86 LEU B C 1
ATOM 6649 O O . LEU B 1 87 ? 159.522 109.692 146.086 1.00 39.21 86 LEU B O 1
ATOM 6665 N N . ALA B 1 88 ? 158.534 108.175 144.753 1.00 43.38 87 ALA B N 1
ATOM 6666 C CA . ALA B 1 88 ? 158.404 107.213 145.840 1.00 43.38 87 ALA B CA 1
ATOM 6667 C C . ALA B 1 88 ? 159.767 106.723 146.309 1.00 43.38 87 ALA B C 1
ATOM 6668 O O . ALA B 1 88 ? 159.994 106.564 147.514 1.00 43.38 87 ALA B O 1
ATOM 6675 N N . MET B 1 89 ? 160.687 106.474 145.375 1.00 45.86 88 MET B N 1
ATOM 6676 C CA . MET B 1 89 ? 161.992 105.943 145.756 1.00 45.86 88 MET B CA 1
ATOM 6677 C C . MET B 1 89 ? 162.847 106.997 146.449 1.00 45.86 88 MET B C 1
ATOM 6678 O O . MET B 1 89 ? 163.489 106.709 147.464 1.00 45.86 88 MET B O 1
ATOM 6692 N N . VAL B 1 90 ? 162.876 108.223 145.919 1.00 45.12 89 VAL B N 1
ATOM 6693 C CA . VAL B 1 90 ? 163.723 109.255 146.512 1.00 45.12 89 VAL B CA 1
ATOM 6694 C C . VAL B 1 90 ? 163.259 109.577 147.926 1.00 45.12 89 VAL B C 1
ATOM 6695 O O . VAL B 1 90 ? 164.075 109.725 148.844 1.00 45.12 89 VAL B O 1
ATOM 6708 N N . LEU B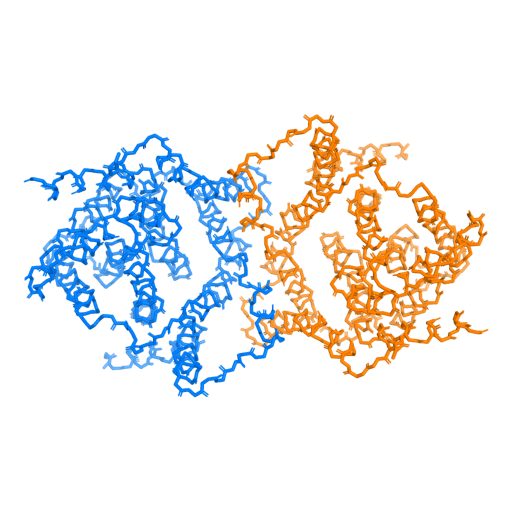 1 91 ? 161.945 109.690 148.130 1.00 46.45 90 LEU B N 1
ATOM 6709 C CA . LEU B 1 91 ? 161.428 109.964 149.465 1.00 46.45 90 LEU B CA 1
ATOM 6710 C C . LEU B 1 91 ? 161.785 108.864 150.454 1.00 46.45 90 LEU B C 1
ATOM 6711 O O . LEU B 1 91 ? 161.784 109.111 151.664 1.00 46.45 90 LEU B O 1
ATOM 6727 N N . ARG B 1 92 ? 162.088 107.658 149.970 1.00 50.60 91 ARG B N 1
ATOM 6728 C CA . ARG B 1 92 ? 162.465 106.571 150.864 1.00 50.60 91 ARG B CA 1
ATOM 6729 C C . ARG B 1 92 ? 163.821 106.803 151.519 1.00 50.60 91 ARG B C 1
ATOM 6730 O O . ARG B 1 92 ? 164.083 106.237 152.585 1.00 50.60 91 ARG B O 1
ATOM 6751 N N . PHE B 1 93 ? 164.683 107.619 150.911 1.00 51.42 92 PHE B N 1
ATOM 6752 C CA . PHE B 1 93 ? 166.002 107.915 151.454 1.00 51.42 92 PHE B CA 1
ATOM 6753 C C . PHE B 1 93 ? 166.123 109.370 151.888 1.00 51.42 92 PHE B C 1
ATOM 6754 O O . PHE B 1 93 ? 166.444 109.647 153.047 1.00 51.42 92 PHE B O 1
ATOM 6771 N N . TRP B 1 94 ? 165.871 110.311 150.984 1.00 50.75 93 TRP B N 1
ATOM 6772 C CA . TRP B 1 94 ? 165.926 111.737 151.279 1.00 50.75 93 TRP B CA 1
ATOM 6773 C C . TRP B 1 94 ? 164.502 112.265 151.360 1.00 50.75 93 TRP B C 1
ATOM 6774 O O . TRP B 1 94 ? 163.731 112.125 150.406 1.00 50.75 93 TRP B O 1
ATOM 6795 N N . HIS B 1 95 ? 164.158 112.870 152.493 1.00 51.52 94 HIS B N 1
ATOM 6796 C CA . HIS B 1 95 ? 162.823 113.385 152.727 1.00 51.52 94 HIS B CA 1
ATOM 6797 C C . HIS B 1 95 ? 162.886 114.887 152.970 1.00 51.52 94 HIS B C 1
ATOM 6798 O O . HIS B 1 95 ? 163.714 115.341 153.772 1.00 51.52 94 HIS B O 1
ATOM 6812 N N . PRO B 1 96 ? 162.046 115.689 152.315 1.00 49.87 95 PRO B N 1
ATOM 6813 C CA . PRO B 1 96 ? 162.094 117.135 152.553 1.00 49.87 95 PRO B CA 1
ATOM 6814 C C . PRO B 1 96 ? 161.711 117.479 153.984 1.00 49.87 95 PRO B C 1
ATOM 6815 O O . PRO B 1 96 ? 160.917 116.787 154.625 1.00 49.87 95 PRO B O 1
ATOM 6826 N N . THR B 1 97 ? 162.296 118.566 154.483 1.00 53.57 96 THR B N 1
ATOM 6827 C CA . THR B 1 97 ? 161.949 119.151 155.773 1.00 53.57 96 THR B CA 1
ATOM 6828 C C . THR B 1 97 ? 162.401 118.305 156.959 1.00 53.57 96 THR B C 1
ATOM 6829 O O . THR B 1 97 ? 161.869 118.458 158.063 1.00 53.57 96 THR B O 1
ATOM 6840 N N . GLY B 1 98 ? 163.368 117.414 156.766 1.00 56.87 97 GLY B N 1
ATOM 6841 C CA . GLY B 1 98 ? 163.998 116.722 157.871 1.00 56.87 97 GLY B CA 1
ATOM 6842 C C . GLY B 1 98 ? 163.506 115.322 158.167 1.00 56.87 97 GLY B C 1
ATOM 6843 O O . GLY B 1 98 ? 163.913 114.751 159.185 1.00 56.87 97 GLY B O 1
ATOM 6847 N N . GLY B 1 99 ? 162.649 114.749 157.326 1.00 56.61 98 GLY B N 1
ATOM 6848 C CA . GLY B 1 99 ? 162.248 113.368 157.516 1.00 56.61 98 GLY B CA 1
ATOM 6849 C C . GLY B 1 99 ? 161.105 113.145 158.478 1.00 56.61 98 GLY B C 1
ATOM 6850 O O . GLY B 1 99 ? 160.998 112.059 159.056 1.00 56.61 98 GLY B O 1
ATOM 6854 N N . ARG B 1 100 ? 160.238 114.141 158.668 1.00 57.93 99 ARG B N 1
ATOM 6855 C CA . ARG B 1 100 ? 159.113 113.971 159.582 1.00 57.93 99 ARG B CA 1
ATOM 6856 C C . ARG B 1 100 ? 158.198 112.841 159.123 1.00 57.93 99 ARG B C 1
ATOM 6857 O O . ARG B 1 100 ? 157.779 112.000 159.927 1.00 57.93 99 ARG B O 1
ATOM 6878 N N . GLY B 1 101 ? 157.880 112.803 157.831 1.00 51.53 100 GLY B N 1
ATOM 6879 C CA . GLY B 1 101 ? 156.983 111.798 157.295 1.00 51.53 100 GLY B CA 1
ATOM 6880 C C . GLY B 1 101 ? 156.071 112.352 156.220 1.00 51.53 100 GLY B C 1
ATOM 6881 O O . GLY B 1 101 ? 156.461 113.254 155.474 1.00 51.53 100 GLY B O 1
ATOM 6885 N N . GLY B 1 102 ? 154.853 111.821 156.130 1.00 46.60 101 GLY B N 1
ATOM 6886 C CA . GLY B 1 102 ? 153.889 112.305 155.161 1.00 46.60 101 GLY B CA 1
ATOM 6887 C C . GLY B 1 102 ? 154.349 112.133 153.728 1.00 46.60 101 GLY B C 1
ATOM 6888 O O . GLY B 1 102 ? 154.248 113.061 152.922 1.00 46.60 101 GLY B O 1
ATOM 6892 N N . LYS B 1 103 ? 154.855 110.944 153.397 1.00 46.19 102 LYS B N 1
ATOM 6893 C CA . LYS B 1 103 ? 155.404 110.698 152.070 1.00 46.19 102 LYS B CA 1
ATOM 6894 C C . LYS B 1 103 ? 154.345 110.685 150.975 1.00 46.19 102 LYS B C 1
ATOM 6895 O O . LYS B 1 103 ? 154.709 110.718 149.796 1.00 46.19 102 LYS B O 1
ATOM 6914 N N . LEU B 1 104 ? 153.059 110.624 151.321 1.00 40.48 103 LEU B N 1
ATOM 6915 C CA . LEU B 1 104 ? 152.026 110.635 150.291 1.00 40.48 103 LEU B CA 1
ATOM 6916 C C . LEU B 1 104 ? 151.677 112.056 149.869 1.00 40.48 103 LEU B C 1
ATOM 6917 O O . LEU B 1 104 ? 151.406 112.305 148.690 1.00 40.48 103 LEU B O 1
ATOM 6933 N N . GLY B 1 105 ? 151.666 112.996 150.814 1.00 37.45 104 GLY B N 1
ATOM 6934 C CA . GLY B 1 105 ? 151.458 114.386 150.448 1.00 37.45 104 GLY B CA 1
ATOM 6935 C C . GLY B 1 105 ? 152.607 114.936 149.628 1.00 37.45 104 GLY B C 1
ATOM 6936 O O . GLY B 1 105 ? 152.404 115.737 148.711 1.00 37.45 104 GLY B O 1
ATOM 6940 N N . TRP B 1 106 ? 153.831 114.513 149.946 1.00 41.64 105 TRP B N 1
ATOM 6941 C CA . TRP B 1 106 ? 154.986 114.940 149.168 1.00 41.64 105 TRP B CA 1
ATOM 6942 C C . TRP B 1 106 ? 154.932 114.383 147.753 1.00 41.64 105 TRP B C 1
ATOM 6943 O O . TRP B 1 106 ? 155.326 115.060 146.801 1.00 41.64 105 TRP B O 1
ATOM 6964 N N . VAL B 1 107 ? 154.447 113.151 147.592 1.00 38.70 106 VAL B N 1
ATOM 6965 C CA . VAL B 1 107 ? 154.273 112.604 146.251 1.00 38.70 106 VAL B CA 1
ATOM 6966 C C . VAL B 1 107 ? 153.211 113.387 145.492 1.00 38.70 106 VAL B C 1
ATOM 6967 O O . VAL B 1 107 ? 153.341 113.625 144.287 1.00 38.70 106 VAL B O 1
ATOM 6980 N N . ILE B 1 108 ? 152.140 113.794 146.175 1.00 35.58 107 ILE B N 1
ATOM 6981 C CA . ILE B 1 108 ? 151.112 114.598 145.519 1.00 35.58 107 ILE B CA 1
ATOM 6982 C C . ILE B 1 108 ? 151.694 115.927 145.060 1.00 35.58 107 ILE B C 1
ATOM 6983 O O . ILE B 1 108 ? 151.420 116.389 143.947 1.00 35.58 107 ILE B O 1
ATOM 6999 N N . THR B 1 109 ? 152.500 116.567 145.910 1.00 34.83 108 THR B N 1
ATOM 7000 C CA . THR B 1 109 ? 153.136 117.822 145.519 1.00 34.83 108 THR B CA 1
ATOM 7001 C C . THR B 1 109 ? 154.090 117.615 144.348 1.00 34.83 108 THR B C 1
ATOM 7002 O O . THR B 1 109 ? 154.119 118.419 143.408 1.00 34.83 108 THR B O 1
ATOM 7013 N N . GLY B 1 110 ? 154.882 116.544 144.389 1.00 34.91 109 GLY B N 1
ATOM 7014 C CA . GLY B 1 110 ? 155.802 116.268 143.301 1.00 34.91 109 GLY B CA 1
ATOM 7015 C C . GLY B 1 110 ? 155.099 115.991 141.990 1.00 34.91 109 GLY B C 1
ATOM 7016 O O . GLY B 1 110 ? 155.604 116.347 140.926 1.00 34.91 109 GLY B O 1
ATOM 7020 N N . LEU B 1 111 ? 153.935 115.342 142.042 1.00 36.77 110 LEU B N 1
ATOM 7021 C CA . LEU B 1 111 ? 153.164 115.116 140.825 1.00 36.77 110 LEU B CA 1
ATOM 7022 C C . LEU B 1 111 ? 152.522 116.406 140.334 1.00 36.77 110 LEU B C 1
ATOM 7023 O O . LEU B 1 111 ? 152.445 116.646 139.125 1.00 36.77 110 LEU B O 1
ATOM 7039 N N . SER B 1 112 ? 152.054 117.249 141.255 1.00 34.14 111 SER B N 1
ATOM 7040 C CA . SER B 1 112 ? 151.508 118.541 140.859 1.00 34.14 111 SER B CA 1
ATOM 7041 C C . SER B 1 112 ? 152.566 119.383 140.162 1.00 34.14 111 SER B C 1
ATOM 7042 O O . SER B 1 112 ? 152.271 120.095 139.196 1.00 34.14 111 SER B O 1
ATOM 7050 N N . ILE B 1 113 ? 153.805 119.317 140.643 1.00 34.41 112 ILE B N 1
ATOM 7051 C CA . ILE B 1 113 ? 154.882 120.092 140.035 1.00 34.41 112 ILE B CA 1
ATOM 7052 C C . ILE B 1 113 ? 155.321 119.464 138.718 1.00 34.41 112 ILE B C 1
ATOM 7053 O O . ILE B 1 113 ? 155.167 120.057 137.645 1.00 34.41 112 ILE B O 1
ATOM 7069 N N . SER B 1 114 ? 155.836 118.235 138.779 1.00 34.42 113 SER B N 1
ATOM 7070 C CA . SER B 1 114 ? 156.575 117.667 137.656 1.00 34.42 113 SER B CA 1
ATOM 7071 C C . SER B 1 114 ? 155.685 117.430 136.441 1.00 34.42 113 SER B C 1
ATOM 7072 O O . SER B 1 114 ? 156.066 117.757 135.312 1.00 34.42 113 SER B O 1
ATOM 7080 N N . VAL B 1 115 ? 154.500 116.857 136.647 1.00 35.98 114 VAL B N 1
ATOM 7081 C CA . VAL B 1 115 ? 153.784 116.196 135.560 1.00 35.98 114 VAL B CA 1
ATOM 7082 C C . VAL B 1 115 ? 152.417 116.815 135.303 1.00 35.98 114 VAL B C 1
ATOM 7083 O O . VAL B 1 115 ? 151.477 116.113 134.914 1.00 35.98 114 VAL B O 1
ATOM 7096 N N . LEU B 1 116 ? 152.284 118.115 135.512 1.00 35.66 115 LEU B N 1
ATOM 7097 C CA . LEU B 1 116 ? 151.023 118.768 135.192 1.00 35.66 115 LEU B CA 1
ATOM 7098 C C . LEU B 1 116 ? 151.278 120.188 134.707 1.00 35.66 115 LEU B C 1
ATOM 7099 O O . LEU B 1 116 ? 150.791 121.148 135.316 1.00 35.66 115 LEU B O 1
ATOM 7115 N N . PRO B 1 117 ? 152.014 120.362 133.615 1.00 38.04 116 PRO B N 1
ATOM 7116 C CA . PRO B 1 117 ? 152.371 121.708 133.165 1.00 38.04 116 PRO B CA 1
ATOM 7117 C C . PRO B 1 117 ? 151.206 122.434 132.510 1.00 38.04 116 PRO B C 1
ATOM 7118 O O . PRO B 1 117 ? 150.220 121.837 132.078 1.00 38.04 116 PRO B O 1
ATOM 7129 N N . ASN B 1 118 ? 151.345 123.757 132.444 1.00 40.91 117 ASN B N 1
ATOM 7130 C CA . ASN B 1 118 ? 150.397 124.589 131.711 1.00 40.91 117 ASN B CA 1
ATOM 7131 C C . ASN B 1 118 ? 150.649 124.414 130.221 1.00 40.91 117 ASN B C 1
ATOM 7132 O O . ASN B 1 118 ? 151.669 124.873 129.697 1.00 40.91 117 ASN B O 1
ATOM 7143 N N . THR B 1 119 ? 149.720 123.753 129.533 1.00 41.98 118 THR B N 1
ATOM 7144 C CA . THR B 1 119 ? 149.947 123.307 128.165 1.00 41.98 118 THR B CA 1
ATOM 7145 C C . THR B 1 119 ? 149.272 124.178 127.116 1.00 41.98 118 THR B C 1
ATOM 7146 O O . THR B 1 119 ? 149.774 124.263 125.991 1.00 41.98 118 THR B O 1
ATOM 7157 N N . LEU B 1 120 ? 148.156 124.827 127.443 1.00 43.53 119 LEU B N 1
ATOM 7158 C CA . LEU B 1 120 ? 147.405 125.577 126.440 1.00 43.53 119 LEU B CA 1
ATOM 7159 C C . LEU B 1 120 ? 147.817 127.046 126.391 1.00 43.53 119 LEU B C 1
ATOM 7160 O O . LEU B 1 120 ? 148.265 127.536 125.350 1.00 43.53 119 LEU B O 1
ATOM 7176 N N . ILE B 1 121 ? 147.674 127.759 127.507 1.00 41.89 120 ILE B N 1
ATOM 7177 C CA . ILE B 1 121 ? 147.836 129.210 127.472 1.00 41.89 120 ILE B CA 1
ATOM 7178 C C . ILE B 1 121 ? 149.260 129.569 127.068 1.00 41.89 120 ILE B C 1
ATOM 7179 O O . ILE B 1 121 ? 149.482 130.442 126.222 1.00 41.89 120 ILE B O 1
ATOM 7195 N N . LEU B 1 122 ? 150.245 128.893 127.658 1.00 41.51 121 LEU B N 1
ATOM 7196 C CA . LEU B 1 122 ? 151.648 129.191 127.403 1.00 41.51 121 LEU B CA 1
ATOM 7197 C C . LEU B 1 122 ? 152.319 128.187 126.477 1.00 41.51 121 LEU B C 1
ATOM 7198 O O . LEU B 1 122 ? 153.405 128.476 125.963 1.00 41.51 121 LEU B O 1
ATOM 7214 N N . GLY B 1 123 ? 151.711 127.025 126.250 1.00 45.65 122 GLY B N 1
ATOM 7215 C CA . GLY B 1 123 ? 152.328 126.000 125.431 1.00 45.65 122 GLY B CA 1
ATOM 7216 C C . GLY B 1 123 ? 152.014 126.117 123.955 1.00 45.65 122 GLY B C 1
ATOM 7217 O O . GLY B 1 123 ? 152.728 125.555 123.120 1.00 45.65 122 GLY B O 1
ATOM 7221 N N . MET B 1 124 ? 150.951 126.841 123.617 1.00 49.52 123 MET B N 1
ATOM 7222 C CA . MET B 1 124 ? 150.560 127.015 122.223 1.00 49.52 123 MET B CA 1
ATOM 7223 C C . MET B 1 124 ? 151.457 128.027 121.519 1.00 49.52 123 MET B C 1
ATOM 7224 O O . MET B 1 124 ? 152.042 127.705 120.477 1.00 49.52 123 MET B O 1
ATOM 7238 N N . PRO B 1 125 ? 151.613 129.244 122.052 1.00 48.55 124 PRO B N 1
ATOM 7239 C CA . PRO B 1 125 ? 152.318 130.283 121.283 1.00 48.55 124 PRO B CA 1
ATOM 7240 C C . PRO B 1 125 ? 153.729 129.898 120.882 1.00 48.55 124 PRO B C 1
ATOM 7241 O O . PRO B 1 125 ? 154.184 130.298 119.803 1.00 48.55 124 PRO B O 1
ATOM 7252 N N . ILE B 1 126 ? 154.438 129.138 121.709 1.00 50.90 125 ILE B N 1
ATOM 7253 C CA . ILE B 1 126 ? 155.822 128.777 121.412 1.00 50.90 125 ILE B CA 1
ATOM 7254 C C . ILE B 1 126 ? 155.899 127.507 120.574 1.00 50.90 125 ILE B C 1
ATOM 7255 O O . ILE B 1 126 ? 156.559 127.478 119.531 1.00 50.90 125 ILE B O 1
ATOM 7271 N N . LEU B 1 127 ? 155.221 126.440 121.002 1.00 49.42 126 LEU B N 1
ATOM 7272 C CA . LEU B 1 127 ? 155.353 125.161 120.312 1.00 49.42 126 LEU B CA 1
ATOM 7273 C C . LEU B 1 127 ? 154.692 125.197 118.940 1.00 49.42 126 LEU B C 1
ATOM 7274 O O . LEU B 1 127 ? 155.245 124.668 117.968 1.00 49.42 126 LEU B O 1
ATOM 7290 N N . SER B 1 128 ? 153.510 125.808 118.835 1.00 52.25 127 SER B N 1
ATOM 7291 C CA . SER B 1 128 ? 152.859 125.913 117.535 1.00 52.25 127 SER B CA 1
ATOM 7292 C C . SER B 1 128 ? 153.698 126.741 116.572 1.00 52.25 127 SER B C 1
ATOM 7293 O O . SER B 1 128 ? 153.834 126.390 115.394 1.00 52.25 127 SER B O 1
ATOM 7301 N N . ALA B 1 129 ? 154.271 127.845 117.056 1.00 54.52 128 ALA B N 1
ATOM 7302 C CA . ALA B 1 129 ? 155.102 128.683 116.199 1.00 54.52 128 ALA B CA 1
ATOM 7303 C C . ALA B 1 129 ? 156.355 127.944 115.746 1.00 54.52 128 ALA B C 1
ATOM 7304 O O . ALA B 1 129 ? 156.721 127.995 114.566 1.00 54.52 128 ALA B O 1
ATOM 7311 N N . ILE B 1 130 ? 157.026 127.251 116.667 1.00 55.71 129 ILE B N 1
ATOM 7312 C CA . ILE B 1 130 ? 158.261 126.559 116.311 1.00 55.71 129 ILE B CA 1
ATOM 7313 C C . ILE B 1 130 ? 157.982 125.427 115.331 1.00 55.71 129 ILE B C 1
ATOM 7314 O O . ILE B 1 130 ? 158.717 125.240 114.354 1.00 55.71 129 ILE B O 1
ATOM 7330 N N . TYR B 1 131 ? 156.924 124.653 115.571 1.00 52.63 130 TYR B N 1
ATOM 7331 C CA . TYR B 1 131 ? 156.642 123.448 114.800 1.00 52.63 130 TYR B CA 1
ATOM 7332 C C . TYR B 1 131 ? 155.498 123.622 113.813 1.00 52.63 130 TYR B C 1
ATOM 7333 O O . TYR B 1 131 ? 155.673 123.362 112.619 1.00 52.63 130 TYR B O 1
ATOM 7351 N N . GLY B 1 132 ? 154.326 124.054 114.274 1.00 53.77 131 GLY B N 1
ATOM 7352 C CA . GLY B 1 132 ? 153.211 124.281 113.374 1.00 53.77 131 GLY B CA 1
ATOM 7353 C C . GLY B 1 132 ? 151.869 123.857 113.933 1.00 53.77 131 GLY B C 1
ATOM 7354 O O . GLY B 1 132 ? 151.533 124.176 115.077 1.00 53.77 131 GLY B O 1
ATOM 7358 N N . ASP B 1 133 ? 151.087 123.139 113.125 1.00 54.72 132 ASP B N 1
ATOM 7359 C CA . ASP B 1 133 ? 149.747 122.724 113.519 1.00 54.72 132 ASP B CA 1
ATOM 7360 C C . ASP B 1 133 ? 149.719 121.371 114.214 1.00 54.72 132 ASP B C 1
ATOM 7361 O O . ASP B 1 133 ? 148.788 121.106 114.983 1.00 54.72 132 ASP B O 1
ATOM 7370 N N . GLU B 1 134 ? 150.705 120.508 113.962 1.00 50.97 133 GLU B N 1
ATOM 7371 C CA . GLU B 1 134 ? 150.765 119.236 114.673 1.00 50.97 133 GLU B CA 1
ATOM 7372 C C . GLU B 1 134 ? 150.949 119.461 116.168 1.00 50.97 133 GLU B C 1
ATOM 7373 O O . GLU B 1 134 ? 150.353 118.755 116.993 1.00 50.97 133 GLU B O 1
ATOM 7385 N N . ALA B 1 135 ? 151.773 120.445 116.534 1.00 48.65 134 ALA B N 1
ATOM 7386 C CA . ALA B 1 135 ? 151.950 120.774 117.942 1.00 48.65 134 ALA B CA 1
ATOM 7387 C C . ALA B 1 135 ? 150.628 121.175 118.577 1.00 48.65 134 ALA B C 1
ATOM 7388 O O . ALA B 1 135 ? 150.364 120.844 119.738 1.00 48.65 134 ALA B O 1
ATOM 7395 N N . ALA B 1 136 ? 149.782 121.889 117.834 1.00 48.75 135 ALA B N 1
ATOM 7396 C CA . ALA B 1 136 ? 148.488 122.290 118.373 1.00 48.75 135 ALA B CA 1
ATOM 7397 C C . ALA B 1 136 ? 147.660 121.073 118.765 1.00 48.75 135 ALA B C 1
ATOM 7398 O O . ALA B 1 136 ? 147.140 120.993 119.884 1.00 48.75 135 ALA B O 1
ATOM 7405 N N . SER B 1 137 ? 147.531 120.107 117.852 1.00 45.83 136 SER B N 1
ATOM 7406 C CA . SER B 1 137 ? 146.747 118.913 118.147 1.00 45.83 136 SER B CA 1
ATOM 7407 C C . SER B 1 137 ? 147.362 118.119 119.292 1.00 45.83 136 SER B C 1
ATOM 7408 O O . SER B 1 137 ? 146.643 117.609 120.160 1.00 45.83 136 SER B O 1
ATOM 7416 N N . ILE B 1 138 ? 148.691 117.996 119.310 1.00 43.76 137 ILE B N 1
ATOM 7417 C CA . ILE B 1 138 ? 149.339 117.233 120.373 1.00 43.76 137 ILE B CA 1
ATOM 7418 C C . ILE B 1 138 ? 149.071 117.874 121.728 1.00 43.76 137 ILE B C 1
ATOM 7419 O O . ILE B 1 138 ? 148.757 117.187 122.708 1.00 43.76 137 ILE B O 1
ATOM 7435 N N . LEU B 1 139 ? 149.190 119.200 121.809 1.00 44.76 138 LEU B N 1
ATOM 7436 C CA . LEU B 1 139 ? 148.968 119.882 123.078 1.00 44.76 138 LEU B CA 1
ATOM 7437 C C . LEU B 1 139 ? 147.506 119.809 123.495 1.00 44.76 138 LEU B C 1
ATOM 7438 O O . LEU B 1 139 ? 147.203 119.689 124.687 1.00 44.76 138 LEU B O 1
ATOM 7454 N N . GLU B 1 140 ? 146.582 119.885 122.534 1.00 43.51 139 GLU B N 1
ATOM 7455 C CA . GLU B 1 140 ? 145.172 119.720 122.870 1.00 43.51 139 GLU B CA 1
ATOM 7456 C C . GLU B 1 140 ? 144.903 118.330 123.433 1.00 43.51 139 GLU B C 1
ATOM 7457 O O . GLU B 1 140 ? 144.169 118.181 124.417 1.00 43.51 139 GLU B O 1
ATOM 7469 N N . GLN B 1 141 ? 145.493 117.300 122.825 1.00 39.48 140 GLN B N 1
ATOM 7470 C CA . GLN B 1 141 ? 145.328 115.948 123.348 1.00 39.48 140 GLN B CA 1
ATOM 7471 C C . GLN B 1 141 ? 145.919 115.826 124.745 1.00 39.48 140 GLN B C 1
ATOM 7472 O O . GLN B 1 141 ? 145.348 115.157 125.613 1.00 39.48 140 GLN B O 1
ATOM 7486 N N . ILE B 1 142 ? 147.067 116.463 124.982 1.00 38.94 141 ILE B N 1
ATOM 7487 C CA . ILE B 1 142 ? 147.686 116.403 126.303 1.00 38.94 141 ILE B CA 1
ATOM 7488 C C . ILE B 1 142 ? 146.807 117.087 127.343 1.00 38.94 141 ILE B C 1
ATOM 7489 O O . ILE B 1 142 ? 146.658 116.597 128.468 1.00 38.94 141 ILE B O 1
ATOM 7505 N N . VAL B 1 143 ? 146.224 118.235 126.997 1.00 38.49 142 VAL B N 1
ATOM 7506 C CA . VAL B 1 143 ? 145.359 118.938 127.940 1.00 38.49 142 VAL B CA 1
ATOM 7507 C C . VAL B 1 143 ? 144.104 118.123 128.217 1.00 38.49 142 VAL B C 1
ATOM 7508 O O . VAL B 1 143 ? 143.607 118.082 129.351 1.00 38.49 142 VAL B O 1
ATOM 7521 N N . VAL B 1 144 ? 143.558 117.480 127.184 1.00 35.57 143 VAL B N 1
ATOM 7522 C CA . VAL B 1 144 ? 142.404 116.611 127.380 1.00 35.57 143 VAL B CA 1
ATOM 7523 C C . VAL B 1 144 ? 142.763 115.470 128.318 1.00 35.57 143 VAL B C 1
ATOM 7524 O O . VAL B 1 144 ? 141.998 115.131 129.226 1.00 35.57 143 VAL B O 1
ATOM 7537 N N . LEU B 1 145 ? 143.933 114.861 128.115 1.00 35.92 144 LEU B N 1
ATOM 7538 C CA . LEU B 1 145 ? 144.371 113.790 129.002 1.00 35.92 144 LEU B CA 1
ATOM 7539 C C . LEU B 1 145 ? 144.495 114.286 130.433 1.00 35.92 144 LEU B C 1
ATOM 7540 O O . LEU B 1 145 ? 144.072 113.605 131.373 1.00 35.92 144 LEU B O 1
ATOM 7556 N N . GLN B 1 146 ? 145.072 115.472 130.618 1.00 35.58 145 GLN B N 1
ATOM 7557 C CA . GLN B 1 146 ? 145.150 116.055 131.952 1.00 35.58 145 GLN B CA 1
ATOM 7558 C C . GLN B 1 146 ? 143.767 116.135 132.577 1.00 35.58 145 GLN B C 1
ATOM 7559 O O . GLN B 1 146 ? 143.471 115.423 133.542 1.00 35.58 145 GLN B O 1
ATOM 7573 N N . SER B 1 147 ? 142.884 116.934 131.975 1.00 33.80 146 SER B N 1
ATOM 7574 C CA . SER B 1 147 ? 141.563 117.165 132.553 1.00 33.80 146 SER B CA 1
ATOM 7575 C C . SER B 1 147 ? 140.785 115.870 132.746 1.00 33.80 146 SER B C 1
ATOM 7576 O O . SER B 1 147 ? 139.940 115.788 133.644 1.00 33.80 146 SER B O 1
ATOM 7584 N N . LEU B 1 148 ? 141.051 114.852 131.930 1.00 33.24 147 LEU B N 1
ATOM 7585 C CA . LEU B 1 148 ? 140.258 113.631 131.946 1.00 33.24 147 LEU B CA 1
ATOM 7586 C C . LEU B 1 148 ? 140.742 112.632 132.992 1.00 33.24 147 LEU B C 1
ATOM 7587 O O . LEU B 1 148 ? 139.931 112.064 133.728 1.00 33.24 147 LEU B O 1
ATOM 7603 N N . ILE B 1 149 ? 142.049 112.408 133.077 1.00 35.16 148 ILE B N 1
ATOM 7604 C CA . ILE B 1 149 ? 142.619 111.367 133.921 1.00 35.16 148 ILE B CA 1
ATOM 7605 C C . ILE B 1 149 ? 143.388 111.961 135.094 1.00 35.16 148 ILE B C 1
ATOM 7606 O O . ILE B 1 149 ? 143.198 111.556 136.242 1.00 35.16 148 ILE B O 1
ATOM 7622 N N . TRP B 1 150 ? 144.274 112.918 134.820 1.00 35.45 149 TRP B N 1
ATOM 7623 C CA . TRP B 1 150 ? 145.284 113.271 135.806 1.00 35.45 149 TRP B CA 1
ATOM 7624 C C . TRP B 1 150 ? 144.714 114.159 136.901 1.00 35.45 149 TRP B C 1
ATOM 7625 O O . TRP B 1 150 ? 145.073 114.000 138.069 1.00 35.45 149 TRP B O 1
ATOM 7646 N N . TYR B 1 151 ? 143.810 115.077 136.559 1.00 34.56 150 TYR B N 1
ATOM 7647 C CA . TYR B 1 151 ? 143.150 115.861 137.598 1.00 34.56 150 TYR B CA 1
ATOM 7648 C C . TYR B 1 151 ? 142.298 114.972 138.492 1.00 34.56 150 TYR B C 1
ATOM 7649 O O . TYR B 1 151 ? 142.268 115.155 139.713 1.00 34.56 150 TYR B O 1
ATOM 7667 N N . THR B 1 152 ? 141.596 114.001 137.903 1.00 34.88 151 THR B N 1
ATOM 7668 C CA . THR B 1 152 ? 140.779 113.095 138.704 1.00 34.88 151 THR B CA 1
ATOM 7669 C C . THR B 1 152 ? 141.640 112.254 139.638 1.00 34.88 151 THR B C 1
ATOM 7670 O O . THR B 1 152 ? 141.300 112.075 140.814 1.00 34.88 151 THR B O 1
ATOM 7681 N N . ILE B 1 153 ? 142.762 111.731 139.140 1.00 36.44 152 ILE B N 1
ATOM 7682 C CA . ILE B 1 153 ? 143.631 110.932 139.998 1.00 36.44 152 ILE B CA 1
ATOM 7683 C C . ILE B 1 153 ? 144.270 111.806 141.070 1.00 36.44 152 ILE B C 1
ATOM 7684 O O . ILE B 1 153 ? 144.457 111.371 142.210 1.00 36.44 152 ILE B O 1
ATOM 7700 N N . LEU B 1 154 ? 144.620 113.046 140.726 1.00 34.95 153 LEU B N 1
ATOM 7701 C CA . LEU B 1 154 ? 145.180 113.958 141.715 1.00 34.95 153 LEU B CA 1
ATOM 7702 C C . LEU B 1 154 ? 144.172 114.260 142.814 1.00 34.95 153 LEU B C 1
ATOM 7703 O O . LEU B 1 154 ? 144.528 114.316 143.995 1.00 34.95 153 LEU B O 1
ATOM 7719 N N . LEU B 1 155 ? 142.907 114.466 142.445 1.00 33.93 154 LEU B N 1
ATOM 7720 C CA . LEU B 1 155 ? 141.875 114.702 143.448 1.00 33.93 154 LEU B CA 1
ATOM 7721 C C . LEU B 1 155 ? 141.652 113.466 144.308 1.00 33.93 154 LEU B C 1
ATOM 7722 O O . LEU B 1 155 ? 141.438 113.577 145.520 1.00 33.93 154 LEU B O 1
ATOM 7738 N N . PHE B 1 156 ? 141.691 112.278 143.703 1.00 36.70 155 PHE B N 1
ATOM 7739 C CA . PHE B 1 156 ? 141.570 111.062 144.497 1.00 36.70 155 PHE B CA 1
ATOM 7740 C C . PHE B 1 156 ? 142.720 110.940 145.485 1.00 36.70 155 PHE B C 1
ATOM 7741 O O . PHE B 1 156 ? 142.519 110.541 146.635 1.00 36.70 155 PHE B O 1
ATOM 7758 N N . LEU B 1 157 ? 143.938 111.269 145.051 1.00 36.40 156 LEU B N 1
ATOM 7759 C CA . LEU B 1 157 ? 145.082 111.228 145.956 1.00 36.40 156 LEU B CA 1
ATOM 7760 C C . LEU B 1 157 ? 144.944 112.264 147.065 1.00 36.40 156 LEU B C 1
ATOM 7761 O O . LEU B 1 157 ? 145.298 111.996 148.218 1.00 36.40 156 LEU B O 1
ATOM 7777 N N . PHE B 1 158 ? 144.444 113.455 146.735 1.00 33.84 157 PHE B N 1
ATOM 7778 C CA . PHE B 1 158 ? 144.200 114.470 147.755 1.00 33.84 157 PHE B CA 1
ATOM 7779 C C . PHE B 1 158 ? 143.219 113.959 148.801 1.00 33.84 157 PHE B C 1
ATOM 7780 O O . PHE B 1 158 ? 143.441 114.109 150.008 1.00 33.84 157 PHE B O 1
ATOM 7797 N N . GLU B 1 159 ? 142.121 113.352 148.350 1.00 37.42 158 GLU B N 1
ATOM 7798 C CA . GLU B 1 159 ? 141.118 112.842 149.280 1.00 37.42 158 GLU B CA 1
ATOM 7799 C C . GLU B 1 159 ? 141.664 111.679 150.097 1.00 37.42 158 GLU B C 1
ATOM 7800 O O . GLU B 1 159 ? 141.338 111.537 151.279 1.00 37.42 158 GLU B O 1
ATOM 7812 N N . LEU B 1 160 ? 142.488 110.830 149.482 1.00 39.54 159 LEU B N 1
ATOM 7813 C CA . LEU B 1 160 ? 143.102 109.729 150.214 1.00 39.54 159 LEU B CA 1
ATOM 7814 C C . LEU B 1 160 ? 144.048 110.246 151.289 1.00 39.54 159 LEU B C 1
ATOM 7815 O O . LEU B 1 160 ? 144.081 109.716 152.405 1.00 39.54 159 LEU B O 1
ATOM 7831 N N . ASN B 1 161 ? 144.834 111.275 150.968 1.00 37.54 160 ASN B N 1
ATOM 7832 C CA . ASN B 1 161 ? 145.709 111.880 151.965 1.00 37.54 160 ASN B CA 1
ATOM 7833 C C . ASN B 1 161 ? 144.901 112.507 153.093 1.00 37.54 160 ASN B C 1
ATOM 7834 O O . ASN B 1 161 ? 145.249 112.367 154.271 1.00 37.54 160 ASN B O 1
ATOM 7845 N N . ALA B 1 162 ? 143.815 113.204 152.752 1.00 38.94 161 ALA B N 1
ATOM 7846 C CA . ALA B 1 162 ? 142.984 113.823 153.779 1.00 38.94 161 ALA B CA 1
ATOM 7847 C C . ALA B 1 162 ? 142.335 112.772 154.669 1.00 38.94 161 ALA B C 1
ATOM 7848 O O . ALA B 1 162 ? 142.156 112.991 155.873 1.00 38.94 161 ALA B O 1
ATOM 7855 N N . ALA B 1 163 ? 141.969 111.625 154.094 1.00 42.14 162 ALA B N 1
ATOM 7856 C CA . ALA B 1 163 ? 141.330 110.573 154.877 1.00 42.14 162 ALA B CA 1
ATOM 7857 C C . ALA B 1 163 ? 142.314 109.892 155.817 1.00 42.14 162 ALA B C 1
ATOM 7858 O O . ALA B 1 163 ? 141.915 109.402 156.879 1.00 42.14 162 ALA B O 1
ATOM 7865 N N . ARG B 1 164 ? 143.596 109.845 155.450 1.00 42.84 163 ARG B N 1
ATOM 7866 C CA . ARG B 1 164 ? 144.587 109.197 156.299 1.00 42.84 163 ARG B CA 1
ATOM 7867 C C . ARG B 1 164 ? 144.789 109.932 157.616 1.00 42.84 163 ARG B C 1
ATOM 7868 O O . ARG B 1 164 ? 145.296 109.335 158.572 1.00 42.84 163 ARG B O 1
ATOM 7889 N N . ALA B 1 165 ? 144.407 111.202 157.691 1.00 43.41 164 ALA B N 1
ATOM 7890 C CA . ALA B 1 165 ? 144.555 111.974 158.917 1.00 43.41 164 ALA B CA 1
ATOM 7891 C C . ALA B 1 165 ? 143.520 113.092 158.977 1.00 43.41 164 ALA B C 1
ATOM 7892 O O . ALA B 1 165 ? 143.666 114.121 158.317 1.00 43.41 164 ALA B O 1
ATOM 7899 N N . GLY B 1 207 ? 141.987 97.911 157.906 1.00 56.02 206 GLY B N 1
ATOM 7900 C CA . GLY B 1 207 ? 141.969 99.311 158.287 1.00 56.02 206 GLY B CA 1
ATOM 7901 C C . GLY B 1 207 ? 142.262 100.237 157.124 1.00 56.02 206 GLY B C 1
ATOM 7902 O O . GLY B 1 207 ? 141.724 101.341 157.047 1.00 56.02 206 GLY B O 1
ATOM 7906 N N . THR B 1 208 ? 143.125 99.784 156.212 1.00 54.75 207 THR B N 1
ATOM 7907 C CA . THR B 1 208 ? 143.466 100.598 155.051 1.00 54.75 207 THR B CA 1
ATOM 7908 C C . THR B 1 208 ? 142.315 100.669 154.056 1.00 54.75 207 THR B C 1
ATOM 7909 O O . THR B 1 208 ? 142.112 101.710 153.421 1.00 54.75 207 THR B O 1
ATOM 7920 N N . MET B 1 209 ? 141.552 99.583 153.906 1.00 53.97 208 MET B N 1
ATOM 7921 C CA . MET B 1 209 ? 140.453 99.583 152.946 1.00 53.97 208 MET B CA 1
ATOM 7922 C C . MET B 1 209 ? 139.395 100.614 153.309 1.00 53.97 208 MET B C 1
ATOM 7923 O O . MET B 1 209 ? 138.767 101.198 152.419 1.00 53.97 208 MET B O 1
ATOM 7937 N N . LYS B 1 210 ? 139.175 100.849 154.604 1.00 53.21 209 LYS B N 1
ATOM 7938 C CA . LYS B 1 210 ? 138.216 101.869 155.013 1.00 53.21 209 LYS B CA 1
ATOM 7939 C C . LYS B 1 210 ? 138.658 103.250 154.550 1.00 53.21 209 LYS B C 1
ATOM 7940 O O . LYS B 1 210 ? 137.832 104.068 154.130 1.00 53.21 209 LYS B O 1
ATOM 7959 N N . ILE B 1 211 ? 139.960 103.530 154.621 1.00 47.18 210 ILE B N 1
ATOM 7960 C CA . ILE B 1 211 ? 140.470 104.821 154.167 1.00 47.18 210 ILE B CA 1
ATOM 7961 C C . ILE B 1 211 ? 140.247 104.984 152.669 1.00 47.18 210 ILE B C 1
ATOM 7962 O O . ILE B 1 211 ? 139.839 106.053 152.198 1.00 47.18 210 ILE B O 1
ATOM 7978 N N . LEU B 1 212 ? 140.519 103.932 151.894 1.00 45.68 211 LEU B N 1
ATOM 7979 C CA . LEU B 1 212 ? 140.288 104.000 150.455 1.00 45.68 211 LEU B CA 1
ATOM 7980 C C . LEU B 1 212 ? 138.810 104.190 150.146 1.00 45.68 211 LEU B C 1
ATOM 7981 O O . LEU B 1 212 ? 138.449 104.940 149.233 1.00 45.68 211 LEU B O 1
ATOM 7997 N N . LEU B 1 213 ? 137.938 103.509 150.891 1.00 44.83 212 LEU B N 1
ATOM 7998 C CA . LEU B 1 213 ? 136.504 103.678 150.689 1.00 44.83 212 LEU B CA 1
ATOM 7999 C C . LEU B 1 213 ? 136.075 105.107 150.991 1.00 44.83 212 LEU B C 1
ATOM 8000 O O . LEU B 1 213 ? 135.254 105.682 150.271 1.00 44.83 212 LEU B O 1
ATOM 8016 N N . LYS B 1 214 ? 136.616 105.692 152.061 1.00 44.98 213 LYS B N 1
ATOM 8017 C CA . LYS B 1 214 ? 136.297 107.078 152.388 1.00 44.98 213 LYS B CA 1
ATOM 8018 C C . LYS B 1 214 ? 136.771 108.022 151.291 1.00 44.98 213 LYS B C 1
ATOM 8019 O O . LYS B 1 214 ? 136.057 108.958 150.911 1.00 44.98 213 LYS B O 1
ATOM 8038 N N . ALA B 1 215 ? 137.979 107.792 150.771 1.00 41.29 214 ALA B N 1
ATOM 8039 C CA . ALA B 1 215 ? 138.487 108.628 149.690 1.00 41.29 214 ALA B CA 1
ATOM 8040 C C . ALA B 1 215 ? 137.611 108.513 148.450 1.00 41.29 214 ALA B C 1
ATOM 8041 O O . ALA B 1 215 ? 137.305 109.518 147.799 1.00 41.29 214 ALA B O 1
ATOM 8048 N N . TRP B 1 216 ? 137.196 107.292 148.110 1.00 39.88 215 TRP B N 1
ATOM 8049 C CA . TRP B 1 216 ? 136.318 107.097 146.961 1.00 39.88 215 TRP B CA 1
ATOM 8050 C C . TRP B 1 216 ? 134.980 107.794 147.165 1.00 39.88 215 TRP B C 1
ATOM 8051 O O . TRP B 1 216 ? 134.464 108.444 146.250 1.00 39.88 215 TRP B O 1
ATOM 8072 N N . ARG B 1 217 ? 134.404 107.675 148.363 1.00 41.34 216 ARG B N 1
ATOM 8073 C CA . ARG B 1 217 ? 133.128 108.325 148.637 1.00 41.34 216 ARG B CA 1
ATOM 8074 C C . ARG B 1 217 ? 133.251 109.837 148.527 1.00 41.34 216 ARG B C 1
ATOM 8075 O O . ARG B 1 217 ? 132.343 110.507 148.023 1.00 41.34 216 ARG B O 1
ATOM 8096 N N . LYS B 1 218 ? 134.364 110.395 149.005 1.00 39.16 217 LYS B N 1
ATOM 8097 C CA . LYS B 1 218 ? 134.584 111.828 148.851 1.00 39.16 217 LYS B CA 1
ATOM 8098 C C . LYS B 1 218 ? 134.822 112.204 147.395 1.00 39.16 217 LYS B C 1
ATOM 8099 O O . LYS B 1 218 ? 134.556 113.344 146.999 1.00 39.16 217 LYS B O 1
ATOM 8118 N N . LEU B 1 219 ? 135.328 111.269 146.588 1.00 37.49 218 LEU B N 1
ATOM 8119 C CA . LEU B 1 219 ? 135.592 111.568 145.185 1.00 37.49 218 LEU B CA 1
ATOM 8120 C C . LEU B 1 219 ? 134.305 111.627 144.371 1.00 37.49 218 LEU B C 1
ATOM 8121 O O . LEU B 1 219 ? 134.136 112.522 143.537 1.00 37.49 218 LEU B O 1
ATOM 8137 N N . ILE B 1 220 ? 133.382 110.693 144.601 1.00 37.67 219 ILE B N 1
ATOM 8138 C CA . ILE B 1 220 ? 132.202 110.555 143.750 1.00 37.67 219 ILE B CA 1
ATOM 8139 C C . ILE B 1 220 ? 131.202 111.672 144.016 1.00 37.67 219 ILE B C 1
ATOM 8140 O O . ILE B 1 220 ? 130.125 111.703 143.414 1.00 37.67 219 ILE B O 1
ATOM 8156 N N . ILE B 1 221 ? 131.532 112.585 144.928 1.00 37.97 220 ILE B N 1
ATOM 8157 C CA . ILE B 1 221 ? 130.767 113.812 145.114 1.00 37.97 220 ILE B CA 1
ATOM 8158 C C . ILE B 1 221 ? 131.497 115.024 144.571 1.00 37.97 220 ILE B C 1
ATOM 8159 O O . ILE B 1 221 ? 130.932 116.127 144.567 1.00 37.97 220 ILE B O 1
ATOM 8175 N N . ASN B 1 222 ? 132.733 114.858 144.114 1.00 35.90 221 ASN B N 1
ATOM 8176 C CA . ASN B 1 222 ? 133.478 115.967 143.543 1.00 35.90 221 ASN B CA 1
ATOM 8177 C C . ASN B 1 222 ? 132.826 116.415 142.237 1.00 35.90 221 ASN B C 1
ATOM 8178 O O . ASN B 1 222 ? 132.384 115.577 141.446 1.00 35.90 221 ASN B O 1
ATOM 8189 N N . PRO B 1 223 ? 132.735 117.722 141.983 1.00 33.79 222 PRO B N 1
ATOM 8190 C CA . PRO B 1 223 ? 132.296 118.168 140.652 1.00 33.79 222 PRO B CA 1
ATOM 8191 C C . PRO B 1 223 ? 133.239 117.754 139.540 1.00 33.79 222 PRO B C 1
ATOM 8192 O O . PRO B 1 223 ? 132.812 117.675 138.384 1.00 33.79 222 PRO B O 1
ATOM 8203 N N . ASN B 1 224 ? 134.509 117.486 139.850 1.00 33.54 223 ASN B N 1
ATOM 8204 C CA . ASN B 1 224 ? 135.488 117.209 138.805 1.00 33.54 223 ASN B CA 1
ATOM 8205 C C . ASN B 1 224 ? 135.298 115.820 138.208 1.00 33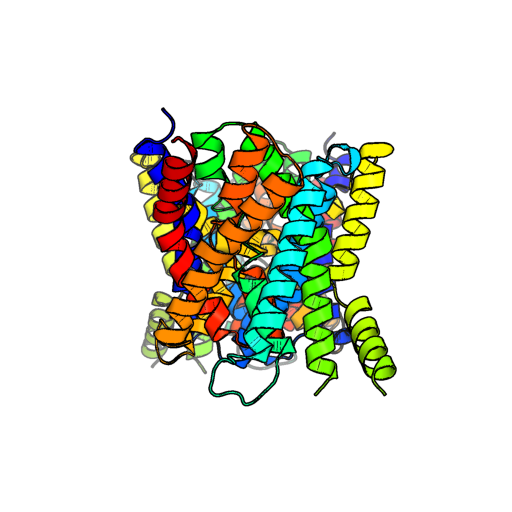.54 223 ASN B C 1
ATOM 8206 O O . ASN B 1 224 ? 135.395 115.648 136.988 1.00 33.54 223 ASN B O 1
ATOM 8217 N N . THR B 1 225 ? 135.045 114.812 139.044 1.00 34.38 224 THR B N 1
ATOM 8218 C CA . THR B 1 225 ? 134.829 113.472 138.512 1.00 34.38 224 THR B CA 1
ATOM 8219 C C . THR B 1 225 ? 133.593 113.435 137.623 1.00 34.38 224 THR B C 1
ATOM 8220 O O . THR B 1 225 ? 133.605 112.816 136.552 1.00 34.38 224 THR B O 1
ATOM 8231 N N . TYR B 1 226 ? 132.521 114.107 138.043 1.00 35.04 225 TYR B N 1
ATOM 8232 C CA . TYR B 1 226 ? 131.320 114.158 137.220 1.00 35.04 225 TYR B CA 1
ATOM 8233 C C . TYR B 1 226 ? 131.558 114.970 135.959 1.00 35.04 225 TYR B C 1
ATOM 8234 O O . TYR B 1 226 ? 131.037 114.632 134.893 1.00 35.04 225 TYR B O 1
ATOM 8252 N N . ALA B 1 227 ? 132.345 116.041 136.054 1.00 33.20 226 ALA B N 1
ATOM 8253 C CA . ALA B 1 227 ? 132.689 116.798 134.858 1.00 33.20 226 ALA B CA 1
ATOM 8254 C C . ALA B 1 227 ? 133.403 115.911 133.850 1.00 33.20 226 ALA B C 1
ATOM 8255 O O . ALA B 1 227 ? 133.057 115.901 132.667 1.00 33.20 226 ALA B O 1
ATOM 8262 N N . THR B 1 228 ? 134.386 115.133 134.306 1.00 33.48 227 THR B N 1
ATOM 8263 C CA . THR B 1 228 ? 135.114 114.259 133.389 1.00 33.48 227 THR B CA 1
ATOM 8264 C C . THR B 1 228 ? 134.207 113.179 132.810 1.00 33.48 227 THR B C 1
ATOM 8265 O O . THR B 1 228 ? 134.252 112.908 131.604 1.00 33.48 227 THR B O 1
ATOM 8276 N N . LEU B 1 229 ? 133.381 112.544 133.646 1.00 33.00 228 LEU B N 1
ATOM 8277 C CA . LEU B 1 229 ? 132.511 111.480 133.150 1.00 33.00 228 LEU B CA 1
ATOM 8278 C C . LEU B 1 229 ? 131.513 112.014 132.132 1.00 33.00 228 LEU B C 1
ATOM 8279 O O . LEU B 1 229 ? 131.341 111.440 131.050 1.00 33.00 228 LEU B O 1
ATOM 8295 N N . ILE B 1 230 ? 130.833 113.111 132.465 1.00 33.53 229 ILE B N 1
ATOM 8296 C CA . ILE B 1 230 ? 129.854 113.676 131.549 1.00 33.53 229 ILE B CA 1
ATOM 8297 C C . ILE B 1 230 ? 130.539 114.180 130.290 1.00 33.53 229 ILE B C 1
ATOM 8298 O O . ILE B 1 230 ? 130.001 114.049 129.188 1.00 33.53 229 ILE B O 1
ATOM 8314 N N . GLY B 1 231 ? 131.738 114.749 130.422 1.00 31.42 230 GLY B N 1
ATOM 8315 C CA . GLY B 1 231 ? 132.446 115.229 129.251 1.00 31.42 230 GLY B CA 1
ATOM 8316 C C . GLY B 1 231 ? 132.831 114.111 128.306 1.00 31.42 230 GLY B C 1
ATOM 8317 O O . GLY B 1 231 ? 132.689 114.244 127.091 1.00 31.42 230 GLY B O 1
ATOM 8321 N N . ILE B 1 232 ? 133.324 112.995 128.843 1.00 30.70 231 ILE B N 1
ATOM 8322 C CA . ILE B 1 232 ? 133.716 111.893 127.971 1.00 30.70 231 ILE B CA 1
ATOM 8323 C C . ILE B 1 232 ? 132.485 111.242 127.351 1.00 30.70 231 ILE B C 1
ATOM 8324 O O . ILE B 1 232 ? 132.478 110.917 126.157 1.00 30.70 231 ILE B O 1
ATOM 8340 N N . ILE B 1 233 ? 131.417 111.062 128.132 1.00 29.82 232 ILE B N 1
ATOM 8341 C CA . ILE B 1 233 ? 130.191 110.492 127.576 1.00 29.82 232 ILE B CA 1
ATOM 8342 C C . ILE B 1 233 ? 129.651 111.388 126.468 1.00 29.82 232 ILE B C 1
ATOM 8343 O O . ILE B 1 233 ? 129.266 110.916 125.389 1.00 29.82 232 ILE B O 1
ATOM 8359 N N . TRP B 1 234 ? 129.621 112.698 126.714 1.00 30.59 233 TRP B N 1
ATOM 8360 C CA . TRP B 1 234 ? 129.188 113.627 125.684 1.00 30.59 233 TRP B CA 1
ATOM 8361 C C . TRP B 1 234 ? 130.075 113.508 124.456 1.00 30.59 233 TRP B C 1
ATOM 8362 O O . TRP B 1 234 ? 129.618 113.082 123.397 1.00 30.59 233 TRP B O 1
ATOM 8383 N N . ALA B 1 235 ? 131.364 113.826 124.594 1.00 30.37 234 ALA B N 1
ATOM 8384 C CA . ALA B 1 235 ? 132.300 113.692 123.484 1.00 30.37 234 ALA B CA 1
ATOM 8385 C C . ALA B 1 235 ? 132.021 112.441 122.662 1.00 30.37 234 ALA B C 1
ATOM 8386 O O . ALA B 1 235 ? 131.972 112.493 121.429 1.00 30.37 234 ALA B O 1
ATOM 8393 N N . THR B 1 236 ? 131.808 111.306 123.331 1.00 30.40 235 THR B N 1
ATOM 8394 C CA . THR B 1 236 ? 131.502 110.076 122.610 1.00 30.40 235 THR B CA 1
ATOM 8395 C C . THR B 1 236 ? 130.221 110.219 121.795 1.00 30.40 235 THR B C 1
ATOM 8396 O O . THR B 1 236 ? 130.197 109.909 120.600 1.00 30.40 235 THR B O 1
ATOM 8407 N N . LEU B 1 237 ? 129.142 110.691 122.426 1.00 30.21 236 LEU B N 1
ATOM 8408 C CA . LEU B 1 237 ? 127.875 110.824 121.704 1.00 30.21 236 LEU B CA 1
ATOM 8409 C C . LEU B 1 237 ? 127.994 111.815 120.550 1.00 30.21 236 LEU B C 1
ATOM 8410 O O . LEU B 1 237 ? 127.513 111.557 119.441 1.00 30.21 236 LEU B O 1
ATOM 8426 N N . HIS B 1 238 ? 128.632 112.954 120.803 1.00 30.98 237 HIS B N 1
ATOM 8427 C CA . HIS B 1 238 ? 128.743 114.020 119.816 1.00 30.98 237 HIS B CA 1
ATOM 8428 C C . HIS B 1 238 ? 129.572 113.589 118.613 1.00 30.98 237 HIS B C 1
ATOM 8429 O O . HIS B 1 238 ? 129.207 113.880 117.469 1.00 30.98 237 HIS B O 1
ATOM 8443 N N . PHE B 1 239 ? 130.688 112.900 118.843 1.00 31.76 238 PHE B N 1
ATOM 8444 C CA . PHE B 1 239 ? 131.598 112.532 117.767 1.00 31.76 238 PHE B CA 1
ATOM 8445 C C . PHE B 1 239 ? 131.321 111.149 117.193 1.00 31.76 238 PHE B C 1
ATOM 8446 O O . PHE B 1 239 ? 131.988 110.753 116.232 1.00 31.76 238 PHE B O 1
ATOM 8463 N N . ARG B 1 240 ? 130.363 110.411 117.748 1.00 34.10 239 ARG B N 1
ATOM 8464 C CA . ARG B 1 240 ? 129.957 109.125 117.201 1.00 34.10 239 ARG B CA 1
ATOM 8465 C C . ARG B 1 240 ? 128.501 109.087 116.770 1.00 34.10 239 ARG B C 1
ATOM 8466 O O . ARG B 1 240 ? 128.156 108.289 115.896 1.00 34.10 239 ARG B O 1
ATOM 8487 N N . LEU B 1 241 ? 127.641 109.926 117.352 1.00 31.51 240 LEU B N 1
ATOM 8488 C CA . LEU B 1 241 ? 126.239 109.997 116.971 1.00 31.51 240 LEU B CA 1
ATOM 8489 C C . LEU B 1 241 ? 125.826 111.353 116.424 1.00 31.51 240 LEU B C 1
ATOM 8490 O O . LEU B 1 241 ? 124.693 111.487 115.951 1.00 31.51 240 LEU B O 1
ATOM 8506 N N . GLY B 1 242 ? 126.697 112.358 116.474 1.00 32.03 241 GLY B N 1
ATOM 8507 C CA . GLY B 1 242 ? 126.402 113.654 115.905 1.00 32.03 241 GLY B CA 1
ATOM 8508 C C . GLY B 1 242 ? 125.552 114.562 116.764 1.00 32.03 241 GLY B C 1
ATOM 8509 O O . GLY B 1 242 ? 125.212 115.664 116.316 1.00 32.03 241 GLY B O 1
ATOM 8513 N N . TRP B 1 243 ? 125.194 114.145 117.977 1.00 29.98 242 TRP B N 1
ATOM 8514 C CA . TRP B 1 243 ? 124.390 114.993 118.846 1.00 29.98 242 TRP B CA 1
ATOM 8515 C C . TRP B 1 243 ? 125.107 116.309 119.110 1.00 29.98 242 TRP B C 1
ATOM 8516 O O . TRP B 1 243 ? 126.319 116.341 119.332 1.00 29.98 242 TRP B O 1
ATOM 8537 N N . ASN B 1 244 ? 124.348 117.399 119.086 1.00 34.64 243 ASN B N 1
ATOM 8538 C CA . ASN B 1 244 ? 124.868 118.730 119.358 1.00 34.64 243 ASN B CA 1
ATOM 8539 C C . ASN B 1 244 ? 124.339 119.219 120.698 1.00 34.64 243 ASN B C 1
ATOM 8540 O O . ASN B 1 244 ? 123.157 119.047 121.010 1.00 34.64 243 ASN B O 1
ATOM 8551 N N . LEU B 1 245 ? 125.216 119.824 121.484 1.00 33.84 244 LEU B N 1
ATOM 8552 C CA . LEU B 1 245 ? 124.825 120.296 122.804 1.00 33.84 244 LEU B CA 1
ATOM 8553 C C . LEU B 1 245 ? 123.816 121.430 122.662 1.00 33.84 244 LEU B C 1
ATOM 8554 O O . LEU B 1 245 ? 124.069 122.382 121.914 1.00 33.84 244 LEU B O 1
ATOM 8570 N N . PRO B 1 246 ? 122.674 121.374 123.348 1.00 35.72 245 PRO B N 1
ATOM 8571 C CA . PRO B 1 246 ? 121.694 122.458 123.216 1.00 35.72 245 PRO B CA 1
ATOM 8572 C C . PRO B 1 246 ? 122.318 123.807 123.538 1.00 35.72 245 PRO B C 1
ATOM 8573 O O . PRO B 1 246 ? 123.121 123.938 124.463 1.00 35.72 245 PRO B O 1
ATOM 8584 N N . GLU B 1 247 ? 121.934 124.816 122.757 1.00 40.23 246 GLU B N 1
ATOM 8585 C CA . GLU B 1 247 ? 122.548 126.132 122.892 1.00 40.23 246 GLU B CA 1
ATOM 8586 C C . GLU B 1 247 ? 122.387 126.676 124.306 1.00 40.23 246 GLU B C 1
ATOM 8587 O O . GLU B 1 247 ? 123.289 127.342 124.831 1.00 40.23 246 GLU B O 1
ATOM 8599 N N . MET B 1 248 ? 121.245 126.403 124.940 1.00 40.06 247 MET B N 1
ATOM 8600 C CA . MET B 1 248 ? 121.024 126.884 126.299 1.00 40.06 247 MET B CA 1
ATOM 8601 C C . MET B 1 248 ? 122.068 126.324 127.254 1.00 40.06 247 MET B C 1
ATOM 8602 O O . MET B 1 248 ? 122.624 127.058 128.076 1.00 40.06 247 MET B O 1
ATOM 8616 N N . ILE B 1 249 ? 122.350 125.024 127.156 1.00 35.90 248 ILE B N 1
ATOM 8617 C CA . ILE B 1 249 ? 123.317 124.402 128.055 1.00 35.90 248 ILE B CA 1
ATOM 8618 C C . ILE B 1 249 ? 124.720 124.930 127.781 1.00 35.90 248 ILE B C 1
ATOM 8619 O O . ILE B 1 249 ? 125.502 125.168 128.709 1.00 35.90 248 ILE B O 1
ATOM 8635 N N . ASP B 1 250 ? 125.066 125.112 126.506 1.00 36.85 249 ASP B N 1
ATOM 8636 C CA . ASP B 1 250 ? 126.380 125.645 126.167 1.00 36.85 249 ASP B CA 1
ATOM 8637 C C . ASP B 1 250 ? 126.568 127.041 126.747 1.00 36.85 249 ASP B C 1
ATOM 8638 O O . ASP B 1 250 ? 127.605 127.344 127.351 1.00 36.85 249 ASP B O 1
ATOM 8647 N N . LYS B 1 251 ? 125.566 127.908 126.580 1.00 38.32 250 LYS B N 1
ATOM 8648 C CA . LYS B 1 251 ? 125.655 129.247 127.152 1.00 38.32 250 LYS B CA 1
ATOM 8649 C C . LYS B 1 251 ? 125.694 129.201 128.673 1.00 38.32 250 LYS B C 1
ATOM 8650 O O . LYS B 1 251 ? 126.415 129.981 129.302 1.00 38.32 250 LYS B O 1
ATOM 8669 N N . SER B 1 252 ? 124.922 128.302 129.285 1.00 35.15 251 SER B N 1
ATOM 8670 C CA . SER B 1 252 ? 124.936 128.193 130.739 1.00 35.15 251 SER B CA 1
ATOM 8671 C C . SER B 1 252 ? 126.321 127.818 131.244 1.00 35.15 251 SER B C 1
ATOM 8672 O O . SER B 1 252 ? 126.806 128.381 132.232 1.00 35.15 251 SER B O 1
ATOM 8680 N N . ILE B 1 253 ? 126.971 126.863 130.579 1.00 34.48 252 ILE B N 1
ATOM 8681 C CA . ILE B 1 253 ? 128.313 126.458 130.984 1.00 34.48 252 ILE B CA 1
ATOM 8682 C C . ILE B 1 253 ? 129.303 127.596 130.774 1.00 34.48 252 ILE B C 1
ATOM 8683 O O . ILE B 1 253 ? 130.139 127.877 131.641 1.00 34.48 252 ILE B O 1
ATOM 8699 N N . HIS B 1 254 ? 129.228 128.270 129.623 1.00 35.81 253 HIS B N 1
ATOM 8700 C CA . HIS B 1 254 ? 130.180 129.339 129.337 1.00 35.81 253 HIS B CA 1
ATOM 8701 C C . HIS B 1 254 ? 129.985 130.534 130.260 1.00 35.81 253 HIS B C 1
ATOM 8702 O O . HIS B 1 254 ? 130.938 131.278 130.514 1.00 35.81 253 HIS B O 1
ATOM 8716 N N . LEU B 1 255 ? 128.770 130.740 130.767 1.00 34.06 254 LEU B N 1
ATOM 8717 C CA . LEU B 1 255 ? 128.519 131.884 131.636 1.00 34.06 254 LEU B CA 1
ATOM 8718 C C . LEU B 1 255 ? 129.343 131.795 132.913 1.00 34.06 254 LEU B C 1
ATOM 8719 O O . LEU B 1 255 ? 129.885 132.801 133.383 1.00 34.06 254 LEU B O 1
ATOM 8735 N N . LEU B 1 256 ? 129.450 130.598 133.488 1.00 32.51 255 LEU B N 1
ATOM 8736 C CA . LEU B 1 256 ? 130.175 130.404 134.735 1.00 32.51 255 LEU B CA 1
ATOM 8737 C C . LEU B 1 256 ? 131.618 129.960 134.538 1.00 32.51 255 LEU B C 1
ATOM 8738 O O . LEU B 1 256 ? 132.439 130.171 135.437 1.00 32.51 255 LEU B O 1
ATOM 8754 N N . SER B 1 257 ? 131.948 129.353 133.400 1.00 34.04 256 SER B N 1
ATOM 8755 C CA . SER B 1 257 ? 133.288 128.828 133.179 1.00 34.04 256 SER B CA 1
ATOM 8756 C C . SER B 1 257 ? 134.205 129.799 132.450 1.00 34.04 256 SER B C 1
ATOM 8757 O O . SER B 1 257 ? 135.406 129.533 132.351 1.00 34.04 256 SER B O 1
ATOM 8765 N N . ASP B 1 258 ? 133.677 130.914 131.943 1.00 36.52 257 ASP B N 1
ATOM 8766 C CA . ASP B 1 258 ? 134.481 131.790 131.098 1.00 36.52 257 ASP B CA 1
ATOM 8767 C C . ASP B 1 258 ? 135.637 132.413 131.872 1.00 36.52 257 ASP B C 1
ATOM 8768 O O . ASP B 1 258 ? 136.742 132.556 131.336 1.00 36.52 257 ASP B O 1
ATOM 8777 N N . GLY B 1 259 ? 135.406 132.793 133.125 1.00 34.53 258 GLY B N 1
ATOM 8778 C CA . GLY B 1 259 ? 136.424 133.466 133.910 1.00 34.53 258 GLY B CA 1
ATOM 8779 C C . GLY B 1 259 ? 137.208 132.542 134.819 1.00 34.53 258 GLY B C 1
ATOM 8780 O O . GLY B 1 259 ? 137.792 132.991 135.809 1.00 34.53 258 GLY B O 1
ATOM 8784 N N . GLY B 1 260 ? 137.232 131.248 134.498 1.00 33.53 259 GLY B N 1
ATOM 8785 C CA . GLY B 1 260 ? 137.864 130.290 135.391 1.00 33.53 259 GLY B CA 1
ATOM 8786 C C . GLY B 1 260 ? 139.350 130.537 135.570 1.00 33.53 259 GLY B C 1
ATOM 8787 O O . GLY B 1 260 ? 139.863 130.527 136.691 1.00 33.53 259 GLY B O 1
ATOM 8791 N N . LEU B 1 261 ? 140.064 130.758 134.466 1.00 34.60 260 LEU B N 1
ATOM 8792 C CA . LEU B 1 261 ? 141.511 130.931 134.544 1.00 34.60 260 LEU B CA 1
ATOM 8793 C C . LEU B 1 261 ? 141.881 132.241 135.231 1.00 34.60 260 LEU B C 1
ATOM 8794 O O . LEU B 1 261 ? 142.807 132.281 136.053 1.00 34.60 260 LEU B O 1
ATOM 8810 N N . GLY B 1 262 ? 141.184 133.325 134.891 1.00 32.52 261 GLY B N 1
ATOM 8811 C CA . GLY B 1 262 ? 141.448 134.590 135.551 1.00 32.52 261 GLY B CA 1
ATOM 8812 C C . GLY B 1 262 ? 141.226 134.510 137.046 1.00 32.52 261 GLY B C 1
ATOM 8813 O O . GLY B 1 262 ? 142.016 135.038 137.830 1.00 32.52 261 GLY B O 1
ATOM 8817 N N . MET B 1 263 ? 140.157 133.830 137.465 1.00 31.86 262 MET B N 1
ATOM 8818 C CA . MET B 1 263 ? 139.900 133.666 138.890 1.00 31.86 262 MET B CA 1
ATOM 8819 C C . MET B 1 263 ? 140.902 132.727 139.546 1.00 31.86 262 MET B C 1
ATOM 8820 O O . MET B 1 263 ? 141.214 132.894 140.726 1.00 31.86 262 MET B O 1
ATOM 8834 N N . ALA B 1 264 ? 141.418 131.739 138.813 1.00 31.17 263 ALA B N 1
ATOM 8835 C CA . ALA B 1 264 ? 142.467 130.894 139.373 1.00 31.17 263 ALA B CA 1
ATOM 8836 C C . ALA B 1 264 ? 143.728 131.702 139.651 1.00 31.17 263 ALA B C 1
ATOM 8837 O O . ALA B 1 264 ? 144.333 131.584 140.725 1.00 31.17 263 ALA B O 1
ATOM 8844 N N . MET B 1 265 ? 144.132 132.543 138.697 1.00 31.58 264 MET B N 1
ATOM 8845 C CA . MET B 1 265 ? 145.285 133.411 138.929 1.00 31.58 264 MET B CA 1
ATOM 8846 C C . MET B 1 265 ? 145.000 134.408 140.048 1.00 31.58 264 MET B C 1
ATOM 8847 O O . MET B 1 265 ? 145.885 134.726 140.852 1.00 31.58 264 MET B O 1
ATOM 8861 N N . PHE B 1 266 ? 143.767 134.912 140.114 1.00 28.99 265 PHE B N 1
ATOM 8862 C CA . PHE B 1 266 ? 143.385 135.816 141.191 1.00 28.99 265 PHE B CA 1
ATOM 8863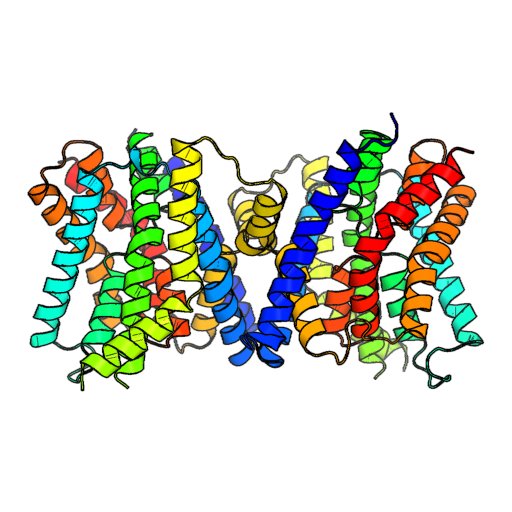 C C . PHE B 1 266 ? 143.514 135.138 142.549 1.00 28.99 265 PHE B C 1
ATOM 8864 O O . PHE B 1 266 ? 144.008 135.740 143.506 1.00 28.99 265 PHE B O 1
ATOM 8881 N N . SER B 1 267 ? 143.068 133.885 142.651 1.00 29.89 266 SER B N 1
ATOM 8882 C CA . SER B 1 267 ? 143.186 133.144 143.901 1.00 29.89 266 SER B CA 1
ATOM 8883 C C . SER B 1 267 ? 144.644 132.888 144.252 1.00 29.89 266 SER B C 1
ATOM 8884 O O . SER B 1 267 ? 145.020 132.918 145.429 1.00 29.89 266 SER B O 1
ATOM 8892 N N . LEU B 1 268 ? 145.476 132.616 143.247 1.00 31.07 267 LEU B N 1
ATOM 8893 C CA . LEU B 1 268 ? 146.904 132.452 143.502 1.00 31.07 267 LEU B CA 1
ATOM 8894 C C . LEU B 1 268 ? 147.503 133.732 144.073 1.00 31.07 267 LEU B C 1
ATOM 8895 O O . LEU B 1 268 ? 148.287 133.696 145.028 1.00 31.07 267 LEU B O 1
ATOM 8911 N N . GLY B 1 269 ? 147.129 134.880 143.508 1.00 29.73 268 GLY B N 1
ATOM 8912 C CA . GLY B 1 269 ? 147.584 136.145 144.065 1.00 29.73 268 GLY B CA 1
ATOM 8913 C C . GLY B 1 269 ? 147.069 136.380 145.473 1.00 29.73 268 GLY B C 1
ATOM 8914 O O . GLY B 1 269 ? 147.793 136.884 146.336 1.00 29.73 268 GLY B O 1
ATOM 8918 N N . LEU B 1 270 ? 145.808 136.023 145.722 1.00 28.99 269 LEU B N 1
ATOM 8919 C CA . LEU B 1 270 ? 145.241 136.176 147.058 1.00 28.99 269 LEU B CA 1
ATOM 8920 C C . LEU B 1 270 ? 146.012 135.344 148.072 1.00 28.99 269 LEU B C 1
ATOM 8921 O O . LEU B 1 270 ? 146.278 135.801 149.189 1.00 28.99 269 LEU B O 1
ATOM 8937 N N . PHE B 1 271 ? 146.367 134.112 147.704 1.00 31.16 270 PHE B N 1
ATOM 8938 C CA . PHE B 1 271 ? 147.181 133.285 148.588 1.00 31.16 270 PHE B CA 1
ATOM 8939 C C . PHE B 1 271 ? 148.558 133.896 148.802 1.00 31.16 270 PHE B C 1
ATOM 8940 O O . PHE B 1 271 ? 149.059 133.929 149.932 1.00 31.16 270 PHE B O 1
ATOM 8957 N N . MET B 1 272 ? 149.188 134.383 147.731 1.00 32.36 271 MET B N 1
ATOM 8958 C CA . MET B 1 272 ? 150.498 135.009 147.875 1.00 32.36 271 MET B CA 1
ATOM 8959 C C . MET B 1 272 ? 150.449 136.200 148.817 1.00 32.36 271 MET B C 1
ATOM 8960 O O . MET B 1 272 ? 151.423 136.470 149.528 1.00 32.36 271 MET B O 1
ATOM 8974 N N . ALA B 1 273 ? 149.332 136.924 148.834 1.00 30.11 272 ALA B N 1
ATOM 8975 C CA . ALA B 1 273 ? 149.219 138.080 149.714 1.00 30.11 272 ALA B CA 1
ATOM 8976 C C . ALA B 1 273 ? 149.382 137.713 151.182 1.00 30.11 272 ALA B C 1
ATOM 8977 O O . ALA B 1 273 ? 149.748 138.576 151.986 1.00 30.11 272 ALA B O 1
ATOM 8984 N N . SER B 1 274 ? 149.124 136.460 151.550 1.00 32.63 273 SER B N 1
ATOM 8985 C CA . SER B 1 274 ? 149.192 136.017 152.936 1.00 32.63 273 SER B CA 1
ATOM 8986 C C . SER B 1 274 ? 150.534 135.397 153.305 1.00 32.63 273 SER B C 1
ATOM 8987 O O . SER B 1 274 ? 150.694 134.936 154.438 1.00 32.63 273 SER B O 1
ATOM 8995 N N . GLN B 1 275 ? 151.496 135.376 152.388 1.00 35.33 274 GLN B N 1
ATOM 8996 C CA . GLN B 1 275 ? 152.792 134.758 152.625 1.00 35.33 274 GLN B CA 1
ATOM 8997 C C . GLN B 1 275 ? 153.829 135.813 152.988 1.00 35.33 274 GLN B C 1
ATOM 8998 O O . GLN B 1 275 ? 153.724 136.978 152.598 1.00 35.33 274 GLN B O 1
ATOM 9012 N N . SER B 1 276 ? 154.840 135.386 153.748 1.00 39.20 275 SER B N 1
ATOM 9013 C CA . SER B 1 276 ? 155.862 136.316 154.216 1.00 39.20 275 SER B CA 1
ATOM 9014 C C . SER B 1 276 ? 156.671 136.889 153.058 1.00 39.20 275 SER B C 1
ATOM 9015 O O . SER B 1 276 ? 156.984 138.085 153.047 1.00 39.20 275 SER B O 1
ATOM 9023 N N . SER B 1 277 ? 157.024 136.057 152.081 1.00 37.76 276 SER B N 1
ATOM 9024 C CA . SER B 1 277 ? 157.866 136.480 150.973 1.00 37.76 276 SER B CA 1
ATOM 9025 C C . SER B 1 277 ? 157.336 135.885 149.677 1.00 37.76 276 SER B C 1
ATOM 9026 O O . SER B 1 277 ? 156.533 134.950 149.681 1.00 37.76 276 SER B O 1
ATOM 9034 N N . ILE B 1 278 ? 157.798 136.449 148.559 1.00 37.55 277 ILE B N 1
ATOM 9035 C CA . ILE B 1 278 ? 157.369 135.959 147.252 1.00 37.55 277 ILE B CA 1
ATOM 9036 C C . ILE B 1 278 ? 157.779 134.504 147.072 1.00 37.55 277 ILE B C 1
ATOM 9037 O O . ILE B 1 278 ? 157.046 133.706 146.475 1.00 37.55 277 ILE B O 1
ATOM 9053 N N . ILE B 1 279 ? 158.953 134.135 147.576 1.00 37.25 278 ILE B N 1
ATOM 9054 C CA . ILE B 1 279 ? 159.378 132.725 147.592 1.00 37.25 278 ILE B CA 1
ATOM 9055 C C . ILE B 1 279 ? 158.822 132.143 148.885 1.00 37.25 278 ILE B C 1
ATOM 9056 O O . ILE B 1 279 ? 159.493 132.048 149.915 1.00 37.25 278 ILE B O 1
ATOM 9072 N N . ALA B 1 280 ? 157.554 131.733 148.826 1.00 36.05 279 ALA B N 1
ATOM 9073 C CA . ALA B 1 280 ? 156.860 131.298 150.032 1.00 36.05 279 ALA B CA 1
ATOM 9074 C C . ALA B 1 280 ? 157.446 130.011 150.596 1.00 36.05 279 ALA B C 1
ATOM 9075 O O . ALA B 1 280 ? 157.362 129.775 151.806 1.00 36.05 279 ALA B O 1
ATOM 9082 N N . CYS B 1 281 ? 158.038 129.173 149.749 1.00 35.98 280 CYS B N 1
ATOM 9083 C CA . CYS B 1 281 ? 158.554 127.876 150.166 1.00 35.98 280 CYS B CA 1
ATOM 9084 C C . CYS B 1 281 ? 160.034 127.905 150.526 1.00 35.98 280 CYS B C 1
ATOM 9085 O O . CYS B 1 281 ? 160.580 126.866 150.912 1.00 35.98 280 CYS B O 1
ATOM 9093 N N . GLY B 1 282 ? 160.692 129.055 150.421 1.00 37.49 281 GLY B N 1
ATOM 9094 C CA . GLY B 1 282 ? 162.109 129.154 150.692 1.00 37.49 281 GLY B CA 1
ATOM 9095 C C . GLY B 1 282 ? 162.955 128.973 149.444 1.00 37.49 281 GLY B C 1
ATOM 9096 O O . GLY B 1 282 ? 162.480 128.599 148.370 1.00 37.49 281 GLY B O 1
ATOM 9100 N N . THR B 1 283 ? 164.250 129.253 149.598 1.00 39.11 282 THR B N 1
ATOM 9101 C CA . THR B 1 283 ? 165.158 129.159 148.460 1.00 39.11 282 THR B CA 1
ATOM 9102 C C . THR B 1 283 ? 165.433 127.707 148.084 1.00 39.11 282 THR B C 1
ATOM 9103 O O . THR B 1 283 ? 165.413 127.355 146.899 1.00 39.11 282 THR B O 1
ATOM 9114 N N . LYS B 1 284 ? 165.687 126.848 149.073 1.00 38.69 283 LYS B N 1
ATOM 9115 C CA . LYS B 1 284 ? 166.000 125.454 148.775 1.00 38.69 283 LYS B CA 1
ATOM 9116 C C . LYS B 1 284 ? 164.808 124.749 148.142 1.00 38.69 283 LYS B C 1
ATOM 9117 O O . LYS B 1 284 ? 164.951 124.033 147.145 1.00 38.69 283 LYS B O 1
ATOM 9136 N N . MET B 1 285 ? 163.617 124.943 148.708 1.00 38.24 284 MET B N 1
ATOM 9137 C CA . MET B 1 285 ? 162.437 124.298 148.149 1.00 38.24 284 MET B CA 1
ATOM 9138 C C . MET B 1 285 ? 162.072 124.882 146.794 1.00 38.24 284 MET B C 1
ATOM 9139 O O . MET B 1 285 ? 161.575 124.159 145.928 1.00 38.24 284 MET B O 1
ATOM 9153 N N . ALA B 1 286 ? 162.310 126.177 146.582 1.00 36.22 285 ALA B N 1
ATOM 9154 C CA . ALA B 1 286 ? 162.088 126.751 145.259 1.00 36.22 285 ALA B CA 1
ATOM 9155 C C . ALA B 1 286 ? 163.030 126.134 144.233 1.00 36.22 285 ALA B C 1
ATOM 9156 O O . ALA B 1 286 ? 162.619 125.819 143.109 1.00 36.22 285 ALA B O 1
ATOM 9163 N N . ILE B 1 287 ? 164.298 125.951 144.601 1.00 36.01 286 ILE B N 1
ATOM 9164 C CA . ILE B 1 287 ? 165.248 125.318 143.691 1.00 36.01 286 ILE B CA 1
ATOM 9165 C C . ILE B 1 287 ? 164.817 123.890 143.389 1.00 36.01 286 ILE B C 1
ATOM 9166 O O . ILE B 1 287 ? 164.888 123.433 142.242 1.00 36.01 286 ILE B O 1
ATOM 9182 N N . ILE B 1 288 ? 164.379 123.157 144.414 1.00 36.65 287 ILE B N 1
ATOM 9183 C CA . ILE B 1 288 ? 163.940 121.780 144.207 1.00 36.65 287 ILE B CA 1
ATOM 9184 C C . ILE B 1 288 ? 162.716 121.741 143.301 1.00 36.65 287 ILE B C 1
ATOM 9185 O O . ILE B 1 288 ? 162.591 120.864 142.440 1.00 36.65 287 ILE B O 1
ATOM 9201 N N . THR B 1 289 ? 161.788 122.681 143.487 1.00 34.59 288 THR B N 1
ATOM 9202 C CA . THR B 1 289 ? 160.614 122.753 142.625 1.00 34.59 288 THR B CA 1
ATOM 9203 C C . THR B 1 289 ? 161.012 123.010 141.178 1.00 34.59 288 THR B C 1
ATOM 9204 O O . THR B 1 289 ? 160.486 122.373 140.258 1.00 34.59 288 THR B O 1
ATOM 9215 N N . MET B 1 290 ? 161.936 123.947 140.956 1.00 35.99 289 MET B N 1
ATOM 9216 C CA . MET B 1 290 ? 162.389 124.221 139.596 1.00 35.99 289 MET B CA 1
ATOM 9217 C C . MET B 1 290 ? 163.060 122.998 138.985 1.00 35.99 289 MET B C 1
ATOM 9218 O O . MET B 1 290 ? 162.834 122.679 137.812 1.00 35.99 289 MET B O 1
ATOM 9232 N N . LEU B 1 291 ? 163.892 122.304 139.761 1.00 35.24 290 LEU B N 1
ATOM 9233 C CA . LEU B 1 291 ? 164.557 121.113 139.244 1.00 35.24 290 LEU B CA 1
ATOM 9234 C C . LEU B 1 291 ? 163.547 120.031 138.884 1.00 35.24 290 LEU B C 1
ATOM 9235 O O . LEU B 1 291 ? 163.666 119.385 137.838 1.00 35.24 290 LEU B O 1
ATOM 9251 N N . LEU B 1 292 ? 162.546 119.816 139.738 1.00 35.51 291 LEU B N 1
ATOM 9252 C CA . LEU B 1 292 ? 161.524 118.820 139.434 1.00 35.51 291 LEU B CA 1
ATOM 9253 C C . LEU B 1 292 ? 160.742 119.194 138.184 1.00 35.51 291 LEU B C 1
ATOM 9254 O O . LEU B 1 292 ? 160.446 118.332 137.348 1.00 35.51 291 LEU B O 1
ATOM 9270 N N . LYS B 1 293 ? 160.392 120.471 138.036 1.00 36.14 292 LYS B N 1
ATOM 9271 C CA . LYS B 1 293 ? 159.529 120.857 136.927 1.00 36.14 292 LYS B CA 1
ATOM 9272 C C . LYS B 1 293 ? 160.280 120.861 135.601 1.00 36.14 292 LYS B C 1
ATOM 9273 O O . LYS B 1 293 ? 159.743 120.415 134.582 1.00 36.14 292 LYS B O 1
ATOM 9292 N N . PHE B 1 294 ? 161.514 121.360 135.589 1.00 37.55 293 PHE B N 1
ATOM 9293 C CA . PHE B 1 294 ? 162.222 121.634 134.347 1.00 37.55 293 PHE B CA 1
ATOM 9294 C C . PHE B 1 294 ? 163.368 120.672 134.068 1.00 37.55 293 PHE B C 1
ATOM 9295 O O . PHE B 1 294 ? 164.033 120.817 133.038 1.00 37.55 293 PHE B O 1
ATOM 9312 N N . VAL B 1 295 ? 163.623 119.704 134.945 1.00 36.74 294 VAL B N 1
ATOM 9313 C CA . VAL B 1 295 ? 164.651 118.701 134.689 1.00 36.74 294 VAL B CA 1
ATOM 9314 C C . VAL B 1 295 ? 164.041 117.311 134.802 1.00 36.74 294 VAL B C 1
ATOM 9315 O O . VAL B 1 295 ? 164.108 116.516 133.860 1.00 36.74 294 VAL B O 1
ATOM 9328 N N . LEU B 1 296 ? 163.443 117.004 135.954 1.00 36.77 295 LEU B N 1
ATOM 9329 C CA . LEU B 1 296 ? 162.880 115.672 136.153 1.00 36.77 295 LEU B CA 1
ATOM 9330 C C . LEU B 1 296 ? 161.702 115.429 135.220 1.00 36.77 295 LEU B C 1
ATOM 9331 O O . LEU B 1 296 ? 161.598 114.365 134.600 1.00 36.77 295 LEU B O 1
ATOM 9347 N N . GLY B 1 297 ? 160.805 116.402 135.106 1.00 37.93 296 GLY B N 1
ATOM 9348 C CA . GLY B 1 297 ? 159.657 116.274 134.243 1.00 37.93 296 GLY B CA 1
ATOM 9349 C C . GLY B 1 297 ? 160.055 115.962 132.816 1.00 37.93 296 GLY B C 1
ATOM 9350 O O . GLY B 1 297 ? 159.734 114.898 132.277 1.00 37.93 296 GLY B O 1
ATOM 9354 N N . PRO B 1 298 ? 160.750 116.901 132.167 1.00 39.34 297 PRO B N 1
ATOM 9355 C CA . PRO B 1 298 ? 161.185 116.659 130.782 1.00 39.34 297 PRO B CA 1
ATOM 9356 C C . PRO B 1 298 ? 162.105 115.462 130.619 1.00 39.34 297 PRO B C 1
ATOM 9357 O O . PRO B 1 298 ? 162.027 114.776 129.597 1.00 39.34 297 PRO B O 1
ATOM 9368 N N . ALA B 1 299 ? 162.982 115.188 131.586 1.00 38.04 298 ALA B N 1
ATOM 9369 C CA . ALA B 1 299 ? 163.882 114.047 131.451 1.00 38.04 298 ALA B CA 1
ATOM 9370 C C . ALA B 1 299 ? 163.105 112.736 131.442 1.00 38.04 298 ALA B C 1
ATOM 9371 O O . ALA B 1 299 ? 163.333 111.863 130.593 1.00 38.04 298 ALA B O 1
ATOM 9378 N N . LEU B 1 300 ? 162.169 112.582 132.377 1.00 38.59 299 LEU B N 1
ATOM 9379 C CA . LEU B 1 300 ? 161.372 111.364 132.405 1.00 38.59 299 LEU B CA 1
ATOM 9380 C C . LEU B 1 300 ? 160.401 111.311 131.236 1.00 38.59 299 LEU B C 1
ATOM 9381 O O . LEU B 1 300 ? 160.043 110.220 130.784 1.00 38.59 299 LEU B O 1
ATOM 9397 N N . MET B 1 301 ? 159.987 112.464 130.706 1.00 39.68 300 MET B N 1
ATOM 9398 C CA . MET B 1 301 ? 159.175 112.447 129.494 1.00 39.68 300 MET B CA 1
ATOM 9399 C C . MET B 1 301 ? 159.993 111.988 128.294 1.00 39.68 300 MET B C 1
ATOM 9400 O O . MET B 1 301 ? 159.479 111.285 127.420 1.00 39.68 300 MET B O 1
ATOM 9414 N N . ILE B 1 302 ? 161.265 112.381 128.231 1.00 41.21 301 ILE B N 1
ATOM 9415 C CA . ILE B 1 302 ? 162.147 111.883 127.179 1.00 41.21 301 ILE B CA 1
ATOM 9416 C C . ILE B 1 302 ? 162.318 110.377 127.308 1.00 41.21 301 ILE B C 1
ATOM 9417 O O . ILE B 1 302 ? 162.287 109.643 126.312 1.00 41.21 301 ILE B O 1
ATOM 9433 N N . ALA B 1 303 ? 162.510 109.895 128.537 1.00 40.06 302 ALA B N 1
ATOM 9434 C CA . ALA B 1 303 ? 162.614 108.454 128.747 1.00 40.06 302 ALA B CA 1
ATOM 9435 C C . ALA B 1 303 ? 161.340 107.744 128.303 1.00 40.06 302 ALA B C 1
ATOM 9436 O O . ALA B 1 303 ? 161.397 106.700 127.643 1.00 40.06 302 ALA B O 1
ATOM 9443 N N . SER B 1 304 ? 160.179 108.303 128.651 1.00 39.95 303 SER B N 1
ATOM 9444 C CA . SER B 1 304 ? 158.908 107.712 128.248 1.00 39.95 303 SER B CA 1
ATOM 9445 C C . SER B 1 304 ? 158.758 107.690 126.733 1.00 39.95 303 SER B C 1
ATOM 9446 O O . SER B 1 304 ? 158.316 106.689 126.161 1.00 39.95 303 SER B O 1
ATOM 9454 N N . ALA B 1 305 ? 159.106 108.791 126.069 1.00 42.50 304 ALA B N 1
ATOM 9455 C CA . ALA B 1 305 ? 158.972 108.853 124.620 1.00 42.50 304 ALA B CA 1
ATOM 9456 C C . ALA B 1 305 ? 159.899 107.854 123.942 1.00 42.50 304 ALA B C 1
ATOM 9457 O O . ALA B 1 305 ? 159.515 107.206 122.962 1.00 42.50 304 ALA B O 1
ATOM 9464 N N . TYR B 1 306 ? 161.127 107.718 124.444 1.00 44.19 305 TYR B N 1
ATOM 9465 C CA . TYR B 1 306 ? 162.038 106.733 123.873 1.00 44.19 305 TYR B CA 1
ATOM 9466 C C . TYR B 1 306 ? 161.531 105.315 124.100 1.00 44.19 305 TYR B C 1
ATOM 9467 O O . TYR B 1 306 ? 161.641 104.462 123.211 1.00 44.19 305 TYR B O 1
ATOM 9485 N N . CYS B 1 307 ? 160.975 105.038 125.282 1.00 43.30 306 CYS B N 1
ATOM 9486 C CA . CYS B 1 307 ? 160.424 103.710 125.538 1.00 43.30 306 CYS B CA 1
ATOM 9487 C C . CYS B 1 307 ? 159.253 103.411 124.610 1.00 43.30 306 CYS B C 1
ATOM 9488 O O . CYS B 1 307 ? 159.152 102.307 124.062 1.00 43.30 306 CYS B O 1
ATOM 9496 N N . ILE B 1 308 ? 158.358 104.385 124.420 1.00 41.44 307 ILE B N 1
ATOM 9497 C CA . ILE B 1 308 ? 157.207 104.205 123.537 1.00 41.44 307 ILE B CA 1
ATOM 9498 C C . ILE B 1 308 ? 157.579 104.316 122.068 1.00 41.44 307 ILE B C 1
ATOM 9499 O O . ILE B 1 308 ? 156.764 103.973 121.204 1.00 41.44 307 ILE B O 1
ATOM 9515 N N . ARG B 1 309 ? 158.791 104.775 121.762 1.00 45.87 308 ARG B N 1
ATOM 9516 C CA . ARG B 1 309 ? 159.278 104.864 120.386 1.00 45.87 308 ARG B CA 1
ATOM 9517 C C . ARG B 1 309 ? 158.460 105.869 119.575 1.00 45.87 308 ARG B C 1
ATOM 9518 O O . ARG B 1 309 ? 157.959 105.568 118.491 1.00 45.87 308 ARG B O 1
ATOM 9539 N N . LEU B 1 310 ? 158.323 107.075 120.117 1.00 43.95 309 LEU B N 1
ATOM 9540 C CA . LEU B 1 310 ? 157.769 108.173 119.344 1.00 43.95 309 LEU B CA 1
ATOM 9541 C C . LEU B 1 310 ? 158.793 108.646 118.314 1.00 43.95 309 LEU B C 1
ATOM 9542 O O . LEU B 1 310 ? 159.993 108.381 118.428 1.00 43.95 309 LEU B O 1
ATOM 9558 N N . LYS B 1 311 ? 158.306 109.349 117.293 1.00 47.34 310 LYS B N 1
ATOM 9559 C CA . LYS B 1 311 ? 159.157 109.769 116.189 1.00 47.34 310 LYS B CA 1
ATOM 9560 C C . LYS B 1 311 ? 158.795 111.175 115.735 1.00 47.34 310 LYS B C 1
ATOM 9561 O O . LYS B 1 311 ? 157.619 111.543 115.693 1.00 47.34 310 LYS B O 1
ATOM 9580 N N . SER B 1 312 ? 159.824 111.956 115.402 1.00 49.39 311 SER B N 1
ATOM 9581 C CA . SER B 1 312 ? 159.657 113.209 114.675 1.00 49.39 311 SER B CA 1
ATOM 9582 C C . SER B 1 312 ? 158.937 114.276 115.492 1.00 49.39 311 SER B C 1
ATOM 9583 O O . SER B 1 312 ? 159.195 114.432 116.692 1.00 49.39 311 SER B O 1
ATOM 9591 N N . THR B 1 313 ? 158.039 115.024 114.842 1.00 49.38 312 THR B N 1
ATOM 9592 C CA . THR B 1 313 ? 157.396 116.157 115.497 1.00 49.38 312 THR B CA 1
ATOM 9593 C C . THR B 1 313 ? 156.607 115.715 116.719 1.00 49.38 312 THR B C 1
ATOM 9594 O O . THR B 1 313 ? 156.574 116.421 117.732 1.00 49.38 312 THR B O 1
ATOM 9605 N N . LEU B 1 314 ? 155.951 114.556 116.642 1.00 44.68 313 LEU B N 1
ATOM 9606 C CA . LEU B 1 314 ? 155.217 114.059 117.800 1.00 44.68 313 LEU B CA 1
ATOM 9607 C C . LEU B 1 314 ? 156.148 113.877 118.990 1.00 44.68 313 LEU B C 1
ATOM 9608 O O . LEU B 1 314 ? 155.863 114.351 120.094 1.00 44.68 313 LEU B O 1
ATOM 9624 N N . PHE B 1 315 ? 157.282 113.210 118.773 1.00 45.86 314 PHE B N 1
ATOM 9625 C CA . PHE B 1 315 ? 158.242 112.990 119.850 1.00 45.86 314 PHE B CA 1
ATOM 9626 C C . PHE B 1 315 ? 158.753 114.313 120.405 1.00 45.86 314 PHE B C 1
ATOM 9627 O O . PHE B 1 315 ? 158.802 114.517 121.626 1.00 45.86 314 PHE B O 1
ATOM 9644 N N . LYS B 1 316 ? 159.129 115.233 119.515 1.00 47.92 315 LYS B N 1
ATOM 9645 C CA . LYS B 1 316 ? 159.722 116.490 119.957 1.00 47.92 315 LYS B CA 1
ATOM 9646 C C . LYS B 1 316 ? 158.728 117.318 120.762 1.00 47.92 315 LYS B C 1
ATOM 9647 O O . LYS B 1 316 ? 159.070 117.862 121.817 1.00 47.92 315 LYS B O 1
ATOM 9666 N N . VAL B 1 317 ? 157.488 117.424 120.282 1.00 46.30 316 VAL B N 1
ATOM 9667 C CA . VAL B 1 317 ? 156.485 118.202 121.003 1.00 46.30 316 VAL B CA 1
ATOM 9668 C C . VAL B 1 317 ? 156.117 117.515 122.310 1.00 46.30 316 VAL B C 1
ATOM 9669 O O . VAL B 1 317 ? 155.854 118.177 123.321 1.00 46.30 316 VAL B O 1
ATOM 9682 N N . ALA B 1 318 ? 156.080 116.180 122.317 1.00 43.15 317 ALA B N 1
ATOM 9683 C CA . ALA B 1 318 ? 155.759 115.462 123.543 1.00 43.15 317 ALA B CA 1
ATOM 9684 C C . ALA B 1 318 ? 156.801 115.724 124.618 1.00 43.15 317 ALA B C 1
ATOM 9685 O O . ALA B 1 318 ? 156.458 115.906 125.791 1.00 43.15 317 ALA B O 1
ATOM 9692 N N . ILE B 1 319 ? 158.082 115.743 124.243 1.00 44.55 318 ILE B N 1
ATOM 9693 C CA . ILE B 1 319 ? 159.117 115.966 125.249 1.00 44.55 318 ILE B CA 1
ATOM 9694 C C . ILE B 1 319 ? 159.347 117.446 125.527 1.00 44.55 318 ILE B C 1
ATOM 9695 O O . ILE B 1 319 ? 159.976 117.784 126.537 1.00 44.55 318 ILE B O 1
ATOM 9711 N N . LEU B 1 320 ? 158.857 118.339 124.669 1.00 46.96 319 LEU B N 1
ATOM 9712 C CA . LEU B 1 320 ? 158.981 119.771 124.908 1.00 46.96 319 LEU B CA 1
ATOM 9713 C C . LEU B 1 320 ? 157.815 120.344 125.696 1.00 46.96 319 LEU B C 1
ATOM 9714 O O . LEU B 1 320 ? 157.972 121.392 126.330 1.00 46.96 319 LEU B O 1
ATOM 9730 N N . GLN B 1 321 ? 156.650 119.696 125.663 1.00 41.88 320 GLN B N 1
ATOM 9731 C CA . GLN B 1 321 ? 155.516 120.168 126.446 1.00 41.88 320 GLN B CA 1
ATOM 9732 C C . GLN B 1 321 ? 155.677 119.863 127.928 1.00 41.88 320 GLN B C 1
ATOM 9733 O O . GLN B 1 321 ? 155.078 120.553 128.759 1.00 41.88 320 GLN B O 1
ATOM 9747 N N . ALA B 1 322 ? 156.466 118.845 128.277 1.00 40.46 321 ALA B N 1
ATOM 9748 C CA . ALA B 1 322 ? 156.698 118.528 129.679 1.00 40.46 321 ALA B CA 1
ATOM 9749 C C . ALA B 1 322 ? 157.566 119.570 130.370 1.00 40.46 321 ALA B C 1
ATOM 9750 O O . ALA B 1 322 ? 157.616 119.595 131.604 1.00 40.46 321 ALA B O 1
ATOM 9757 N N . ALA B 1 323 ? 158.248 120.424 129.610 1.00 41.74 322 ALA B N 1
ATOM 9758 C CA . ALA B 1 323 ? 159.054 121.504 130.161 1.00 41.74 322 ALA B CA 1
ATOM 9759 C C . ALA B 1 323 ? 158.281 122.809 130.286 1.00 41.74 322 ALA B C 1
ATOM 9760 O O . ALA B 1 323 ? 158.866 123.825 130.672 1.00 41.74 322 ALA B O 1
ATOM 9767 N N . LEU B 1 324 ? 156.991 122.805 129.967 1.00 42.36 323 LEU B N 1
ATOM 9768 C CA . LEU B 1 324 ? 156.169 123.993 130.084 1.00 42.36 323 LEU B CA 1
ATOM 9769 C C . LEU B 1 324 ? 155.937 124.324 131.557 1.00 42.36 323 LEU B C 1
ATOM 9770 O O . LEU B 1 324 ? 156.149 123.482 132.430 1.00 42.36 323 LEU B O 1
ATOM 9786 N N . PRO B 1 325 ? 155.511 125.559 131.864 1.00 40.70 324 PRO B N 1
ATOM 9787 C CA . PRO B 1 325 ? 155.395 125.962 133.274 1.00 40.70 324 PRO B CA 1
ATOM 9788 C C . PRO B 1 325 ? 154.393 125.124 134.053 1.00 40.70 324 PRO B C 1
ATOM 9789 O O . PRO B 1 325 ? 153.733 124.247 133.492 1.00 40.70 324 PRO B O 1
ATOM 9800 N N . GLN B 1 326 ? 154.270 125.403 135.353 1.00 36.22 325 GLN B N 1
ATOM 9801 C CA . GLN B 1 326 ? 153.644 124.452 136.267 1.00 36.22 325 GLN B CA 1
ATOM 9802 C C . GLN B 1 326 ? 152.128 124.398 136.105 1.00 36.22 325 GLN B C 1
ATOM 9803 O O . GLN B 1 326 ? 151.537 123.315 136.157 1.00 36.22 325 GLN B O 1
ATOM 9817 N N . GLY B 1 327 ? 151.475 125.540 135.935 1.00 36.40 326 GLY B N 1
ATOM 9818 C CA . GLY B 1 327 ? 150.029 125.565 135.848 1.00 36.40 326 GLY B CA 1
ATOM 9819 C C . GLY B 1 327 ? 149.367 125.739 137.206 1.00 36.40 326 GLY B C 1
ATOM 9820 O O . GLY B 1 327 ? 149.914 125.393 138.251 1.00 36.40 326 GLY B O 1
ATOM 9824 N N . VAL B 1 328 ? 148.142 126.265 137.176 1.00 33.43 327 VAL B N 1
ATOM 9825 C CA . VAL B 1 328 ? 147.504 126.772 138.387 1.00 33.43 327 VAL B CA 1
ATOM 9826 C C . VAL B 1 328 ? 146.465 125.827 138.989 1.00 33.43 327 VAL B C 1
ATOM 9827 O O . VAL B 1 328 ? 146.179 125.934 140.191 1.00 33.43 327 VAL B O 1
ATOM 9840 N N . VAL B 1 329 ? 145.888 124.917 138.202 1.00 32.57 328 VAL B N 1
ATOM 9841 C CA . VAL B 1 329 ? 144.882 124.004 138.749 1.00 32.57 328 VAL B CA 1
ATOM 9842 C C . VAL B 1 329 ? 145.446 123.176 139.897 1.00 32.57 328 VAL B C 1
ATOM 9843 O O . VAL B 1 329 ? 144.761 123.033 140.925 1.00 32.57 328 VAL B O 1
ATOM 9856 N N . PRO B 1 330 ? 146.647 122.598 139.799 1.00 33.59 329 PRO B N 1
ATOM 9857 C CA . PRO B 1 330 ? 147.215 121.923 140.974 1.00 33.59 329 PRO B CA 1
ATOM 9858 C C . PRO B 1 330 ? 147.320 122.834 142.180 1.00 33.59 329 PRO B C 1
ATOM 9859 O O . PRO B 1 330 ? 147.107 122.377 143.309 1.00 33.59 329 PRO B O 1
ATOM 9870 N N . PHE B 1 331 ? 147.636 124.116 141.980 1.00 31.82 330 PHE B N 1
ATOM 9871 C CA . PHE B 1 331 ? 147.651 125.036 143.111 1.00 31.82 330 PHE B CA 1
ATOM 9872 C C . PHE B 1 331 ? 146.261 125.193 143.704 1.00 31.82 330 PHE B C 1
ATOM 9873 O O . PHE B 1 331 ? 146.110 125.284 144.925 1.00 31.82 330 PHE B O 1
ATOM 9890 N N . VAL B 1 332 ? 145.237 125.278 142.856 1.00 31.17 331 VAL B N 1
ATOM 9891 C CA . VAL B 1 332 ? 143.879 125.426 143.366 1.00 31.17 331 VAL B CA 1
ATOM 9892 C C . VAL B 1 332 ? 143.516 124.229 144.230 1.00 31.17 331 VAL B C 1
ATOM 9893 O O . VAL B 1 332 ? 142.960 124.377 145.326 1.00 31.17 331 VAL B O 1
ATOM 9906 N N . PHE B 1 333 ? 143.839 123.024 143.761 1.00 32.30 332 PHE B N 1
ATOM 9907 C CA . PHE B 1 333 ? 143.553 121.835 144.556 1.00 32.30 332 PHE B CA 1
ATOM 9908 C C . PHE B 1 333 ? 144.356 121.826 145.852 1.00 32.30 332 PHE B C 1
ATOM 9909 O O . PHE B 1 333 ? 143.827 121.481 146.914 1.00 32.30 332 PHE B O 1
ATOM 9926 N N . ALA B 1 334 ? 145.635 122.206 145.792 1.00 32.33 333 ALA B N 1
ATOM 9927 C CA . ALA B 1 334 ? 146.458 122.218 146.998 1.00 32.33 333 ALA B CA 1
ATOM 9928 C C . ALA B 1 334 ? 145.925 123.212 148.020 1.00 32.33 333 ALA B C 1
ATOM 9929 O O . ALA B 1 334 ? 145.907 122.930 149.223 1.00 32.33 333 ALA B O 1
ATOM 9936 N N . LYS B 1 335 ? 145.500 124.389 147.560 1.00 32.48 334 LYS B N 1
ATOM 9937 C CA . LYS B 1 335 ? 144.903 125.371 148.457 1.00 32.48 334 LYS B CA 1
ATOM 9938 C C . LYS B 1 335 ? 143.608 124.845 149.060 1.00 32.48 334 LYS B C 1
ATOM 9939 O O . LYS B 1 335 ? 143.353 125.026 150.255 1.00 32.48 334 LYS B O 1
ATOM 9958 N N . GLU B 1 336 ? 142.774 124.190 148.248 1.00 32.92 335 GLU B N 1
ATOM 9959 C CA . GLU B 1 336 ? 141.533 123.632 148.772 1.00 32.92 335 GLU B CA 1
ATOM 9960 C C . GLU B 1 336 ? 141.810 122.591 149.848 1.00 32.92 335 GLU B C 1
ATOM 9961 O O . GLU B 1 336 ? 141.147 122.574 150.891 1.00 32.92 335 GLU B O 1
ATOM 9973 N N . TYR B 1 337 ? 142.782 121.715 149.613 1.00 33.52 336 TYR B N 1
ATOM 9974 C CA . TYR B 1 337 ? 143.149 120.685 150.574 1.00 33.52 336 TYR B CA 1
ATOM 9975 C C . TYR B 1 337 ? 144.281 121.114 151.497 1.00 33.52 336 TYR B C 1
ATOM 9976 O O . TYR B 1 337 ? 144.666 120.341 152.379 1.00 33.52 336 TYR B O 1
ATOM 9994 N N . ASN B 1 338 ? 144.814 122.323 151.321 1.00 34.23 337 ASN B N 1
ATOM 9995 C CA . ASN B 1 338 ? 145.880 122.850 152.170 1.00 34.23 337 ASN B CA 1
ATOM 9996 C C . ASN B 1 338 ? 147.036 121.859 152.272 1.00 34.23 337 ASN B C 1
ATOM 9997 O O . ASN B 1 338 ? 147.459 121.465 153.360 1.00 34.23 337 ASN B O 1
ATOM 10008 N N . LEU B 1 339 ? 147.549 121.454 151.114 1.00 34.51 338 LEU B N 1
ATOM 10009 C CA . LEU B 1 339 ? 148.670 120.522 151.018 1.00 34.51 338 LEU B CA 1
ATOM 10010 C C . LEU B 1 339 ? 149.815 121.243 150.314 1.00 34.51 338 LEU B C 1
ATOM 10011 O O . LEU B 1 339 ? 149.913 121.225 149.085 1.00 34.51 338 LEU B O 1
ATOM 10027 N N . HIS B 1 340 ? 150.681 121.872 151.102 1.00 34.82 339 HIS B N 1
ATOM 10028 C CA . HIS B 1 340 ? 151.840 122.598 150.598 1.00 34.82 339 HIS B CA 1
ATOM 10029 C C . HIS B 1 340 ? 151.467 123.563 149.468 1.00 34.82 339 HIS B C 1
ATOM 10030 O O . HIS B 1 340 ? 152.095 123.553 148.406 1.00 34.82 339 HIS B O 1
ATOM 10044 N N . PRO B 1 341 ? 150.453 124.408 149.664 1.00 32.99 340 PRO B N 1
ATOM 10045 C CA . PRO B 1 341 ? 150.116 125.381 148.616 1.00 32.99 340 PRO B CA 1
ATOM 10046 C C . PRO B 1 341 ? 151.232 126.371 148.339 1.00 32.99 340 PRO B C 1
ATOM 10047 O O . PRO B 1 341 ? 151.316 126.899 147.224 1.00 32.99 340 PRO B O 1
ATOM 10058 N N . GLU B 1 342 ? 152.094 126.643 149.322 1.00 34.37 341 GLU B N 1
ATOM 10059 C CA . GLU B 1 342 ? 153.168 127.609 149.114 1.00 34.37 341 GLU B CA 1
ATOM 10060 C C . GLU B 1 342 ? 154.150 127.123 148.055 1.00 34.37 341 GLU B C 1
ATOM 10061 O O . GLU B 1 342 ? 154.599 127.907 147.210 1.00 34.37 341 GLU B O 1
ATOM 10073 N N . ILE B 1 343 ? 154.486 125.833 148.074 1.00 34.70 342 ILE B N 1
ATOM 10074 C CA . ILE B 1 343 ? 155.428 125.293 147.098 1.00 34.70 342 ILE B CA 1
ATOM 10075 C C . ILE B 1 343 ? 154.843 125.382 145.694 1.00 34.70 342 ILE B C 1
ATOM 10076 O O . ILE B 1 343 ? 155.512 125.817 144.749 1.00 34.70 342 ILE B O 1
ATOM 10092 N N . ILE B 1 344 ? 153.581 124.979 145.541 1.00 33.51 343 ILE B N 1
ATOM 10093 C CA . ILE B 1 344 ? 152.944 125.016 144.229 1.00 33.51 343 ILE B CA 1
ATOM 10094 C C . ILE B 1 344 ? 152.846 126.452 143.730 1.00 33.51 343 ILE B C 1
ATOM 10095 O O . ILE B 1 344 ? 153.085 126.732 142.551 1.00 33.51 343 ILE B O 1
ATOM 10111 N N . SER B 1 345 ? 152.481 127.381 144.614 1.00 32.99 344 SER B N 1
ATOM 10112 C CA . SER B 1 345 ? 152.354 128.777 144.209 1.00 32.99 344 SER B CA 1
ATOM 10113 C C . SER B 1 345 ? 153.695 129.359 143.784 1.00 32.99 344 SER B C 1
ATOM 10114 O O . SER B 1 345 ? 153.781 130.057 142.767 1.00 32.99 344 SER B O 1
ATOM 10122 N N . THR B 1 346 ? 154.753 129.095 144.553 1.00 34.35 345 THR B N 1
ATOM 10123 C CA . THR B 1 346 ? 156.070 129.596 144.178 1.00 34.35 345 THR B CA 1
ATOM 10124 C C . THR B 1 346 ? 156.512 129.011 142.847 1.00 34.35 345 THR B C 1
ATOM 10125 O O . THR B 1 346 ? 157.067 129.722 141.999 1.00 34.35 345 THR B O 1
ATOM 10136 N N . GLY B 1 347 ? 156.276 127.714 142.642 1.00 33.47 346 GLY B N 1
ATOM 10137 C CA . GLY B 1 347 ? 156.611 127.115 141.364 1.00 33.47 346 GLY B CA 1
ATOM 10138 C C . GLY B 1 347 ? 155.850 127.744 140.214 1.00 33.47 346 GLY B C 1
ATOM 10139 O O . GLY B 1 347 ? 156.421 128.024 139.161 1.00 33.47 346 GLY B O 1
ATOM 10143 N N . VAL B 1 348 ? 154.551 127.985 140.404 1.00 33.52 347 VAL B N 1
ATOM 10144 C CA . VAL B 1 348 ? 153.750 128.599 139.348 1.00 33.52 347 VAL B CA 1
ATOM 10145 C C . VAL B 1 348 ? 154.288 129.982 139.016 1.00 33.52 347 VAL B C 1
ATOM 10146 O O . VAL B 1 348 ? 154.417 130.351 137.844 1.00 33.52 347 VAL B O 1
ATOM 10159 N N . ILE B 1 349 ? 154.603 130.771 140.043 1.00 33.56 348 ILE B N 1
ATOM 10160 C CA . ILE B 1 349 ? 155.065 132.136 139.814 1.00 33.56 348 ILE B CA 1
ATOM 10161 C C . ILE B 1 349 ? 156.412 132.138 139.103 1.00 33.56 348 ILE B C 1
ATOM 10162 O O . ILE B 1 349 ? 156.626 132.907 138.159 1.00 33.56 348 ILE B O 1
ATOM 10178 N N . PHE B 1 350 ? 157.340 131.289 139.540 1.00 35.59 349 PHE B N 1
ATOM 10179 C CA . PHE B 1 350 ? 158.696 131.308 139.011 1.00 35.59 349 PHE B CA 1
ATOM 10180 C C . PHE B 1 350 ? 158.872 130.462 137.757 1.00 35.59 349 PHE B C 1
ATOM 10181 O O . PHE B 1 350 ? 159.955 130.490 137.165 1.00 35.59 349 PHE B O 1
ATOM 10198 N N . GLY B 1 351 ? 157.854 129.717 137.339 1.00 37.41 350 GLY B N 1
ATOM 10199 C CA . GLY B 1 351 ? 157.964 128.922 136.135 1.00 37.41 350 GLY B CA 1
ATOM 10200 C C . GLY B 1 351 ? 157.480 129.651 134.903 1.00 37.41 350 GLY B C 1
ATOM 10201 O O . GLY B 1 351 ? 157.958 129.390 133.799 1.00 37.41 350 GLY B O 1
ATOM 10205 N N . MET B 1 352 ? 156.527 130.567 135.070 1.00 36.80 351 MET B N 1
ATOM 10206 C CA . MET B 1 352 ? 156.061 131.341 133.928 1.00 36.80 351 MET B CA 1
ATOM 10207 C C . MET B 1 352 ? 157.164 132.218 133.356 1.00 36.80 351 MET B C 1
ATOM 10208 O O . MET B 1 352 ? 157.118 132.559 132.169 1.00 36.80 351 MET B O 1
ATOM 10222 N N . LEU B 1 353 ? 158.153 132.587 134.170 1.00 37.97 352 LEU B N 1
ATOM 10223 C CA . LEU B 1 353 ? 159.307 133.340 133.697 1.00 37.97 352 LEU B CA 1
ATOM 10224 C C . LEU B 1 353 ? 160.400 132.442 133.137 1.00 37.97 352 LEU B C 1
ATOM 10225 O O . LEU B 1 353 ? 161.082 132.829 132.182 1.00 37.97 352 LEU B O 1
ATOM 10241 N N . ILE B 1 354 ? 160.582 131.251 133.715 1.00 40.99 353 ILE B N 1
ATOM 10242 C CA . ILE B 1 354 ? 161.645 130.341 133.297 1.00 40.99 353 ILE B CA 1
ATOM 10243 C C . ILE B 1 354 ? 161.242 129.465 132.119 1.00 40.99 353 ILE B C 1
ATOM 10244 O O . ILE B 1 354 ? 162.105 128.788 131.538 1.00 40.99 353 ILE B O 1
ATOM 10260 N N . ALA B 1 355 ? 159.963 129.458 131.739 1.00 43.56 354 ALA B N 1
ATOM 10261 C CA . ALA B 1 355 ? 159.510 128.570 130.674 1.00 43.56 354 ALA B CA 1
ATOM 10262 C C . ALA B 1 355 ? 160.186 128.894 129.348 1.00 43.56 354 ALA B C 1
ATOM 10263 O O . ALA B 1 355 ? 160.746 128.008 128.693 1.00 43.56 354 ALA B O 1
ATOM 10270 N N . LEU B 1 356 ? 160.135 130.158 128.928 1.00 48.90 355 LEU B N 1
ATOM 10271 C CA . LEU B 1 356 ? 160.659 130.502 127.608 1.00 48.90 355 LEU B CA 1
ATOM 10272 C C . LEU B 1 356 ? 162.144 130.193 127.482 1.00 48.90 355 LEU B C 1
ATOM 10273 O O . LEU B 1 356 ? 162.531 129.524 126.508 1.00 48.90 355 LEU B O 1
ATOM 10289 N N . PRO B 1 357 ? 163.019 130.621 128.399 1.00 47.05 356 PRO B N 1
ATOM 10290 C CA . PRO B 1 357 ? 164.420 130.184 128.294 1.00 47.05 356 PRO B CA 1
ATOM 10291 C C . PRO B 1 357 ? 164.570 128.676 128.334 1.00 47.05 356 PRO B C 1
ATOM 10292 O O . PRO B 1 357 ? 165.370 128.117 127.576 1.00 47.05 356 PRO B O 1
ATOM 10303 N N . THR B 1 358 ? 163.798 127.993 129.182 1.00 45.90 357 THR B N 1
ATOM 10304 C CA . THR B 1 358 ? 163.914 126.542 129.281 1.00 45.90 357 THR B CA 1
ATOM 10305 C C . THR B 1 358 ? 163.393 125.857 128.024 1.00 45.90 357 THR B C 1
ATOM 10306 O O . THR B 1 358 ? 163.996 124.891 127.542 1.00 45.90 357 THR B O 1
ATOM 10317 N N . THR B 1 359 ? 162.270 126.334 127.485 1.00 49.62 358 THR B N 1
ATOM 10318 C CA . THR B 1 359 ? 161.753 125.756 126.250 1.00 49.62 358 THR B CA 1
ATOM 10319 C C . THR B 1 359 ? 162.736 125.960 125.105 1.00 49.62 358 THR B C 1
ATOM 10320 O O . THR B 1 359 ? 162.963 125.048 124.302 1.00 49.62 358 THR B O 1
ATOM 10331 N N . LEU B 1 360 ? 163.335 127.150 125.017 1.00 53.12 359 LEU B N 1
ATOM 10332 C CA . LEU B 1 360 ? 164.334 127.394 123.982 1.00 53.12 359 LEU B CA 1
ATOM 10333 C C . LEU B 1 360 ? 165.549 126.494 124.167 1.00 53.12 359 LEU B C 1
ATOM 10334 O O . LEU B 1 360 ? 166.094 125.965 123.191 1.00 53.12 359 LEU B O 1
ATOM 10350 N N . ALA B 1 361 ? 165.994 126.312 125.413 1.00 50.84 360 ALA B N 1
ATOM 10351 C CA . ALA B 1 361 ? 167.138 125.444 125.664 1.00 50.84 360 ALA B CA 1
ATOM 10352 C C . ALA B 1 361 ? 166.838 124.011 125.253 1.00 50.84 360 ALA B C 1
ATOM 10353 O O . ALA B 1 361 ? 167.676 123.346 124.634 1.00 50.84 360 ALA B O 1
ATOM 10360 N N . TYR B 1 362 ? 165.646 123.515 125.586 1.00 48.26 361 TYR B N 1
ATOM 10361 C CA . TYR B 1 362 ? 165.280 122.158 125.194 1.00 48.26 361 TYR B CA 1
ATOM 10362 C C . TYR B 1 362 ? 165.173 122.033 123.680 1.00 48.26 361 TYR B C 1
ATOM 10363 O O . TYR B 1 362 ? 165.595 121.024 123.104 1.00 48.26 361 TYR B O 1
ATOM 10381 N N . TYR B 1 363 ? 164.615 123.047 123.016 1.00 55.78 362 TYR B N 1
ATOM 10382 C CA . TYR B 1 363 ? 164.523 123.014 121.560 1.00 55.78 362 TYR B CA 1
ATOM 10383 C C . TYR B 1 363 ? 165.908 122.959 120.929 1.00 55.78 362 TYR B C 1
ATOM 10384 O O . TYR B 1 363 ? 166.154 122.171 120.008 1.00 55.78 362 TYR B O 1
ATOM 10402 N N . PHE 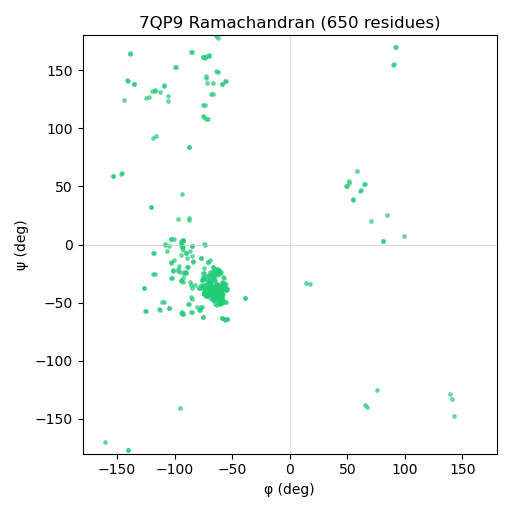B 1 364 ? 166.833 123.786 121.420 1.00 57.16 363 PHE B N 1
ATOM 10403 C CA . PHE B 1 364 ? 168.190 123.772 120.885 1.00 57.16 363 PHE B CA 1
ATOM 10404 C C . PHE B 1 364 ? 168.873 122.439 121.160 1.00 57.16 363 PHE B C 1
ATOM 10405 O O . PHE B 1 364 ? 169.596 121.915 120.305 1.00 57.16 363 PHE B O 1
ATOM 10422 N N . LEU B 1 365 ? 168.658 121.875 122.350 1.00 55.68 364 LEU B N 1
ATOM 10423 C CA . LEU B 1 365 ? 169.256 120.585 122.673 1.00 55.68 364 LEU B CA 1
ATOM 10424 C C . LEU B 1 365 ? 168.741 119.496 121.742 1.00 55.68 364 LEU B C 1
ATOM 10425 O O . LEU B 1 365 ? 169.508 118.635 121.296 1.00 55.68 364 LEU B O 1
ATOM 10441 N N . LEU B 1 366 ? 167.442 119.515 121.442 1.00 52.82 365 LEU B N 1
ATOM 10442 C CA . LEU B 1 366 ? 166.864 118.489 120.583 1.00 52.82 365 LEU B CA 1
ATOM 10443 C C . LEU B 1 366 ? 167.227 118.691 119.118 1.00 52.82 365 LEU B C 1
ATOM 10444 O O . LEU B 1 366 ? 167.280 117.716 118.360 1.00 52.82 365 LEU B O 1
ATOM 10460 N N . ASP B 1 367 ? 167.481 119.933 118.700 1.00 60.56 366 ASP B N 1
ATOM 10461 C CA . ASP B 1 367 ? 167.869 120.169 117.313 1.00 60.56 366 ASP B CA 1
ATOM 10462 C C . ASP B 1 367 ? 169.164 119.441 116.977 1.00 60.56 366 ASP B C 1
ATOM 10463 O O . ASP B 1 367 ? 169.292 118.852 115.897 1.00 60.56 366 ASP B O 1
ATOM 10472 N N . LEU B 1 368 ? 170.133 119.468 117.887 1.00 63.27 367 LEU B N 1
ATOM 10473 C CA . LEU B 1 368 ? 171.387 118.750 117.694 1.00 63.27 367 LEU B CA 1
ATOM 10474 C C . LEU B 1 368 ? 171.952 118.290 119.033 1.00 63.27 367 LEU B C 1
ATOM 10475 O O . LEU B 1 368 ? 172.533 117.210 119.140 1.00 63.27 367 LEU B O 1
#

Solvent-accessible surface area: 28041 Å² total; per-residue (Å²): 215,16,50,44,225,117,12,55,85,78,11,62,3,14,13,42,5,1,48,51,0,9,69,63,0,53,64,0,18,84,115,109,154,35,9,41,118,83,12,13,36,0,0,2,55,2,0,5,43,18,0,6,5,38,45,2,18,30,42,1,9,122,20,30,25,96,164,30,34,99,85,0,36,94,0,0,73,43,2,14,121,42,0,56,51,43,11,45,113,59,11,174,170,124,18,7,58,67,61,163,48,58,83,44,3,25,19,0,5,3,11,1,6,0,4,4,4,19,3,58,59,6,0,46,29,4,0,34,50,21,51,22,120,101,0,22,55,10,0,88,23,2,15,6,1,8,3,32,52,28,21,25,73,6,5,50,32,3,18,22,36,54,21,141,124,80,89,132,131,46,69,91,104,0,132,132,107,10,61,118,5,43,3,20,111,11,9,87,94,0,50,91,38,0,52,45,55,71,152,102,48,136,116,38,61,85,54,79,48,86,9,20,69,32,4,1,73,3,2,30,1,5,2,2,0,4,0,2,5,15,14,8,85,38,120,62,108,63,24,22,32,98,149,21,13,99,36,1,37,93,33,1,13,79,43,0,0,47,24,0,41,39,0,0,152,90,40,157,8,124,80,38,36,22,60,0,0,0,0,2,1,0,1,1,1,8,6,21,1,0,0,2,1,36,47,54,104,22,44,13,51,8,1,0,0,0,4,15,51,0,13,115,77,6,33,75,19,1,31,58,32,33,116,124,35,71,207,214,18,49,45,225,116,12,53,83,80,11,62,4,14,12,43,5,1,43,52,0,11,68,62,0,55,65,0,18,83,114,111,156,33,9,41,114,83,15,13,33,0,6,2,51,2,0,5,50,18,0,5,5,38,46,1,18,42,43,1,9,117,21,28,27,95,162,31,33,97,84,0,36,93,0,0,74,44,2,12,120,44,0,56,53,43,11,43,113,57,11,175,174,128,26,10,57,78,45,190,28,59,91,44,3,28,18,0,4,4,14,1,5,0,3,4,4,21,4,60,59,5,0,47,29,4,0,31,50,21,58,24,123,107,0,21,54,11,0,84,22,1,14,6,2,7,3,33,51,28,21,24,73,5,4,50,32,4,17,22,37,56,21,143,125,80,88,133,129,45,70,89,103,0,133,131,105,9,61,118,6,41,2,13,109,11,7,92,98,0,48,103,38,0,50,44,55,70,154,104,50,136,118,47,61,81,55,82,54,90,10,23,52,34,2,2,73,2,1,33,0,4,2,2,0,4,0,0,5,16,12,9,83,38,122,62,109,56,24,22,32,98,149,30,7,100,36,1,36,93,35,1,13,80,41,0,0,46,25,0,41,39,0,0,153,89,41,155,9,126,80,35,37,23,59,0,0,1,0,2,1,0,1,0,0,8,8,20,1,0,0,2,1,35,50,57,105,24,45,12,48,8,0,0,0,0,4,12,56,0,12,119,76,6,35,75,18,1,31,58,29,32,114,124,35,72,206